Protein AF-0000000069708806 (afdb_homodimer)

Solvent-accessible surface area (backbone atoms only — not comparable to full-atom values): 32578 Å² total; per-residue (Å²): 131,82,62,48,42,69,49,57,72,24,36,26,35,43,35,32,20,28,33,49,58,45,61,49,51,49,45,42,42,64,71,57,27,36,33,60,44,38,33,32,63,45,70,81,85,80,55,52,28,52,34,38,32,27,13,16,58,77,60,44,84,20,20,32,42,33,38,31,34,27,43,87,79,68,39,68,39,46,75,39,23,20,28,63,48,28,48,26,25,22,19,36,50,88,22,51,68,56,48,53,51,53,36,49,76,70,71,37,69,60,68,46,84,42,72,60,89,87,36,46,30,34,43,36,47,54,96,44,55,40,38,31,30,45,29,42,35,77,87,60,82,55,53,22,19,66,49,97,86,32,46,54,77,50,19,41,30,23,33,19,32,40,29,30,26,16,50,55,58,67,61,34,49,45,44,42,38,71,65,44,57,28,41,76,75,49,70,54,88,56,31,36,37,30,18,42,84,90,37,53,71,21,10,32,42,32,40,36,61,38,68,83,51,58,71,28,52,73,37,57,10,21,26,28,49,52,36,44,24,29,21,29,60,42,69,70,50,52,54,48,33,41,54,55,49,30,71,50,38,42,72,34,41,22,54,84,38,83,67,86,36,29,40,30,33,26,33,73,41,80,38,51,38,34,38,31,44,28,28,61,73,62,36,79,49,74,86,33,58,79,92,49,40,40,56,51,81,48,65,63,77,90,46,55,90,45,40,69,74,49,54,64,73,40,78,82,65,83,72,62,73,88,50,72,116,131,82,63,47,42,70,49,57,72,24,37,24,35,42,35,32,20,27,33,48,58,45,60,49,52,47,43,44,43,66,71,58,25,35,33,59,46,37,34,33,63,46,72,81,85,78,55,53,28,51,34,40,32,28,14,14,56,79,60,43,85,20,21,32,42,34,39,32,34,26,42,88,79,69,38,68,39,47,76,39,23,21,27,62,49,28,48,26,24,22,19,35,51,86,24,51,68,57,50,51,52,53,36,50,74,70,70,36,68,61,68,45,86,42,73,60,89,87,37,45,30,33,44,34,46,54,97,45,55,39,38,31,29,44,30,42,36,76,87,59,82,54,51,22,19,65,49,99,87,32,46,56,74,48,19,41,30,22,33,19,33,40,29,31,26,15,49,54,58,68,61,34,48,45,44,42,36,70,66,43,58,29,42,77,76,50,71,56,87,56,31,35,36,30,18,41,83,91,38,53,67,20,11,31,41,31,38,35,61,38,66,84,51,57,71,27,51,72,38,58,12,20,26,27,50,54,37,43,25,27,21,31,61,41,69,70,49,51,54,47,32,41,55,56,48,31,70,50,39,44,73,32,41,23,54,85,38,82,67,86,37,31,40,29,33,26,34,75,44,81,37,51,38,32,38,30,43,28,27,62,72,63,37,78,49,75,88,32,57,78,92,49,41,40,56,51,81,47,64,63,78,89,44,54,90,43,39,68,74,48,54,64,72,38,80,83,67,82,73,61,72,88,52,71,115

InterPro domains:
  IPR004360 Glyoxalase/fosfomycin resistance/dioxygenase domain [PF00903] (10-130)
  IPR029068 Glyoxalase/Bleomycin resistance protein/Dihydroxybiphenyl dioxygenase [G3DSA:3.10.180.10] (11-310)
  IPR029068 Glyoxalase/Bleomycin resistance protein/Dihydroxybiphenyl dioxygenase [G3DSA:3.10.180.10] (72-221)
  IPR029068 Glyoxalase/Bleomycin resistance protein/Dihydroxybiphenyl dioxygenase [SSF54593] (7-303)
  IPR037523 Vicinal oxygen chelate (VOC), core domain [PS51819] (10-137)
  IPR037523 Vicinal oxygen chelate (VOC), core domain [PS51819] (158-280)
  IPR052537 Extradiol ring-cleavage dioxygenase [PTHR36110] (8-317)

pLDDT: mean 96.08, std 5.35, range [60.72, 98.94]

Structure (mmCIF, N/CA/C/O backbone):
data_AF-0000000069708806-model_v1
#
loop_
_entity.id
_entity.type
_entity.pdbx_description
1 polymer 'Glyoxalase family protein'
#
loop_
_atom_site.group_PDB
_atom_site.id
_atom_site.type_symbol
_atom_site.label_atom_id
_atom_site.label_alt_id
_atom_site.label_comp_id
_atom_site.label_asym_id
_atom_site.label_entity_id
_atom_site.label_seq_id
_atom_site.pdbx_PDB_ins_code
_atom_site.Cartn_x
_atom_site.Cartn_y
_atom_site.Cartn_z
_atom_site.occupancy
_atom_site.B_iso_or_equiv
_atom_site.auth_seq_id
_atom_site.auth_comp_id
_atom_site.auth_asym_id
_atom_site.auth_atom_id
_atom_site.pdbx_PDB_model_num
ATOM 1 N N . MET A 1 1 ? 28.719 -0.433 0.366 1 63.75 1 MET A N 1
ATOM 2 C CA . MET A 1 1 ? 27.672 -1.223 0.998 1 63.75 1 MET A CA 1
ATOM 3 C C . MET A 1 1 ? 26.719 -1.8 -0.048 1 63.75 1 MET A C 1
ATOM 5 O O . MET A 1 1 ? 26.5 -1.194 -1.099 1 63.75 1 MET A O 1
ATOM 9 N N . THR A 1 2 ? 26.391 -3.055 -0.028 1 81.94 2 THR A N 1
ATOM 10 C CA . THR A 1 2 ? 25.531 -3.742 -0.99 1 81.94 2 THR A CA 1
ATOM 11 C C . THR A 1 2 ? 24.141 -3.111 -1.027 1 81.94 2 THR A C 1
ATOM 13 O O . THR A 1 2 ? 23.562 -2.795 0.018 1 81.94 2 THR A O 1
ATOM 16 N N . ASN A 1 3 ? 23.75 -2.738 -2.232 1 92.75 3 ASN A N 1
ATOM 17 C CA . ASN A 1 3 ? 22.359 -2.307 -2.41 1 92.75 3 ASN A CA 1
ATOM 18 C C . ASN A 1 3 ? 21.375 -3.416 -2.049 1 92.75 3 ASN A C 1
ATOM 20 O O . ASN A 1 3 ? 21.375 -4.477 -2.676 1 92.75 3 ASN A O 1
ATOM 24 N N . PRO A 1 4 ? 20.656 -3.229 -1.022 1 95.19 4 PRO A N 1
ATOM 25 C CA . PRO A 1 4 ? 19.766 -4.293 -0.552 1 95.19 4 PRO A CA 1
ATOM 26 C C . PRO A 1 4 ? 18.812 -4.797 -1.643 1 95.19 4 PRO A C 1
ATOM 28 O O . PRO A 1 4 ? 18.328 -5.926 -1.564 1 95.19 4 PRO A O 1
ATOM 31 N N . ALA A 1 5 ? 18.562 -4.02 -2.666 1 94.94 5 ALA A N 1
ATOM 32 C CA . ALA A 1 5 ? 17.734 -4.473 -3.779 1 94.94 5 ALA A CA 1
ATOM 33 C C . ALA A 1 5 ? 18.344 -5.684 -4.469 1 94.94 5 ALA A C 1
ATOM 35 O O . ALA A 1 5 ? 17.641 -6.461 -5.117 1 94.94 5 ALA A O 1
ATOM 36 N N . GLU A 1 6 ? 19.594 -5.883 -4.336 1 96.75 6 GLU A N 1
ATOM 37 C CA . GLU A 1 6 ? 20.328 -6.98 -4.969 1 96.75 6 GLU A CA 1
ATOM 38 C C . GLU A 1 6 ? 20.016 -8.312 -4.285 1 96.75 6 GLU A C 1
ATOM 40 O O . GLU A 1 6 ? 20.344 -9.375 -4.816 1 96.75 6 GLU A O 1
ATOM 45 N N . TYR A 1 7 ? 19.359 -8.234 -3.123 1 98.19 7 TYR A N 1
ATOM 46 C CA . TYR A 1 7 ? 19.016 -9.461 -2.416 1 98.19 7 TYR A CA 1
ATOM 47 C C . TYR A 1 7 ? 17.875 -10.188 -3.119 1 98.19 7 TYR A C 1
ATOM 49 O O . TYR A 1 7 ? 17.594 -11.359 -2.828 1 98.19 7 TYR A O 1
ATOM 57 N N . ILE A 1 8 ? 17.125 -9.531 -4.031 1 98.69 8 ILE A N 1
ATOM 58 C CA . ILE A 1 8 ? 16.031 -10.133 -4.777 1 98.69 8 ILE A CA 1
ATOM 59 C C . ILE A 1 8 ? 16.578 -11.055 -5.863 1 98.69 8 ILE A C 1
ATOM 61 O O . ILE A 1 8 ? 17.375 -10.617 -6.703 1 98.69 8 ILE A O 1
ATOM 65 N N . LYS A 1 9 ? 16.125 -12.273 -5.91 1 98.31 9 LYS A N 1
ATOM 66 C CA . LYS A 1 9 ? 16.734 -13.266 -6.801 1 98.31 9 LYS A CA 1
ATOM 67 C C . LYS A 1 9 ? 15.812 -13.586 -7.973 1 98.31 9 LYS A C 1
ATOM 69 O O . LYS A 1 9 ? 16.25 -14.133 -8.984 1 98.31 9 LYS A O 1
ATOM 74 N N . GLY A 1 10 ? 14.609 -13.375 -7.867 1 98.75 10 GLY A N 1
ATOM 75 C CA . GLY A 1 10 ? 13.547 -13.695 -8.805 1 98.75 10 GLY A CA 1
ATOM 76 C C . GLY A 1 10 ? 12.195 -13.891 -8.133 1 98.75 10 GLY A C 1
ATOM 77 O O . GLY A 1 10 ? 12.039 -13.594 -6.945 1 98.75 10 GLY A O 1
ATOM 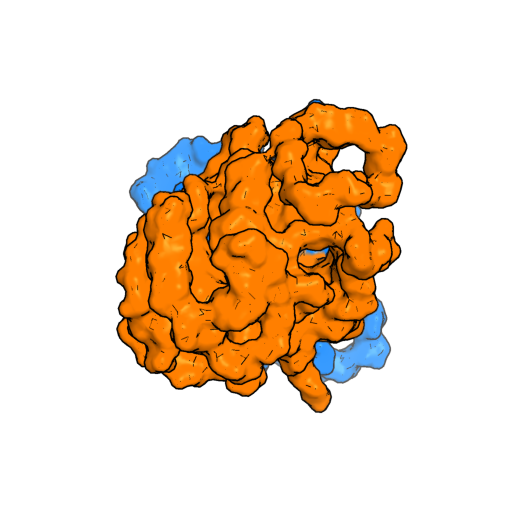78 N N . ILE A 1 11 ? 11.234 -14.328 -8.875 1 98.88 11 ILE A N 1
ATOM 79 C CA . ILE A 1 11 ? 9.906 -14.578 -8.328 1 98.88 11 ILE A CA 1
ATOM 80 C C . ILE A 1 11 ? 9.945 -15.812 -7.426 1 98.88 11 ILE A C 1
ATOM 82 O O . ILE A 1 11 ? 10.57 -16.812 -7.762 1 98.88 11 ILE A O 1
ATOM 86 N N . HIS A 1 12 ? 9.391 -15.703 -6.258 1 98.88 12 HIS A N 1
ATOM 87 C CA . HIS A 1 12 ? 9.203 -16.812 -5.328 1 98.88 12 HIS A CA 1
ATOM 88 C C . HIS A 1 12 ? 7.918 -17.578 -5.637 1 98.88 12 HIS A C 1
ATOM 90 O O . HIS A 1 12 ? 7.957 -18.797 -5.871 1 98.88 12 HIS A O 1
ATOM 96 N N . HIS A 1 13 ? 6.812 -16.922 -5.648 1 98.88 13 HIS A N 1
ATOM 97 C CA . HIS A 1 13 ? 5.516 -17.5 -5.965 1 98.88 13 HIS A CA 1
ATOM 98 C C . HIS A 1 13 ? 4.531 -16.438 -6.426 1 98.88 13 HIS A C 1
ATOM 100 O O . HIS A 1 13 ? 4.805 -15.234 -6.305 1 98.88 13 HIS A O 1
ATOM 106 N N . LEU A 1 14 ? 3.436 -16.828 -7.059 1 98.94 14 LEU A N 1
ATOM 107 C CA . LEU A 1 14 ? 2.271 -16.016 -7.387 1 98.94 14 LEU A CA 1
ATOM 108 C C . LEU A 1 14 ? 1.023 -16.547 -6.688 1 98.94 14 LEU A C 1
ATOM 110 O O . LEU A 1 14 ? 0.826 -17.75 -6.59 1 98.94 14 LEU A O 1
ATOM 114 N N . THR A 1 15 ? 0.2 -15.641 -6.148 1 98.81 15 THR A N 1
ATOM 115 C CA . THR A 1 15 ? -1.015 -16.031 -5.441 1 98.81 15 THR A CA 1
ATOM 116 C C . THR A 1 15 ? -2.242 -15.391 -6.082 1 98.81 15 THR A C 1
ATOM 118 O O . THR A 1 15 ? -2.24 -14.195 -6.383 1 98.81 15 THR A O 1
ATOM 121 N N . VAL A 1 16 ? -3.273 -16.156 -6.266 1 98.75 16 VAL A N 1
ATOM 122 C CA . VAL A 1 16 ? -4.5 -15.672 -6.891 1 98.75 16 VAL A CA 1
ATOM 123 C C . VAL A 1 16 ? -5.715 -16.188 -6.121 1 98.75 16 VAL A C 1
ATOM 125 O O . VAL A 1 16 ? -5.613 -17.156 -5.359 1 98.75 16 VAL A O 1
ATOM 128 N N . SER A 1 17 ? -6.812 -15.523 -6.258 1 98.5 17 SER A N 1
ATOM 129 C CA . SER A 1 17 ? -8.109 -15.961 -5.75 1 98.5 17 SER A CA 1
ATOM 130 C C . SER A 1 17 ? -8.961 -16.578 -6.855 1 98.5 17 SER A C 1
ATOM 132 O O . SER A 1 17 ? -9.219 -15.93 -7.875 1 98.5 17 SER A O 1
ATOM 134 N N . VAL A 1 18 ? -9.453 -17.75 -6.609 1 98.56 18 VAL A N 1
ATOM 135 C CA . VAL A 1 18 ? -10.133 -18.484 -7.668 1 98.56 18 VAL A CA 1
ATOM 136 C C . VAL A 1 18 ? -11.523 -18.891 -7.203 1 98.56 18 VAL A C 1
ATOM 138 O O . VAL A 1 18 ? -11.961 -18.5 -6.117 1 98.56 18 VAL A O 1
ATOM 141 N N . GLY A 1 19 ? -12.25 -19.516 -8.133 1 97.88 19 GLY A N 1
ATOM 142 C CA . GLY A 1 19 ? -13.602 -19.953 -7.816 1 97.88 19 GLY A CA 1
ATOM 143 C C . GLY A 1 19 ? -13.633 -21.109 -6.832 1 97.88 19 GLY A C 1
ATOM 144 O O . GLY A 1 19 ? -13.07 -21.016 -5.738 1 97.88 19 GLY A O 1
ATOM 145 N N . SER A 1 20 ? -14.18 -22.266 -7.188 1 97.06 20 SER A N 1
ATOM 146 C CA . SER A 1 20 ? -14.305 -23.375 -6.266 1 97.06 20 SER A CA 1
ATOM 147 C C . SER A 1 20 ? -12.992 -24.156 -6.145 1 97.06 20 SER A C 1
ATOM 149 O O . SER A 1 20 ? -12.195 -24.172 -7.082 1 97.06 20 SER A O 1
ATOM 151 N N . ALA A 1 21 ? -12.836 -24.781 -5.004 1 97.31 21 ALA A N 1
ATOM 152 C CA . ALA A 1 21 ? -11.609 -25.531 -4.73 1 97.31 21 ALA A CA 1
ATOM 153 C C . ALA A 1 21 ? -11.438 -26.688 -5.715 1 97.31 21 ALA A C 1
ATOM 155 O O . ALA A 1 21 ? -10.336 -26.906 -6.242 1 97.31 21 ALA A O 1
ATOM 156 N N . GLN A 1 22 ? -12.492 -27.422 -6 1 97.81 22 GLN A N 1
ATOM 157 C CA . GLN A 1 22 ? -12.383 -28.562 -6.898 1 97.81 22 GLN A CA 1
ATOM 158 C C . GLN A 1 22 ? -12 -28.109 -8.312 1 97.81 22 GLN A C 1
ATOM 160 O O . GLN A 1 22 ? -11.164 -28.75 -8.961 1 97.81 22 GLN A O 1
ATOM 165 N N . GLU A 1 23 ? -12.672 -27.078 -8.758 1 97.62 23 GLU A N 1
ATOM 166 C CA . GLU A 1 23 ? -12.344 -26.562 -10.086 1 97.62 23 GLU A CA 1
ATOM 167 C C . GLU A 1 23 ? -10.875 -26.156 -10.172 1 97.62 23 GLU A C 1
ATOM 169 O O . GLU A 1 23 ? -10.219 -26.375 -11.195 1 97.62 23 GLU A O 1
ATOM 174 N N . ASP A 1 24 ? -10.398 -25.531 -9.109 1 98.19 24 ASP A N 1
ATOM 175 C CA . ASP A 1 24 ? -9 -25.109 -9.047 1 98.19 24 ASP A CA 1
ATOM 176 C C . ASP A 1 24 ? -8.062 -26.312 -9.078 1 98.19 24 ASP A C 1
ATOM 178 O O . ASP A 1 24 ? -7.125 -26.359 -9.875 1 98.19 24 ASP A O 1
ATOM 182 N N . VAL A 1 25 ? -8.312 -27.297 -8.273 1 98.06 25 VAL A N 1
ATOM 183 C CA . VAL A 1 25 ? -7.496 -28.5 -8.211 1 98.06 25 VAL A CA 1
ATOM 184 C C . VAL A 1 25 ? -7.461 -29.172 -9.578 1 98.06 25 VAL A C 1
ATOM 186 O O . VAL A 1 25 ? -6.395 -29.547 -10.07 1 98.06 25 VAL A O 1
ATOM 189 N N . ASP A 1 26 ? -8.633 -29.312 -10.188 1 98 26 ASP A N 1
ATOM 190 C CA . ASP A 1 26 ? -8.719 -29.969 -11.492 1 98 26 ASP A CA 1
ATOM 191 C C . ASP A 1 26 ? -7.93 -29.188 -12.547 1 98 26 ASP A C 1
ATOM 193 O O . ASP A 1 26 ? -7.156 -29.781 -13.305 1 98 26 ASP A O 1
ATOM 197 N N . PHE A 1 27 ? -8.133 -27.922 -12.617 1 98.69 27 PHE A N 1
ATOM 198 C CA . PHE A 1 27 ? -7.48 -27.109 -13.641 1 98.69 27 PHE A CA 1
ATOM 199 C C . PHE A 1 27 ? -5.965 -27.156 -13.469 1 98.69 27 PHE A C 1
ATOM 201 O O . PHE A 1 27 ? -5.23 -27.359 -14.445 1 98.69 27 PHE A O 1
ATOM 208 N N . VAL A 1 28 ? -5.449 -26.969 -12.273 1 98.75 28 VAL A N 1
ATOM 209 C CA . VAL A 1 28 ? -4.02 -26.797 -12.047 1 98.75 28 VAL A CA 1
ATOM 210 C C . VAL A 1 28 ? -3.318 -28.156 -12.172 1 98.75 28 VAL A C 1
ATOM 212 O O . VAL A 1 28 ? -2.229 -28.25 -12.742 1 98.75 28 VAL A O 1
ATOM 215 N N . THR A 1 29 ? -3.943 -29.25 -11.758 1 98.19 29 THR A N 1
ATOM 216 C CA . THR A 1 29 ? -3.256 -30.547 -11.742 1 98.19 29 THR A CA 1
ATOM 217 C C . THR A 1 29 ? -3.471 -31.281 -13.055 1 98.19 29 THR A C 1
ATOM 219 O O . THR A 1 29 ? -2.619 -32.062 -13.469 1 98.19 29 THR A O 1
ATOM 222 N N . GLN A 1 30 ? -4.59 -31.062 -13.711 1 97.38 30 GLN A N 1
ATOM 223 C CA . GLN A 1 30 ? -4.871 -31.812 -14.93 1 97.38 30 GLN A CA 1
ATOM 224 C C . GLN A 1 30 ? -4.555 -31 -16.172 1 97.38 30 GLN A C 1
ATOM 226 O O . GLN A 1 30 ? -3.926 -31.484 -17.109 1 97.38 30 GLN A O 1
ATOM 231 N N . VAL A 1 31 ? -4.992 -29.75 -16.156 1 98.44 31 VAL A N 1
ATOM 232 C CA . VAL A 1 31 ? -4.805 -28.922 -17.344 1 98.44 31 VAL A CA 1
ATOM 233 C C . VAL A 1 31 ? -3.391 -28.359 -17.359 1 98.44 31 VAL A C 1
ATOM 235 O O . VAL A 1 31 ? -2.672 -28.484 -18.359 1 98.44 31 VAL A O 1
ATOM 238 N N . LEU A 1 32 ? -2.943 -27.75 -16.25 1 98.81 32 LEU A N 1
ATOM 239 C CA . LEU A 1 32 ? -1.592 -27.203 -16.203 1 98.81 32 LEU A CA 1
ATOM 240 C C . LEU A 1 32 ? -0.572 -28.297 -15.898 1 98.81 32 LEU A C 1
ATOM 242 O O . LEU A 1 32 ? 0.621 -28.125 -16.172 1 98.81 32 LEU A O 1
ATOM 246 N N . GLY A 1 33 ? -1.041 -29.391 -15.266 1 98.56 33 GLY A N 1
ATOM 247 C CA . GLY A 1 33 ? -0.182 -30.516 -14.969 1 98.56 33 GLY A CA 1
ATOM 248 C C . GLY A 1 33 ? 0.815 -30.25 -13.859 1 98.56 33 GLY A C 1
ATOM 249 O O . GLY A 1 33 ? 1.919 -30.797 -13.859 1 98.56 33 GLY A O 1
ATOM 250 N N . MET A 1 34 ? 0.532 -29.344 -12.945 1 98.56 34 MET A N 1
ATOM 251 C CA . MET A 1 34 ? 1.435 -29.031 -11.844 1 98.56 34 MET A CA 1
ATOM 252 C C . MET A 1 34 ? 1.192 -29.969 -10.664 1 98.56 34 MET A C 1
ATOM 254 O O . MET A 1 34 ? 0.12 -30.562 -10.547 1 98.56 34 MET A O 1
ATOM 258 N N . ARG A 1 35 ? 2.178 -30.047 -9.82 1 98 35 ARG A N 1
ATOM 259 C CA . ARG A 1 35 ? 2.131 -30.875 -8.625 1 98 35 ARG A CA 1
ATOM 260 C C . ARG A 1 35 ? 1.517 -30.125 -7.453 1 98 35 ARG A C 1
ATOM 262 O O . ARG A 1 35 ? 1.93 -29 -7.148 1 98 35 ARG A O 1
ATOM 269 N N . MET A 1 36 ? 0.453 -30.688 -6.82 1 98.06 36 MET A N 1
ATOM 270 C CA . MET A 1 36 ? -0.011 -30.109 -5.566 1 98.06 36 MET A CA 1
ATOM 271 C C . MET A 1 36 ? 0.968 -30.391 -4.434 1 98.06 36 MET A C 1
ATOM 273 O O . MET A 1 36 ? 1.261 -31.547 -4.145 1 98.06 36 MET A O 1
ATOM 277 N N . ILE A 1 37 ? 1.439 -29.344 -3.762 1 97.56 37 ILE A N 1
ATOM 278 C CA . ILE A 1 37 ? 2.531 -29.578 -2.824 1 97.56 37 ILE A CA 1
ATOM 279 C C . ILE A 1 37 ? 2.084 -29.219 -1.41 1 97.56 37 ILE A C 1
ATOM 281 O O . ILE A 1 37 ? 2.74 -29.578 -0.432 1 97.56 37 ILE A O 1
ATOM 285 N N . LYS A 1 38 ? 1.022 -28.438 -1.249 1 96.62 38 LYS A N 1
ATOM 286 C CA . LYS A 1 38 ? 0.512 -28.125 0.083 1 96.62 38 LYS A CA 1
ATOM 287 C C . LYS A 1 38 ? -0.998 -27.906 0.054 1 96.62 38 LYS A C 1
ATOM 289 O O . LYS A 1 38 ? -1.528 -27.328 -0.896 1 96.62 38 LYS A O 1
ATOM 294 N N . GLN A 1 39 ? -1.695 -28.359 1.064 1 95.81 39 GLN A N 1
ATOM 295 C CA . GLN A 1 39 ? -3.057 -27.984 1.439 1 95.81 39 GLN A CA 1
ATOM 296 C C . GLN A 1 39 ? -3.092 -27.328 2.816 1 95.81 39 GLN A C 1
ATOM 298 O O . GLN A 1 39 ? -2.648 -27.922 3.803 1 95.81 39 GLN A O 1
ATOM 303 N N . THR A 1 40 ? -3.543 -26.141 2.848 1 94.81 40 THR A N 1
ATOM 304 C CA . THR A 1 40 ? -3.73 -25.438 4.117 1 94.81 40 THR A CA 1
ATOM 305 C C . THR A 1 40 ? -4.953 -24.531 4.062 1 94.81 40 THR A C 1
ATOM 307 O O . THR A 1 40 ? -5.836 -24.719 3.223 1 94.81 40 THR A O 1
ATOM 310 N N . VAL A 1 41 ? -5.082 -23.672 5.105 1 92.19 41 VAL A N 1
ATOM 311 C CA . VAL A 1 41 ? -6.281 -22.844 5.156 1 92.19 41 VAL A CA 1
ATOM 312 C C . VAL A 1 41 ? -5.891 -21.391 5.457 1 92.19 41 VAL A C 1
ATOM 314 O O . VAL A 1 41 ? -4.844 -21.141 6.055 1 92.19 41 VAL A O 1
ATOM 317 N N . LEU A 1 42 ? -6.609 -20.516 4.914 1 85.56 42 LEU A N 1
ATOM 318 C CA . LEU A 1 42 ? -6.719 -19.141 5.379 1 85.56 42 LEU A CA 1
ATOM 319 C C . LEU A 1 42 ? -7.871 -18.984 6.367 1 85.56 42 LEU A C 1
ATOM 321 O O . LEU A 1 42 ? -9.031 -19.234 6.016 1 85.56 42 LEU A O 1
ATOM 325 N N . PHE A 1 43 ? -7.488 -18.719 7.609 1 76.44 43 PHE A N 1
ATOM 326 C CA . PHE A 1 43 ? -8.516 -18.641 8.641 1 76.44 43 PHE A CA 1
ATOM 327 C C . PHE A 1 43 ? -8.43 -17.312 9.391 1 76.44 43 PHE A C 1
ATOM 329 O O . PHE A 1 43 ? -7.391 -16.984 9.969 1 76.44 43 PHE A O 1
ATOM 336 N N . ASP A 1 44 ? -9.492 -16.516 9.305 1 68 44 ASP A N 1
ATOM 337 C CA . ASP A 1 44 ? -9.516 -15.211 9.977 1 68 44 ASP A CA 1
ATOM 338 C C . ASP A 1 44 ? -10.383 -15.258 11.227 1 68 44 ASP A C 1
ATOM 340 O O . ASP A 1 44 ? -10.719 -14.219 11.797 1 68 44 ASP A O 1
ATOM 344 N N . GLY A 1 45 ? -10.742 -16.391 11.648 1 65.44 45 GLY A N 1
ATOM 345 C CA . GLY A 1 45 ? -11.578 -16.531 12.828 1 65.44 45 GLY A CA 1
ATOM 346 C C . GLY A 1 45 ? -13.031 -16.844 12.508 1 65.44 45 GLY A C 1
ATOM 347 O O . GLY A 1 45 ? -13.781 -17.297 13.367 1 65.44 45 GLY A O 1
ATOM 348 N N . ALA A 1 46 ? -13.422 -16.531 11.344 1 68.31 46 ALA A N 1
ATOM 349 C CA . ALA A 1 46 ? -14.82 -16.75 11.008 1 68.31 46 ALA A CA 1
ATOM 350 C C . ALA A 1 46 ? -14.969 -17.703 9.828 1 68.31 46 ALA A C 1
ATOM 352 O O . ALA A 1 46 ? -15.695 -18.703 9.914 1 68.31 46 ALA A O 1
ATOM 353 N N . ALA A 1 47 ? -14.32 -17.438 8.805 1 78.19 47 ALA A N 1
ATOM 354 C CA . ALA A 1 47 ? -14.438 -18.25 7.598 1 78.19 47 ALA A CA 1
ATOM 355 C C . ALA A 1 47 ? 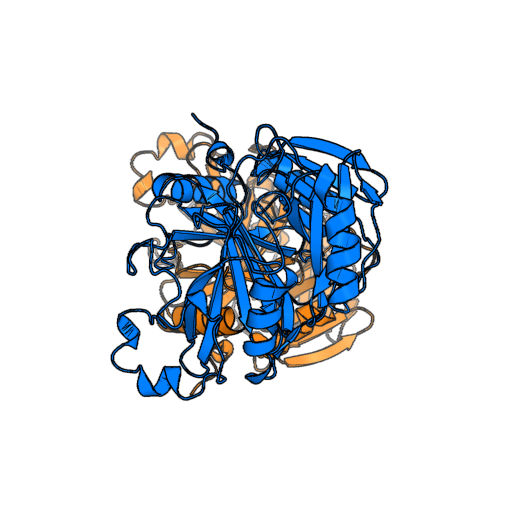-13.133 -19 7.32 1 78.19 47 ALA A C 1
ATOM 357 O O . ALA A 1 47 ? -12.047 -18.484 7.574 1 78.19 47 ALA A O 1
ATOM 358 N N . SER A 1 48 ? -13.383 -20.203 6.855 1 89.06 48 SER A N 1
ATOM 359 C CA . SER A 1 48 ? -12.25 -21.031 6.441 1 89.06 48 SER A CA 1
ATOM 360 C C . SER A 1 48 ? -12.18 -21.156 4.926 1 89.06 48 SER A C 1
ATOM 362 O O . SER A 1 48 ? -13.141 -21.609 4.289 1 89.06 48 SER A O 1
ATOM 364 N N . ILE A 1 49 ? -11.078 -20.734 4.387 1 93.5 49 ILE A N 1
ATOM 365 C CA . ILE A 1 49 ? -10.82 -20.812 2.953 1 93.5 49 ILE A CA 1
ATOM 366 C C . ILE A 1 49 ? -9.57 -21.641 2.693 1 93.5 49 ILE A C 1
ATOM 368 O O . ILE A 1 49 ? -8.555 -21.484 3.371 1 93.5 49 ILE A O 1
ATOM 372 N N . TYR A 1 50 ? -9.664 -22.562 1.759 1 95.81 50 TYR A N 1
ATOM 373 C CA . TYR A 1 50 ? -8.461 -23.297 1.398 1 95.81 50 TYR A CA 1
ATOM 374 C C . TYR A 1 50 ? -7.344 -22.344 0.97 1 95.81 50 TYR A C 1
ATOM 376 O O . TYR A 1 50 ? -7.609 -21.297 0.383 1 95.81 50 TYR A O 1
ATOM 384 N N . HIS A 1 51 ? -6.191 -22.641 1.321 1 96.62 51 HIS A N 1
ATOM 385 C CA . HIS A 1 51 ? -4.965 -22.156 0.705 1 96.62 51 HIS A CA 1
ATOM 386 C C . HIS A 1 51 ? -4.168 -23.297 0.078 1 96.62 51 HIS A C 1
ATOM 388 O O . HIS A 1 51 ? -3.555 -24.094 0.789 1 96.62 51 HIS A O 1
ATOM 394 N N . LEU A 1 52 ? -4.184 -23.359 -1.221 1 97.94 52 LEU A N 1
ATOM 395 C CA . LEU A 1 52 ? -3.598 -24.484 -1.945 1 97.94 52 LEU A CA 1
ATOM 396 C C . LEU A 1 52 ? -2.32 -24.062 -2.664 1 97.94 52 LEU A C 1
ATOM 398 O O . LEU A 1 52 ? -2.242 -22.953 -3.201 1 97.94 52 LEU A O 1
ATOM 402 N N . TYR A 1 53 ? -1.312 -24.984 -2.631 1 98.31 53 TYR A N 1
ATOM 403 C CA . TYR A 1 53 ? -0.016 -24.734 -3.25 1 98.31 53 TYR A CA 1
ATOM 404 C C . TYR A 1 53 ? 0.29 -25.766 -4.32 1 98.31 53 TYR A C 1
ATOM 406 O O . TYR A 1 53 ? 0.125 -26.969 -4.09 1 98.31 53 TYR A O 1
ATOM 414 N N . TYR A 1 54 ? 0.75 -25.312 -5.43 1 98.62 54 TYR A N 1
ATOM 415 C CA . TYR A 1 54 ? 1.194 -26.141 -6.547 1 98.62 54 TYR A CA 1
ATOM 416 C C . TYR A 1 54 ? 2.594 -25.75 -6.996 1 98.62 54 TYR A C 1
ATOM 418 O O . TYR A 1 54 ? 3.023 -24.609 -6.781 1 98.62 54 TYR A O 1
ATOM 426 N N . ALA A 1 55 ? 3.297 -26.688 -7.613 1 98.56 55 ALA A N 1
ATOM 427 C CA . ALA A 1 55 ? 4.652 -26.406 -8.07 1 98.56 55 ALA A CA 1
ATOM 428 C C . ALA A 1 55 ? 5.109 -27.406 -9.117 1 98.56 55 ALA A C 1
ATOM 430 O O . ALA A 1 55 ? 4.305 -28.188 -9.633 1 98.56 55 ALA A O 1
ATOM 431 N N . ASN A 1 56 ? 6.332 -27.219 -9.578 1 98.19 56 ASN A N 1
ATOM 432 C CA . ASN A 1 56 ? 6.965 -28.234 -10.422 1 98.19 56 ASN A CA 1
ATOM 433 C C . ASN A 1 56 ? 7.32 -29.484 -9.633 1 98.19 56 ASN A C 1
ATOM 435 O O . ASN A 1 56 ? 6.902 -29.641 -8.484 1 98.19 56 ASN A O 1
ATOM 439 N N . ALA A 1 57 ? 7.996 -30.406 -10.266 1 97.12 57 ALA A N 1
ATOM 440 C CA . ALA A 1 57 ? 8.242 -31.734 -9.695 1 97.12 57 ALA A CA 1
ATOM 441 C C . ALA A 1 57 ? 8.992 -31.625 -8.367 1 97.12 57 ALA A C 1
ATOM 443 O O . ALA A 1 57 ? 8.727 -32.375 -7.434 1 97.12 57 ALA A O 1
ATOM 444 N N . ASP A 1 58 ? 9.883 -30.672 -8.195 1 96.25 58 ASP A N 1
ATOM 445 C CA . ASP A 1 58 ? 10.789 -30.594 -7.051 1 96.25 58 ASP A CA 1
ATOM 446 C C . ASP A 1 58 ? 10.312 -29.562 -6.039 1 96.25 58 ASP A C 1
ATOM 448 O O . ASP A 1 58 ? 11 -29.281 -5.059 1 96.25 58 ASP A O 1
ATOM 452 N N . ALA A 1 59 ? 9.172 -28.906 -6.312 1 96.62 59 ALA A N 1
ATOM 453 C CA . ALA A 1 59 ? 8.609 -27.891 -5.418 1 96.62 59 ALA A CA 1
ATOM 454 C C . ALA A 1 59 ? 9.617 -26.781 -5.145 1 96.62 59 ALA A C 1
ATOM 456 O O . ALA A 1 59 ? 9.805 -26.375 -3.996 1 96.62 59 ALA A O 1
ATOM 457 N N . GLU A 1 60 ? 10.25 -26.297 -6.148 1 95.31 60 GLU A N 1
ATOM 458 C CA . GLU A 1 60 ? 11.297 -25.297 -6.027 1 95.31 60 GLU A CA 1
ATOM 459 C C . GLU A 1 60 ? 10.703 -23.891 -5.906 1 95.31 60 GLU A C 1
ATOM 461 O O . GLU A 1 60 ? 9.695 -23.578 -6.543 1 95.31 60 GLU A O 1
ATOM 466 N N . VAL A 1 61 ? 11.445 -23.047 -5.109 1 96.31 61 VAL A N 1
ATOM 467 C CA . VAL A 1 61 ? 11.148 -21.625 -5.141 1 96.31 61 VAL A CA 1
ATOM 468 C C . VAL A 1 61 ? 11.203 -21.109 -6.578 1 96.31 61 VAL A C 1
ATOM 470 O O . VAL A 1 61 ? 12.094 -21.469 -7.344 1 96.31 61 VAL A O 1
ATOM 473 N N . GLY A 1 62 ? 10.227 -20.312 -6.965 1 98.25 62 GLY A N 1
ATOM 474 C CA . GLY A 1 62 ? 10.148 -19.812 -8.328 1 98.25 62 GLY A CA 1
ATOM 475 C C . GLY A 1 62 ? 9.242 -20.641 -9.219 1 98.25 62 GLY A C 1
ATOM 476 O O . GLY A 1 62 ? 9 -20.297 -10.375 1 98.25 62 GLY A O 1
ATOM 477 N N . SER A 1 63 ? 8.719 -21.719 -8.703 1 98.62 63 SER A N 1
ATOM 478 C CA . SER A 1 63 ? 7.77 -22.547 -9.445 1 98.62 63 SER A CA 1
ATOM 479 C C . SER A 1 63 ? 6.418 -22.609 -8.742 1 98.62 63 SER A C 1
ATOM 481 O O . SER A 1 63 ? 5.488 -23.25 -9.227 1 98.62 63 SER A O 1
ATOM 483 N N . VAL A 1 64 ? 6.262 -21.891 -7.633 1 98.75 64 VAL A N 1
ATOM 484 C CA . VAL A 1 64 ? 5.133 -22.094 -6.73 1 98.75 64 VAL A CA 1
ATOM 485 C C . VAL A 1 64 ? 3.967 -21.203 -7.152 1 98.75 64 VAL A C 1
ATOM 487 O O . VAL A 1 64 ? 4.141 -20 -7.367 1 98.75 64 VAL A O 1
ATOM 490 N N . TRP A 1 65 ? 2.844 -21.781 -7.344 1 98.81 65 TRP A N 1
ATOM 491 C CA . TRP A 1 65 ? 1.541 -21.188 -7.629 1 98.81 65 TRP A CA 1
ATOM 492 C C . TRP A 1 65 ? 0.558 -21.469 -6.496 1 98.81 65 TRP A C 1
ATOM 494 O O . TRP A 1 65 ? 0.313 -22.625 -6.145 1 98.81 65 TRP A O 1
ATOM 504 N N . THR A 1 66 ? 0.028 -20.422 -5.867 1 98.62 66 THR A N 1
ATOM 505 C CA . THR A 1 66 ? -0.868 -20.656 -4.742 1 98.62 66 THR A CA 1
ATOM 506 C C . THR A 1 66 ? -2.227 -20 -4.984 1 98.62 66 THR A C 1
ATOM 508 O O . THR A 1 66 ? -2.32 -19 -5.688 1 98.62 66 THR A O 1
ATOM 511 N N . THR A 1 67 ? -3.268 -20.578 -4.379 1 98.5 67 THR A N 1
ATOM 512 C CA . THR A 1 67 ? -4.617 -20.141 -4.711 1 98.5 67 THR A CA 1
ATOM 513 C C . THR A 1 67 ? -5.5 -20.125 -3.467 1 98.5 67 THR A C 1
ATOM 515 O O . THR A 1 67 ? -5.312 -20.922 -2.553 1 98.5 67 THR A O 1
ATOM 518 N N . PHE A 1 68 ? -6.418 -19.219 -3.428 1 97.56 68 PHE A N 1
ATOM 519 C CA . PHE A 1 68 ? -7.496 -19.109 -2.451 1 97.56 68 PHE A CA 1
ATOM 520 C C . PHE A 1 68 ? -8.852 -19.297 -3.121 1 97.56 68 PHE A C 1
ATOM 522 O O . PHE A 1 68 ? -9.344 -18.391 -3.799 1 97.56 68 PHE A O 1
ATOM 529 N N . PRO A 1 69 ? -9.547 -20.406 -2.969 1 97.62 69 PRO A N 1
ATOM 530 C CA . PRO A 1 69 ? -10.898 -20.562 -3.51 1 97.62 69 PRO A CA 1
ATOM 531 C C . PRO A 1 69 ? -11.945 -19.812 -2.695 1 97.62 69 PRO A C 1
ATOM 533 O O . PRO A 1 69 ? -12.406 -20.312 -1.665 1 97.62 69 PRO A O 1
ATOM 536 N N . PHE A 1 70 ? -12.469 -18.719 -3.207 1 95.94 70 PHE A N 1
ATOM 537 C CA . PHE A 1 70 ? -13.297 -17.797 -2.426 1 95.94 70 PHE A CA 1
ATOM 538 C C . PHE A 1 70 ? -14.766 -17.938 -2.811 1 95.94 70 PHE A C 1
ATOM 540 O O . PHE A 1 70 ? -15.625 -17.234 -2.27 1 95.94 70 PHE A O 1
ATOM 547 N N . LYS A 1 71 ? -15.148 -18.812 -3.736 1 95.88 71 LYS A N 1
ATOM 548 C CA . LYS A 1 71 ? -16.516 -18.891 -4.242 1 95.88 71 LYS A CA 1
ATOM 549 C C . LYS A 1 71 ? -17.5 -19.172 -3.115 1 95.88 71 LYS A C 1
ATOM 551 O O . LYS A 1 71 ? -18.547 -18.547 -3.031 1 95.88 71 LYS A O 1
ATOM 556 N N . LYS A 1 72 ? -17.188 -20.109 -2.287 1 93.5 72 LYS A N 1
ATOM 557 C CA . LYS A 1 72 ? -18.094 -20.469 -1.2 1 93.5 72 LYS A CA 1
ATOM 558 C C . LYS A 1 72 ? -18.328 -19.281 -0.273 1 93.5 72 LYS A C 1
ATOM 560 O O . LYS A 1 72 ? -19.438 -19.109 0.248 1 93.5 72 LYS A O 1
ATOM 565 N N . ALA A 1 73 ? -17.297 -18.531 -0.02 1 92.19 73 ALA A N 1
ATOM 566 C CA . ALA A 1 73 ? -17.406 -17.359 0.842 1 92.19 73 ALA A CA 1
ATOM 567 C C . ALA A 1 73 ? -18.203 -16.25 0.159 1 92.19 73 ALA A C 1
ATOM 569 O O . ALA A 1 73 ? -18.609 -15.273 0.802 1 92.19 73 ALA A O 1
ATOM 570 N N . GLY A 1 74 ? -18.438 -16.359 -1.172 1 93.88 74 GLY A N 1
ATOM 571 C CA . GLY A 1 74 ? -19.25 -15.398 -1.906 1 93.88 74 GLY A CA 1
ATOM 572 C C . GLY A 1 74 ? -18.547 -14.086 -2.156 1 93.88 74 GLY A C 1
ATOM 573 O O . GLY A 1 74 ? -19.188 -13.039 -2.26 1 93.88 74 GLY A O 1
ATOM 574 N N . VAL A 1 75 ? -17.266 -14.039 -2.176 1 94 75 VAL A N 1
ATOM 575 C CA . VAL A 1 75 ? -16.469 -12.836 -2.393 1 94 75 VAL A CA 1
ATOM 576 C C . VAL A 1 75 ? -15.938 -12.82 -3.824 1 94 75 VAL A C 1
ATOM 578 O O . VAL A 1 75 ? -15.234 -13.742 -4.242 1 94 75 VAL A O 1
ATOM 581 N N . TYR A 1 76 ? -16.234 -11.82 -4.562 1 97.06 76 TYR A N 1
ATOM 582 C CA . TYR A 1 76 ? -15.82 -11.703 -5.957 1 97.06 76 TYR A CA 1
ATOM 583 C C . TYR A 1 76 ? -15.031 -10.414 -6.18 1 97.06 76 TYR A C 1
ATOM 585 O O . TYR A 1 76 ? -15.297 -9.398 -5.543 1 97.06 76 TYR A O 1
ATOM 593 N N . GLY A 1 77 ? -14.055 -10.523 -7.016 1 97.38 77 GLY A N 1
ATOM 594 C CA . GLY A 1 77 ? -13.258 -9.359 -7.379 1 97.38 77 GLY A CA 1
ATOM 595 C C . GLY A 1 77 ? -13.586 -8.82 -8.758 1 97.38 77 GLY A C 1
ATOM 596 O O . GLY A 1 77 ? -14.242 -9.492 -9.555 1 97.38 77 GLY A O 1
ATOM 597 N N . ARG A 1 78 ? -13.203 -7.637 -9.016 1 97.81 78 ARG A N 1
ATOM 598 C CA . ARG A 1 78 ? -13.305 -7.016 -10.336 1 97.81 78 ARG A CA 1
ATOM 599 C C . ARG A 1 78 ? -11.945 -6.949 -11.016 1 97.81 78 ARG A C 1
ATOM 601 O O . ARG A 1 78 ? -10.984 -6.41 -10.453 1 97.81 78 ARG A O 1
ATOM 608 N N . LYS A 1 79 ? -11.891 -7.484 -12.188 1 98.06 79 LYS A N 1
ATOM 609 C CA . LYS A 1 79 ? -10.672 -7.398 -12.984 1 98.06 79 LYS A CA 1
ATOM 610 C C . LYS A 1 79 ? -10.422 -5.969 -13.461 1 98.06 79 LYS A C 1
ATOM 612 O O . LYS A 1 79 ? -11.359 -5.258 -13.82 1 98.06 79 LYS A O 1
ATOM 617 N N . GLY A 1 80 ? -9.141 -5.574 -13.469 1 98.25 80 GLY A N 1
ATOM 618 C CA . GLY A 1 80 ? -8.82 -4.242 -13.953 1 98.25 80 GLY A CA 1
ATOM 619 C C . GLY A 1 80 ? -7.348 -3.898 -13.828 1 98.25 80 GLY A C 1
ATOM 620 O O . GLY A 1 80 ? -6.512 -4.785 -13.656 1 98.25 80 GLY A O 1
ATOM 621 N N . SER A 1 81 ? -7.02 -2.625 -14.016 1 98.06 81 SER A N 1
ATOM 622 C CA . SER A 1 81 ? -5.645 -2.158 -13.859 1 98.06 81 SER A CA 1
ATOM 623 C C . SER A 1 81 ? -5.176 -2.297 -12.414 1 98.06 81 SER A C 1
ATOM 625 O O . SER A 1 81 ? -5.992 -2.447 -11.5 1 98.06 81 SER A O 1
ATOM 627 N N . GLY A 1 82 ? -3.883 -2.336 -12.266 1 98.06 82 GLY A N 1
ATOM 628 C CA . GLY A 1 82 ? -3.297 -2.439 -10.938 1 98.06 82 GLY A CA 1
ATOM 629 C C . GLY A 1 82 ? -3.184 -3.869 -10.445 1 98.06 82 GLY A C 1
ATOM 630 O O . GLY A 1 82 ? -2.941 -4.105 -9.258 1 98.06 82 GLY A O 1
ATOM 631 N N . GLN A 1 83 ? -3.445 -4.797 -11.367 1 98.81 83 GLN A N 1
ATOM 632 C CA . GLN A 1 83 ? -3.416 -6.219 -11.047 1 98.81 83 GLN A CA 1
ATOM 633 C C . GLN A 1 83 ? -2.451 -6.973 -11.953 1 98.81 83 GLN A C 1
ATOM 635 O O . GLN A 1 83 ? -2.008 -6.438 -12.977 1 98.81 83 GLN A O 1
ATOM 640 N N . ILE A 1 84 ? -2.078 -8.164 -11.531 1 98.88 84 ILE A N 1
ATOM 641 C CA . ILE A 1 84 ? -1.411 -9.094 -12.445 1 98.88 84 ILE A CA 1
ATOM 642 C C . ILE A 1 84 ? -2.348 -9.445 -13.594 1 98.88 84 ILE A C 1
ATOM 644 O O . ILE A 1 84 ? -3.475 -9.898 -13.367 1 98.88 84 ILE A O 1
ATOM 648 N N . GLU A 1 85 ? -1.899 -9.133 -14.734 1 98.81 85 GLU A N 1
ATOM 649 C CA . GLU A 1 85 ? -2.668 -9.484 -15.922 1 98.81 85 GLU A CA 1
ATOM 650 C C . GLU A 1 85 ? -2.479 -10.953 -16.297 1 98.81 85 GLU A C 1
ATOM 652 O O . GLU A 1 85 ? -3.447 -11.648 -16.594 1 98.81 85 GLU A O 1
ATOM 657 N N . THR A 1 86 ? -1.215 -11.328 -16.297 1 98.88 86 THR A N 1
ATOM 658 C CA . THR A 1 86 ? -0.854 -12.664 -16.766 1 98.88 86 THR A CA 1
ATOM 659 C C . THR A 1 86 ? 0.236 -13.273 -15.891 1 98.88 86 THR A C 1
ATOM 661 O O . THR A 1 86 ? 1.296 -12.672 -15.703 1 98.88 86 THR A O 1
ATOM 664 N N . ALA A 1 87 ? -0.056 -14.391 -15.32 1 98.88 87 ALA A N 1
ATOM 665 C CA . ALA A 1 87 ? 0.974 -15.25 -14.734 1 98.88 87 ALA A CA 1
ATOM 666 C C . ALA A 1 87 ? 1.583 -16.172 -15.789 1 98.88 87 ALA A C 1
ATOM 668 O O . ALA A 1 87 ? 0.871 -16.953 -16.438 1 98.88 87 ALA A O 1
ATOM 669 N N . SER A 1 88 ? 2.865 -16.094 -15.945 1 98.94 88 SER A N 1
ATOM 670 C CA . SER A 1 88 ? 3.496 -16.812 -17.047 1 98.94 88 SER A CA 1
ATOM 671 C C . SER A 1 88 ? 4.344 -17.969 -16.531 1 98.94 88 SER A C 1
ATOM 673 O O . SER A 1 88 ? 5.133 -17.797 -15.602 1 98.94 88 SER A O 1
ATOM 675 N N . PHE A 1 89 ? 4.207 -19.094 -17.203 1 98.94 89 PHE A N 1
ATOM 676 C CA . PHE A 1 89 ? 4.945 -20.297 -16.844 1 98.94 89 PHE A CA 1
ATOM 677 C C . PHE A 1 89 ? 5.879 -20.719 -17.969 1 98.94 89 PHE A C 1
ATOM 679 O O . PHE A 1 89 ? 5.531 -20.594 -19.141 1 98.94 89 PHE A O 1
ATOM 686 N N . SER A 1 90 ? 7.016 -21.219 -17.594 1 98.81 90 SER A N 1
ATOM 687 C CA . SER A 1 90 ? 8.016 -21.641 -18.562 1 98.81 90 SER A CA 1
ATOM 688 C C . SER A 1 90 ? 7.762 -23.062 -19.031 1 98.81 90 SER A C 1
ATOM 690 O O . SER A 1 90 ? 7.508 -23.953 -18.219 1 98.81 90 SER A O 1
ATOM 692 N N . VAL A 1 91 ? 7.816 -23.281 -20.375 1 98.88 91 VAL A N 1
ATOM 693 C CA . VAL A 1 91 ? 7.809 -24.594 -21.016 1 98.88 91 VAL A CA 1
ATOM 694 C C . VAL A 1 91 ? 8.875 -24.641 -22.109 1 98.88 91 VAL A C 1
ATOM 696 O O . VAL A 1 91 ? 9.367 -23.609 -22.547 1 98.88 91 VAL A O 1
ATOM 699 N N . PRO A 1 92 ? 9.273 -25.859 -22.516 1 98.56 92 PRO A N 1
ATOM 700 C CA . PRO A 1 92 ? 10.156 -25.906 -23.688 1 98.56 92 PRO A CA 1
ATOM 701 C C . PRO A 1 92 ? 9.508 -25.297 -24.922 1 98.56 92 PRO A C 1
ATOM 703 O O . PRO A 1 92 ? 8.312 -25.484 -25.156 1 98.56 92 PRO A O 1
ATOM 706 N N . THR A 1 93 ? 10.312 -24.547 -25.688 1 98.5 93 THR A N 1
ATOM 707 C CA . THR A 1 93 ? 9.797 -23.859 -26.859 1 98.5 93 THR A CA 1
ATOM 708 C C . THR A 1 93 ? 9.141 -24.844 -27.812 1 98.5 93 THR A C 1
ATOM 710 O O . THR A 1 93 ? 8.086 -24.562 -28.391 1 98.5 93 THR A O 1
ATOM 713 N N . ASP A 1 94 ? 9.695 -25.984 -27.953 1 98.12 94 ASP A N 1
ATOM 714 C CA . ASP A 1 94 ? 9.211 -26.984 -28.891 1 98.12 94 ASP A CA 1
ATOM 715 C C . ASP A 1 94 ? 7.906 -27.609 -28.406 1 98.12 94 ASP A C 1
ATOM 717 O O . ASP A 1 94 ? 7.242 -28.344 -29.156 1 98.12 94 ASP A O 1
ATOM 721 N N . SER A 1 95 ? 7.473 -27.281 -27.203 1 98.69 95 SER A N 1
ATOM 722 C CA . SER A 1 95 ? 6.258 -27.875 -26.656 1 98.69 95 SER A CA 1
ATOM 723 C C . SER A 1 95 ? 5.043 -26.984 -26.922 1 98.69 95 SER A C 1
ATOM 725 O O . SER A 1 95 ? 3.914 -27.359 -26.594 1 98.69 95 SER A O 1
ATOM 727 N N . LEU A 1 96 ? 5.195 -25.844 -27.5 1 98.88 96 LEU A N 1
ATOM 728 C CA . LEU A 1 96 ? 4.109 -24.875 -27.625 1 98.88 96 LEU A CA 1
ATOM 729 C C . LEU A 1 96 ? 2.992 -25.438 -28.5 1 98.88 96 LEU A C 1
ATOM 731 O O . LEU A 1 96 ? 1.812 -25.188 -28.25 1 98.88 96 LEU A O 1
ATOM 735 N N . ASP A 1 97 ? 3.326 -26.203 -29.531 1 98.62 97 ASP A N 1
ATOM 736 C CA . ASP A 1 97 ? 2.291 -26.828 -30.359 1 98.62 97 ASP A CA 1
ATOM 737 C C . ASP A 1 97 ? 1.467 -27.812 -29.531 1 98.62 97 ASP A C 1
ATOM 739 O O . ASP A 1 97 ? 0.247 -27.891 -29.688 1 98.62 97 ASP A O 1
ATOM 743 N N . PHE A 1 98 ? 2.178 -28.562 -28.75 1 98.75 98 PHE A N 1
ATOM 744 C CA . PHE A 1 98 ? 1.497 -29.469 -27.828 1 98.75 98 PHE A CA 1
ATOM 745 C C . PHE A 1 98 ? 0.506 -28.703 -26.969 1 98.75 98 PHE A C 1
ATOM 747 O O . PHE A 1 98 ? -0.632 -29.141 -26.781 1 98.75 98 PHE A O 1
ATOM 754 N N . TRP A 1 99 ? 0.861 -27.547 -26.375 1 98.94 99 TRP A N 1
ATOM 755 C CA . TRP A 1 99 ? 0.049 -26.781 -25.438 1 98.94 99 TRP A CA 1
ATOM 756 C C . TRP A 1 99 ? -1.187 -26.219 -26.125 1 98.94 99 TRP A C 1
ATOM 758 O O . TRP A 1 99 ? -2.266 -26.156 -25.531 1 98.94 99 TRP A O 1
ATOM 768 N N . VAL A 1 100 ? -1.065 -25.734 -27.391 1 98.88 100 VAL A N 1
ATOM 769 C CA . VAL A 1 100 ? -2.234 -25.266 -28.125 1 98.88 100 VAL A CA 1
ATOM 770 C C . VAL A 1 100 ? -3.293 -26.375 -28.172 1 98.88 100 VAL A C 1
ATOM 772 O O . VAL A 1 100 ? -4.461 -26.141 -27.859 1 98.88 100 VAL A O 1
ATOM 775 N N . LYS A 1 101 ? -2.859 -27.578 -28.531 1 98.75 101 LYS A N 1
ATOM 776 C CA . LYS A 1 101 ? -3.768 -28.703 -28.672 1 98.75 101 LYS A CA 1
ATOM 777 C C . LYS A 1 101 ? -4.301 -29.156 -27.312 1 98.75 101 LYS A C 1
ATOM 779 O O . LYS A 1 101 ? -5.496 -29.422 -27.172 1 98.75 101 LYS A O 1
ATOM 784 N N . HIS A 1 102 ? -3.393 -29.25 -26.359 1 98.81 102 HIS A N 1
ATOM 785 C CA . HIS A 1 102 ? -3.746 -29.703 -25.016 1 98.81 102 HIS A CA 1
ATOM 786 C C . HIS A 1 102 ? -4.816 -28.797 -24.391 1 98.81 102 HIS A C 1
ATOM 788 O O . HIS A 1 102 ? -5.809 -29.297 -23.859 1 98.81 102 HIS A O 1
ATOM 794 N N . LEU A 1 103 ? -4.625 -27.453 -24.438 1 98.88 103 LEU A N 1
ATOM 795 C CA . LEU A 1 103 ? -5.594 -26.5 -23.906 1 98.88 103 LEU A CA 1
ATOM 796 C C . LEU A 1 103 ? -6.93 -26.625 -24.641 1 98.88 103 LEU A C 1
ATOM 798 O O . LEU A 1 103 ? -7.988 -26.625 -24 1 98.88 103 LEU A O 1
ATOM 802 N N . LYS A 1 104 ? -6.883 -26.75 -25.969 1 98.56 104 LYS A N 1
ATOM 803 C CA . LYS A 1 104 ? -8.102 -26.922 -26.75 1 98.56 104 LYS A CA 1
ATOM 804 C C . LYS A 1 104 ? -8.852 -28.188 -26.344 1 98.56 104 LYS A C 1
ATOM 806 O O . LYS A 1 104 ? -10.07 -28.172 -26.188 1 98.56 104 LYS A O 1
ATOM 811 N N . ASN A 1 105 ? -8.125 -29.266 -26.172 1 98.44 105 ASN A N 1
ATOM 812 C CA . ASN A 1 105 ? -8.719 -30.547 -25.781 1 98.44 105 ASN A CA 1
ATOM 813 C C . ASN A 1 105 ? -9.414 -30.469 -24.422 1 98.44 105 ASN A C 1
ATOM 815 O O . ASN A 1 105 ? -10.344 -31.219 -24.156 1 98.44 105 ASN A O 1
ATOM 819 N N . HIS A 1 106 ? -8.961 -29.578 -23.609 1 98.38 106 HIS A N 1
ATOM 820 C CA . HIS A 1 106 ? -9.562 -29.391 -22.281 1 98.38 106 HIS A CA 1
ATOM 821 C C . HIS A 1 106 ? -10.57 -28.25 -22.281 1 98.38 106 HIS A C 1
ATOM 823 O O . HIS A 1 106 ? -11 -27.797 -21.219 1 98.38 106 HIS A O 1
ATOM 829 N N . GLY A 1 107 ? -10.859 -27.656 -23.438 1 98.25 107 GLY A N 1
ATOM 830 C CA . GLY A 1 107 ? -11.875 -26.625 -23.578 1 98.25 107 GLY A CA 1
ATOM 831 C C . GLY A 1 107 ? -11.406 -25.25 -23.109 1 98.25 107 GLY A C 1
ATOM 832 O O . GLY A 1 107 ? -12.219 -24.422 -22.703 1 98.25 107 GLY A O 1
ATOM 833 N N . VAL A 1 108 ? -10.172 -25 -23.078 1 98.62 108 VAL A N 1
ATOM 834 C CA . VAL A 1 108 ? -9.625 -23.719 -22.672 1 98.62 108 VAL A CA 1
ATOM 835 C C . VAL A 1 108 ? -9.312 -22.875 -23.906 1 98.62 108 VAL A C 1
ATOM 837 O O . VAL A 1 108 ? -8.398 -23.188 -24.672 1 98.62 108 VAL A O 1
ATOM 840 N N . GLU A 1 109 ? -10.102 -21.812 -24.047 1 98.44 109 GLU A N 1
ATOM 841 C CA . GLU A 1 109 ? -9.789 -20.875 -25.125 1 98.44 109 GLU A CA 1
ATOM 842 C C . GLU A 1 109 ? -8.391 -20.281 -24.953 1 98.44 109 GLU A C 1
ATOM 844 O O . GLU A 1 109 ? -7.977 -19.984 -23.828 1 98.44 109 GLU A O 1
ATOM 849 N N . ASN A 1 110 ? -7.645 -20.141 -26.031 1 98.69 110 ASN A N 1
ATOM 850 C CA . ASN A 1 110 ? -6.277 -19.641 -25.938 1 98.69 110 ASN A CA 1
ATOM 851 C C . ASN A 1 110 ? -5.906 -18.828 -27.172 1 98.69 110 ASN A C 1
ATOM 853 O O . ASN A 1 110 ? -6.609 -18.859 -28.188 1 98.69 110 ASN A O 1
ATOM 857 N N . SER A 1 111 ? -4.832 -18.172 -27.188 1 98.75 111 SER A N 1
ATOM 858 C CA . SER A 1 111 ? -4.441 -17.219 -28.219 1 98.75 111 SER A CA 1
ATOM 859 C C . SER A 1 111 ? -3.793 -17.906 -29.406 1 98.75 111 SER A C 1
ATOM 861 O O . SER A 1 111 ? -3.586 -17.281 -30.453 1 98.75 111 SER A O 1
ATOM 863 N N . GLY A 1 112 ? -3.49 -19.156 -29.375 1 98.75 112 GLY A N 1
ATOM 864 C CA . GLY A 1 112 ? -2.453 -19.688 -30.25 1 98.75 112 GLY A CA 1
ATOM 865 C C . GLY A 1 112 ? -1.071 -19.156 -29.922 1 98.75 112 GLY A C 1
ATOM 866 O O . GLY A 1 112 ? -0.886 -18.469 -28.922 1 98.75 112 GLY A O 1
ATOM 867 N N . ILE A 1 113 ? -0.104 -19.594 -30.734 1 98.81 113 ILE A N 1
ATOM 868 C CA . ILE A 1 113 ? 1.262 -19.156 -30.484 1 98.81 113 ILE A CA 1
ATOM 869 C C . ILE A 1 113 ? 1.427 -17.703 -30.938 1 98.81 113 ILE A C 1
ATOM 871 O O . ILE A 1 113 ? 1.229 -17.406 -32.125 1 98.81 113 ILE A O 1
ATOM 875 N N . ILE A 1 114 ? 1.703 -16.828 -30.031 1 98.62 114 ILE A N 1
ATOM 876 C CA . ILE A 1 114 ? 1.988 -15.438 -30.344 1 98.62 114 ILE A CA 1
ATOM 877 C C . ILE A 1 114 ? 3.406 -15.086 -29.891 1 98.62 114 ILE A C 1
ATOM 879 O O . ILE A 1 114 ? 4.078 -15.898 -29.25 1 98.62 114 ILE A O 1
ATOM 883 N N . GLU A 1 115 ? 3.82 -13.883 -30.297 1 98.25 115 GLU A N 1
ATOM 884 C CA . GLU A 1 115 ? 5.184 -13.469 -29.969 1 98.25 115 GLU A CA 1
ATOM 885 C C . GLU A 1 115 ? 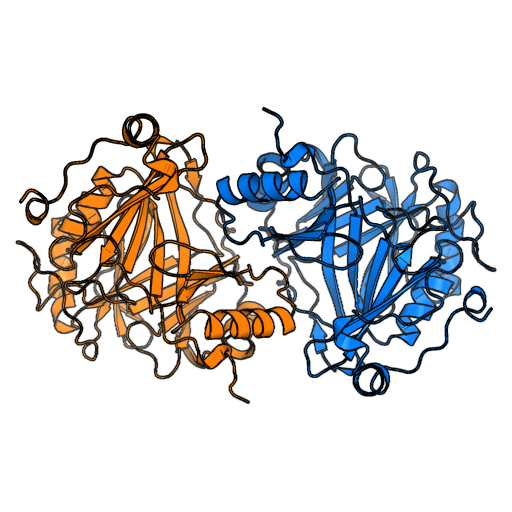5.203 -12.086 -29.328 1 98.25 115 GLU A C 1
ATOM 887 O O . GLU A 1 115 ? 4.48 -11.188 -29.75 1 98.25 115 GLU A O 1
ATOM 892 N N . ARG A 1 116 ? 5.91 -11.914 -28.25 1 97.56 116 ARG A N 1
ATOM 893 C CA . ARG A 1 116 ? 6.184 -10.664 -27.547 1 97.56 116 ARG A CA 1
ATOM 894 C C . ARG A 1 116 ? 7.637 -10.594 -27.094 1 97.56 116 ARG A C 1
ATOM 896 O O . ARG A 1 116 ? 8.133 -11.523 -26.453 1 97.56 116 ARG A O 1
ATOM 903 N N . PHE A 1 117 ? 8.383 -9.562 -27.438 1 97.69 117 PHE A N 1
ATOM 904 C CA . PHE A 1 117 ? 9.805 -9.406 -27.156 1 97.69 117 PHE A CA 1
ATOM 905 C C . PHE A 1 117 ? 10.602 -10.555 -27.766 1 97.69 117 PHE A C 1
ATOM 907 O O . PHE A 1 117 ? 11.578 -11.023 -27.172 1 97.69 117 PHE A O 1
ATOM 914 N N . GLY A 1 118 ? 10.117 -11.102 -28.859 1 96.69 118 GLY A N 1
ATOM 915 C CA . GLY A 1 118 ? 10.789 -12.188 -29.547 1 96.69 118 GLY A CA 1
ATOM 916 C C . GLY A 1 118 ? 10.586 -13.531 -28.875 1 96.69 118 GLY A C 1
ATOM 917 O O . GLY A 1 118 ? 11.141 -14.547 -29.312 1 96.69 118 GLY A O 1
ATOM 918 N N . GLN A 1 119 ? 9.812 -13.57 -27.859 1 97.38 119 GLN A N 1
ATOM 919 C CA . GLN A 1 119 ? 9.523 -14.789 -27.125 1 97.38 119 GLN A CA 1
ATOM 920 C C . GLN A 1 119 ? 8.148 -15.344 -27.484 1 97.38 119 GLN A C 1
ATOM 922 O O . GLN A 1 119 ? 7.16 -14.602 -27.484 1 97.38 119 GLN A O 1
ATOM 927 N N . LYS A 1 120 ? 8.109 -16.609 -27.844 1 98.75 120 LYS A N 1
ATOM 928 C CA . LYS A 1 120 ? 6.844 -17.25 -28.172 1 98.75 120 LYS A CA 1
ATOM 929 C C . LYS A 1 120 ? 6.09 -17.672 -26.922 1 98.75 120 LYS A C 1
ATOM 931 O O . LYS A 1 120 ? 6.695 -18.125 -25.953 1 98.75 120 LYS A O 1
ATOM 936 N N . MET A 1 121 ? 4.762 -17.438 -26.969 1 98.88 121 MET A N 1
ATOM 937 C CA . MET A 1 121 ? 3.947 -17.797 -25.797 1 98.88 121 MET A CA 1
ATOM 938 C C . MET A 1 121 ? 2.506 -18.062 -26.219 1 98.88 121 MET A C 1
ATOM 940 O O . MET A 1 121 ? 2.123 -17.812 -27.359 1 98.88 121 MET A O 1
ATOM 944 N N . ILE A 1 122 ? 1.738 -18.656 -25.391 1 98.94 122 ILE A N 1
ATOM 945 C CA . ILE A 1 122 ? 0.3 -18.859 -25.5 1 98.94 122 ILE A CA 1
ATOM 946 C C . ILE A 1 122 ? -0.412 -18.281 -24.281 1 98.94 122 ILE A C 1
ATOM 948 O O . ILE A 1 122 ? -0.088 -18.625 -23.141 1 98.94 122 ILE A O 1
ATOM 952 N N . THR A 1 123 ? -1.311 -17.344 -24.484 1 98.94 123 THR A N 1
ATOM 953 C CA . THR A 1 123 ? -2.078 -16.797 -23.359 1 98.94 123 THR A CA 1
ATOM 954 C C . THR A 1 123 ? -3.445 -17.469 -23.266 1 98.94 123 THR A C 1
ATOM 956 O O . THR A 1 123 ? -4.023 -17.859 -24.281 1 98.94 123 THR A O 1
ATOM 959 N N . PHE A 1 124 ? -3.957 -17.609 -22.109 1 98.88 124 PHE A N 1
ATOM 960 C CA . PHE A 1 124 ? -5.262 -18.188 -21.812 1 98.88 124 PHE A CA 1
ATOM 961 C C . PHE A 1 124 ? -5.73 -17.797 -20.422 1 98.88 124 PHE A C 1
ATOM 963 O O . PHE A 1 124 ? -5.062 -17.016 -19.734 1 98.88 124 PHE A O 1
ATOM 970 N N . GLU A 1 125 ? -6.926 -18.203 -20 1 98.75 125 GLU A N 1
ATOM 971 C CA . GLU A 1 125 ? -7.473 -17.969 -18.672 1 98.75 125 GLU A CA 1
ATOM 972 C C . GLU A 1 125 ? -7.945 -19.266 -18.031 1 98.75 125 GLU A C 1
ATOM 974 O O . GLU A 1 125 ? -8.312 -20.203 -18.734 1 98.75 125 GLU A O 1
ATOM 979 N N . ASP A 1 126 ? -7.805 -19.312 -16.766 1 97.81 126 ASP A N 1
ATOM 980 C CA . ASP A 1 126 ? -8.445 -20.438 -16.094 1 97.81 126 ASP A CA 1
ATOM 981 C C . ASP A 1 126 ? -9.961 -20.234 -16.016 1 97.81 126 ASP A C 1
ATOM 983 O O . ASP A 1 126 ? -10.5 -19.328 -16.641 1 97.81 126 ASP A O 1
ATOM 987 N N . ARG A 1 127 ? -10.648 -21.094 -15.289 1 95.56 127 ARG A N 1
ATOM 988 C CA . ARG A 1 127 ? -12.102 -21.094 -15.266 1 95.56 127 ARG A CA 1
ATOM 989 C C . ARG A 1 127 ? -12.641 -19.906 -14.492 1 95.56 127 ARG A C 1
ATOM 991 O O . ARG A 1 127 ? -13.797 -19.516 -14.664 1 95.56 127 ARG A O 1
ATOM 998 N N . SER A 1 128 ? -11.812 -19.328 -13.648 1 97.06 128 SER A N 1
ATOM 999 C CA . SER A 1 128 ? -12.219 -18.203 -12.828 1 97.06 128 SER A CA 1
ATOM 1000 C C . SER A 1 128 ? -11.867 -16.875 -13.508 1 97.06 128 SER A C 1
ATOM 1002 O O . SER A 1 128 ? -12.195 -15.805 -12.992 1 97.06 128 SER A O 1
ATOM 1004 N N . GLY A 1 129 ? -11.172 -16.922 -14.609 1 97.69 129 GLY A N 1
ATOM 1005 C CA . GLY A 1 129 ? -10.82 -15.711 -15.328 1 97.69 129 GLY A CA 1
ATOM 1006 C C . GLY A 1 129 ? -9.414 -15.227 -15.023 1 97.69 129 GLY A C 1
ATOM 1007 O O . GLY A 1 129 ? -9.023 -14.133 -15.438 1 97.69 129 GLY A O 1
ATOM 1008 N N . ILE A 1 130 ? -8.641 -15.977 -14.359 1 98.75 130 ILE A N 1
ATOM 1009 C CA . ILE A 1 130 ? -7.262 -15.617 -14.07 1 98.75 130 ILE A CA 1
ATOM 1010 C C . ILE A 1 130 ? -6.422 -15.711 -15.344 1 98.75 130 ILE A C 1
ATOM 1012 O O . ILE A 1 130 ? -6.406 -16.75 -16.016 1 98.75 130 ILE A O 1
ATOM 1016 N N . GLY A 1 131 ? -5.715 -14.641 -15.719 1 98.88 131 GLY A N 1
ATOM 1017 C CA . GLY A 1 131 ? -4.859 -14.625 -16.891 1 98.88 131 GLY A CA 1
ATOM 1018 C C . GLY A 1 131 ? -3.57 -15.398 -16.703 1 98.88 131 GLY A C 1
ATOM 1019 O O . GLY A 1 131 ? -2.865 -15.211 -15.719 1 98.88 131 GLY A O 1
ATOM 1020 N N . MET A 1 132 ? -3.246 -16.281 -17.672 1 98.88 132 MET A N 1
ATOM 1021 C CA . MET A 1 132 ? -2.057 -17.125 -17.625 1 98.88 132 MET A CA 1
ATOM 1022 C C . MET A 1 132 ? -1.394 -17.203 -19 1 98.88 132 MET A C 1
ATOM 1024 O O . MET A 1 132 ? -1.981 -16.797 -20 1 98.88 132 MET A O 1
ATOM 1028 N N . ALA A 1 133 ? -0.186 -17.672 -18.984 1 98.94 133 ALA A N 1
ATOM 1029 C CA . ALA A 1 133 ? 0.524 -17.953 -20.219 1 98.94 133 ALA A CA 1
ATOM 1030 C C . ALA A 1 133 ? 1.56 -19.062 -20.031 1 98.94 133 ALA A C 1
ATOM 1032 O O . ALA A 1 133 ? 2.092 -19.234 -18.922 1 98.94 133 ALA A O 1
ATOM 1033 N N . VAL A 1 134 ? 1.747 -19.828 -21.062 1 98.94 134 VAL A N 1
ATOM 1034 C CA . VAL A 1 134 ? 2.967 -20.625 -21.156 1 98.94 134 VAL A CA 1
ATOM 1035 C C . VAL A 1 134 ? 3.932 -19.969 -22.141 1 98.94 134 VAL A C 1
ATOM 1037 O O . VAL A 1 134 ? 3.521 -19.516 -23.219 1 98.94 134 VAL A O 1
ATOM 1040 N N . VAL A 1 135 ? 5.16 -19.875 -21.719 1 98.94 135 VAL A N 1
ATOM 1041 C CA . VAL A 1 135 ? 6.203 -19.188 -22.484 1 98.94 135 VAL A CA 1
ATOM 1042 C C . VAL A 1 135 ? 7.309 -20.188 -22.844 1 98.94 135 VAL A C 1
ATOM 1044 O O . VAL A 1 135 ? 7.816 -20.891 -21.984 1 98.94 135 VAL A O 1
ATOM 1047 N N . GLY A 1 136 ? 7.656 -20.203 -24.156 1 98.88 136 GLY A N 1
ATOM 1048 C CA . GLY A 1 136 ? 8.797 -21 -24.562 1 98.88 136 GLY A CA 1
ATOM 1049 C C . GLY A 1 136 ? 10.117 -20.484 -24.016 1 98.88 136 GLY A C 1
ATOM 1050 O O . GLY A 1 136 ? 10.516 -19.359 -24.297 1 98.88 136 GLY A O 1
ATOM 1051 N N . GLU A 1 137 ? 10.797 -21.281 -23.188 1 98.56 137 GLU A N 1
ATOM 1052 C CA . GLU A 1 137 ? 12.078 -20.922 -22.578 1 98.56 137 GLU A CA 1
ATOM 1053 C C . GLU A 1 137 ? 13 -22.125 -22.484 1 98.56 137 GLU A C 1
ATOM 1055 O O . GLU A 1 137 ? 12.891 -22.938 -21.562 1 98.56 137 GLU A O 1
ATOM 1060 N N . ASP A 1 138 ? 14 -22.156 -23.297 1 98 138 ASP A N 1
ATOM 1061 C CA . ASP A 1 138 ? 14.82 -23.344 -23.422 1 98 138 ASP A CA 1
ATOM 1062 C C . ASP A 1 138 ? 15.961 -23.344 -22.406 1 98 138 ASP A C 1
ATOM 1064 O O . ASP A 1 138 ? 16.578 -24.391 -22.156 1 98 138 ASP A O 1
ATOM 1068 N N . ASN A 1 139 ? 16.25 -22.219 -21.781 1 97.75 139 ASN A N 1
ATOM 1069 C CA . ASN A 1 139 ? 17.328 -22.156 -20.812 1 97.75 139 ASN A CA 1
ATOM 1070 C C . ASN A 1 139 ? 16.844 -22.484 -19.406 1 97.75 139 ASN A C 1
ATOM 1072 O O . ASN A 1 139 ? 17.625 -22.438 -18.453 1 97.75 139 ASN A O 1
ATOM 1076 N N . ASP A 1 140 ? 15.578 -22.781 -19.266 1 98.12 140 ASP A N 1
ATOM 1077 C CA . ASP A 1 140 ? 15.047 -23.266 -18 1 98.12 140 ASP A CA 1
ATOM 1078 C C . ASP A 1 140 ? 15.125 -24.797 -17.922 1 98.12 140 ASP A C 1
ATOM 1080 O O . ASP A 1 140 ? 14.461 -25.484 -18.688 1 98.12 140 ASP A O 1
ATOM 1084 N N . HIS A 1 141 ? 15.906 -25.25 -16.922 1 97.06 141 HIS A N 1
ATOM 1085 C CA . HIS A 1 141 ? 16.156 -26.688 -16.859 1 97.06 141 HIS A CA 1
ATOM 1086 C C . HIS A 1 141 ? 15.492 -27.312 -15.633 1 97.06 141 HIS A C 1
ATOM 1088 O O . HIS A 1 141 ? 15.789 -28.453 -15.281 1 97.06 141 HIS A O 1
ATOM 1094 N N . ARG A 1 142 ? 14.641 -26.672 -15.062 1 98 142 ARG A N 1
ATOM 1095 C CA . ARG A 1 142 ? 13.891 -27.203 -13.93 1 98 142 ARG A CA 1
ATOM 1096 C C . ARG A 1 142 ? 12.984 -28.359 -14.367 1 98 142 ARG A C 1
ATOM 1098 O O . ARG A 1 142 ? 12.602 -28.438 -15.531 1 98 142 ARG A O 1
ATOM 1105 N N . ASN A 1 143 ? 12.617 -29.094 -13.359 1 98.19 143 ASN A N 1
ATOM 1106 C CA . ASN A 1 143 ? 11.93 -30.344 -13.656 1 98.19 143 ASN A CA 1
ATOM 1107 C C . ASN A 1 143 ? 10.414 -30.188 -13.594 1 98.19 143 ASN A C 1
ATOM 1109 O O . ASN A 1 143 ? 9.867 -29.781 -12.57 1 98.19 143 ASN A O 1
ATOM 1113 N N . ALA A 1 144 ? 9.758 -30.516 -14.711 1 98.38 144 ALA A N 1
ATOM 1114 C CA . ALA A 1 144 ? 8.297 -30.484 -14.758 1 98.38 144 ALA A CA 1
ATOM 1115 C C . ALA A 1 144 ? 7.691 -31.734 -14.109 1 98.38 144 ALA A C 1
ATOM 1117 O O . ALA A 1 144 ? 8.32 -32.781 -14.094 1 98.38 144 ALA A O 1
ATOM 1118 N N . TRP A 1 145 ? 6.559 -31.594 -13.539 1 97.56 145 TRP A N 1
ATOM 1119 C CA . TRP A 1 145 ? 5.793 -32.719 -13.047 1 97.56 145 TRP A CA 1
ATOM 1120 C C . TRP A 1 145 ? 5.148 -33.5 -14.195 1 97.56 145 TRP A C 1
ATOM 1122 O O . TRP A 1 145 ? 4.613 -32.906 -15.125 1 97.56 145 TRP A O 1
ATOM 1132 N N . GLN A 1 146 ? 5.281 -34.75 -14.172 1 96.81 146 GLN A N 1
ATOM 1133 C CA . GLN A 1 146 ? 4.703 -35.562 -15.219 1 96.81 146 GLN A CA 1
ATOM 1134 C C . GLN A 1 146 ? 3.316 -36.062 -14.828 1 96.81 146 GLN A C 1
ATOM 1136 O O . GLN A 1 146 ? 3.105 -36.5 -13.688 1 96.81 146 GLN A O 1
ATOM 1141 N N . THR A 1 147 ? 2.387 -35.969 -15.758 1 96.62 147 THR A N 1
ATOM 1142 C CA . THR A 1 147 ? 1.054 -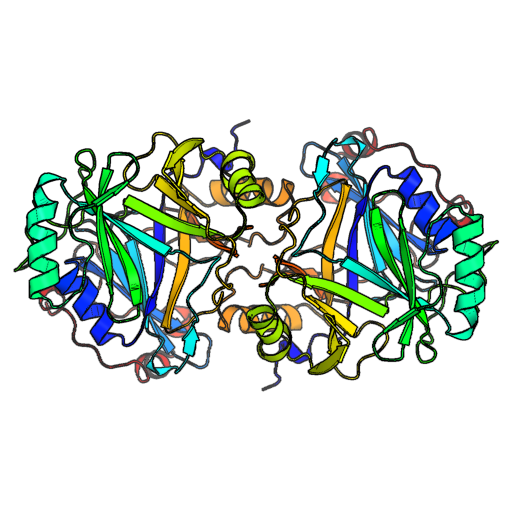36.531 -15.602 1 96.62 147 THR A CA 1
ATOM 1143 C C . THR A 1 147 ? 0.756 -37.5 -16.734 1 96.62 147 THR A C 1
ATOM 1145 O O . THR A 1 147 ? 1.631 -37.812 -17.547 1 96.62 147 THR A O 1
ATOM 1148 N N . ASP A 1 148 ? -0.466 -38.062 -16.688 1 95.31 148 ASP A N 1
ATOM 1149 C CA . ASP A 1 148 ? -0.86 -38.969 -17.75 1 95.31 148 ASP A CA 1
ATOM 1150 C C . ASP A 1 148 ? -0.909 -38.281 -19.109 1 95.31 148 ASP A C 1
ATOM 1152 O O . ASP A 1 148 ? -0.637 -38.875 -20.141 1 95.31 148 ASP A O 1
ATOM 1156 N N . GLU A 1 149 ? -1.125 -36.969 -19.078 1 97.12 149 GLU A N 1
ATOM 1157 C CA . GLU A 1 149 ? -1.354 -36.25 -20.328 1 97.12 149 GLU A CA 1
ATOM 1158 C C . GLU A 1 149 ? -0.184 -35.344 -20.656 1 97.12 149 GLU A C 1
ATOM 1160 O O . GLU A 1 149 ? -0.055 -34.875 -21.797 1 97.12 149 GLU A O 1
ATOM 1165 N N . ILE A 1 150 ? 0.622 -35.031 -19.719 1 98.38 150 ILE A N 1
ATOM 1166 C CA . ILE A 1 150 ? 1.709 -34.094 -19.922 1 98.38 150 ILE A CA 1
ATOM 1167 C C . ILE A 1 150 ? 3.037 -34.719 -19.531 1 98.38 150 ILE A C 1
ATOM 1169 O O . ILE A 1 150 ? 3.26 -35.031 -18.359 1 98.38 150 ILE A O 1
ATOM 1173 N N . SER A 1 151 ? 3.912 -34.844 -20.453 1 97.81 151 SER A N 1
ATOM 1174 C CA . SER A 1 151 ? 5.234 -35.438 -20.203 1 97.81 151 SER A CA 1
ATOM 1175 C C . SER A 1 151 ? 6.191 -34.375 -19.641 1 97.81 151 SER A C 1
ATOM 1177 O O . SER A 1 151 ? 5.891 -33.188 -19.672 1 97.81 151 SER A O 1
ATOM 1179 N N . LYS A 1 152 ? 7.305 -34.812 -19.188 1 95.88 152 LYS A N 1
ATOM 1180 C CA . LYS A 1 152 ? 8.336 -33.906 -18.672 1 95.88 152 LYS A CA 1
ATOM 1181 C C . LYS A 1 152 ? 8.867 -33 -19.781 1 95.88 152 LYS A C 1
ATOM 1183 O O . LYS A 1 152 ? 9.281 -31.859 -19.516 1 95.88 152 LYS A O 1
ATOM 1188 N N . GLU A 1 153 ? 8.836 -33.5 -21 1 96.19 153 GLU A N 1
ATOM 1189 C CA . GLU A 1 153 ? 9.383 -32.75 -22.141 1 96.19 153 GLU A CA 1
ATOM 1190 C C . GLU A 1 153 ? 8.453 -31.625 -22.562 1 96.19 153 GLU A C 1
ATOM 1192 O O . GLU A 1 153 ? 8.875 -30.703 -23.266 1 96.19 153 GLU A O 1
ATOM 1197 N N . ASN A 1 154 ? 7.25 -31.688 -22.125 1 98 154 ASN A N 1
ATOM 1198 C CA . ASN A 1 154 ? 6.273 -30.688 -22.5 1 98 154 ASN A CA 1
ATOM 1199 C C . ASN A 1 154 ? 5.82 -29.859 -21.312 1 98 154 ASN A C 1
ATOM 1201 O O . ASN A 1 154 ? 5.234 -28.781 -21.469 1 98 154 ASN A O 1
ATOM 1205 N N . GLY A 1 155 ? 6.086 -30.344 -20.109 1 98.62 155 GLY A N 1
ATOM 1206 C CA . GLY A 1 155 ? 5.418 -29.844 -18.922 1 98.62 155 GLY A CA 1
ATOM 1207 C C . GLY A 1 155 ? 5.945 -28.484 -18.484 1 98.62 155 GLY A C 1
ATOM 1208 O O . GLY A 1 155 ? 6.988 -28.031 -18.953 1 98.62 155 GLY A O 1
ATOM 1209 N N . ILE A 1 156 ? 5.238 -27.812 -17.562 1 98.88 156 ILE A N 1
ATOM 1210 C CA . ILE A 1 156 ? 5.598 -26.547 -16.953 1 98.88 156 ILE A CA 1
ATOM 1211 C C . ILE A 1 156 ? 6.789 -26.734 -16.016 1 98.88 156 ILE A C 1
ATOM 1213 O O . ILE A 1 156 ? 6.719 -27.531 -15.078 1 98.88 156 ILE A O 1
ATOM 1217 N N . ARG A 1 157 ? 7.805 -26 -16.266 1 98.88 157 ARG A N 1
ATOM 1218 C CA . ARG A 1 157 ? 9.031 -26.109 -15.484 1 98.88 157 ARG A CA 1
ATOM 1219 C C . ARG A 1 157 ? 8.992 -25.203 -14.258 1 98.88 157 ARG A C 1
ATOM 1221 O O . ARG A 1 157 ? 9.633 -25.5 -13.242 1 98.88 157 ARG A O 1
ATOM 1228 N N . GLY A 1 158 ? 8.289 -24.156 -14.258 1 98.81 158 GLY A N 1
ATOM 1229 C CA . GLY A 1 158 ? 8.133 -23.172 -13.203 1 98.81 158 GLY A CA 1
ATOM 1230 C C . GLY A 1 158 ? 7.586 -21.844 -13.695 1 98.81 158 GLY A C 1
ATOM 1231 O O . GLY A 1 158 ? 7.062 -21.766 -14.812 1 98.81 158 GLY A O 1
ATOM 1232 N N . ILE A 1 159 ? 7.672 -20.844 -12.867 1 98.94 159 ILE A N 1
ATOM 1233 C CA . ILE A 1 159 ? 7.23 -19.5 -13.227 1 98.94 159 ILE A CA 1
ATOM 1234 C C . ILE A 1 159 ? 8.258 -18.859 -14.156 1 98.94 159 ILE A C 1
ATOM 1236 O O . ILE A 1 159 ? 9.469 -18.969 -13.93 1 98.94 159 ILE A O 1
ATOM 1240 N N . PHE A 1 160 ? 7.781 -18.344 -15.219 1 98.88 160 PHE A N 1
ATOM 1241 C CA . PHE A 1 160 ? 8.641 -17.531 -16.078 1 98.88 160 PHE A CA 1
ATOM 1242 C C . PHE A 1 160 ? 8.656 -16.078 -15.625 1 98.88 160 PHE A C 1
ATOM 1244 O O . PHE A 1 160 ? 9.727 -15.492 -15.461 1 98.88 160 PHE A O 1
ATOM 1251 N N . GLY A 1 161 ? 7.508 -15.531 -15.445 1 98.88 161 GLY A N 1
ATOM 1252 C CA . GLY A 1 161 ? 7.352 -14.133 -15.07 1 98.88 161 GLY A CA 1
ATOM 1253 C C . GLY A 1 161 ? 5.902 -13.734 -14.859 1 98.88 161 GLY A C 1
ATOM 1254 O O . GLY A 1 161 ? 5.039 -14.594 -14.664 1 98.88 161 GLY A O 1
ATOM 1255 N N . ALA A 1 162 ? 5.656 -12.445 -14.82 1 98.94 162 ALA A N 1
ATOM 1256 C CA . ALA A 1 162 ? 4.309 -11.891 -14.672 1 98.94 162 ALA A CA 1
ATOM 1257 C C . ALA A 1 162 ? 4.18 -10.562 -15.414 1 98.94 162 ALA A C 1
ATOM 1259 O O . ALA A 1 162 ? 5.156 -9.828 -15.555 1 98.94 162 ALA A O 1
ATOM 1260 N N . THR A 1 163 ? 3.016 -10.328 -15.922 1 98.94 163 THR A N 1
ATOM 1261 C CA . THR A 1 163 ? 2.65 -9.047 -16.531 1 98.94 163 THR A CA 1
ATOM 1262 C C . THR A 1 163 ? 1.67 -8.289 -15.633 1 98.94 163 THR A C 1
ATOM 1264 O O . THR A 1 163 ? 0.653 -8.844 -15.211 1 98.94 163 THR A O 1
ATOM 1267 N N . ILE A 1 164 ? 1.993 -7.051 -15.422 1 98.94 164 ILE A N 1
ATOM 1268 C CA . ILE A 1 164 ? 1.178 -6.188 -14.57 1 98.94 164 ILE A CA 1
ATOM 1269 C C . ILE A 1 164 ? 0.475 -5.137 -15.422 1 98.94 164 ILE A C 1
ATOM 1271 O O . ILE A 1 164 ? 1.112 -4.453 -16.234 1 98.94 164 ILE A O 1
ATOM 1275 N N . ARG A 1 165 ? -0.864 -5.039 -15.258 1 98.75 165 ARG A N 1
ATOM 1276 C CA . ARG A 1 165 ? -1.583 -3.932 -15.875 1 98.75 165 ARG A CA 1
ATOM 1277 C C . ARG A 1 165 ? -1.358 -2.633 -15.109 1 98.75 165 ARG A C 1
ATOM 1279 O O . ARG A 1 165 ? -1.567 -2.576 -13.898 1 98.75 165 ARG A O 1
ATOM 1286 N N . SER A 1 166 ? -0.962 -1.664 -15.805 1 98.12 166 SER A N 1
ATOM 1287 C CA . SER A 1 166 ? -0.726 -0.382 -15.156 1 98.12 166 SER A CA 1
ATOM 1288 C C . SER A 1 166 ? -1.342 0.766 -15.945 1 98.12 166 SER A C 1
ATOM 1290 O O . SER A 1 166 ? -1.161 0.853 -17.156 1 98.12 166 SER A O 1
ATOM 1292 N N . ARG A 1 167 ? -2.043 1.623 -15.328 1 96.44 167 ARG A N 1
ATOM 1293 C CA . ARG A 1 167 ? -2.594 2.803 -15.984 1 96.44 167 ARG A CA 1
ATOM 1294 C C . ARG A 1 167 ? -1.507 3.842 -16.25 1 96.44 167 ARG A C 1
ATOM 1296 O O . ARG A 1 167 ? -1.566 4.574 -17.234 1 96.44 167 ARG A O 1
ATOM 1303 N N . ASP A 1 168 ? -0.591 3.943 -15.281 1 95.31 168 ASP A N 1
ATOM 1304 C CA . ASP A 1 168 ? 0.556 4.84 -15.391 1 95.31 168 ASP A CA 1
ATOM 1305 C C . ASP A 1 168 ? 1.868 4.062 -15.305 1 95.31 168 ASP A C 1
ATOM 1307 O O . ASP A 1 168 ? 1.992 3.127 -14.516 1 95.31 168 ASP A O 1
ATOM 1311 N N . ILE A 1 169 ? 2.812 4.516 -16.078 1 97.31 169 ILE A N 1
ATOM 1312 C CA . ILE A 1 169 ? 4.047 3.738 -16.156 1 97.31 169 ILE A CA 1
ATOM 1313 C C . ILE A 1 169 ? 5.156 4.449 -15.383 1 97.31 169 ILE A C 1
ATOM 1315 O O . ILE A 1 169 ? 6.055 3.801 -14.844 1 97.31 169 ILE A O 1
ATOM 1319 N N . ILE A 1 170 ? 5.09 5.77 -15.258 1 97.75 170 ILE A N 1
ATOM 1320 C CA . ILE A 1 170 ? 6.215 6.57 -14.789 1 97.75 170 ILE A CA 1
ATOM 1321 C C . ILE A 1 170 ? 6.598 6.145 -13.375 1 97.75 170 ILE A C 1
ATOM 1323 O O . ILE A 1 170 ? 7.742 5.77 -13.117 1 97.75 170 ILE A O 1
ATOM 1327 N N . GLU A 1 171 ? 5.656 6.172 -12.461 1 98.06 171 GLU A N 1
ATOM 1328 C CA . GLU A 1 171 ? 5.957 5.871 -11.062 1 98.06 171 GLU A CA 1
ATOM 1329 C C . GLU A 1 171 ? 6.32 4.402 -10.883 1 98.06 171 GLU A C 1
ATOM 1331 O O . GLU A 1 171 ? 7.191 4.066 -10.078 1 98.06 171 GLU A O 1
ATOM 1336 N N . MET A 1 172 ? 5.66 3.514 -11.602 1 98.62 172 MET A N 1
ATOM 1337 C CA . MET A 1 172 ? 5.961 2.09 -11.469 1 98.62 172 MET A CA 1
ATOM 1338 C C . MET A 1 172 ? 7.32 1.762 -12.078 1 98.62 172 MET A C 1
ATOM 1340 O O . MET A 1 172 ? 8.055 0.925 -11.547 1 98.62 172 MET A O 1
ATOM 1344 N N . ASP A 1 173 ? 7.602 2.367 -13.188 1 98.69 173 ASP A N 1
ATOM 1345 C CA . ASP A 1 173 ? 8.93 2.213 -13.773 1 98.69 173 ASP A CA 1
ATOM 1346 C C . ASP A 1 173 ? 10.016 2.615 -12.781 1 98.69 173 ASP A C 1
ATOM 1348 O O . ASP A 1 173 ? 11 1.892 -12.594 1 98.69 173 ASP A O 1
ATOM 1352 N N . ALA A 1 174 ? 9.844 3.754 -12.148 1 98.38 174 ALA A N 1
ATOM 1353 C CA . ALA A 1 174 ? 10.805 4.223 -11.156 1 98.38 174 ALA A CA 1
ATOM 1354 C C . ALA A 1 174 ? 10.906 3.246 -9.992 1 98.38 174 ALA A C 1
ATOM 1356 O O . ALA A 1 174 ? 12 2.99 -9.477 1 98.38 174 ALA A O 1
ATOM 1357 N N . TYR A 1 175 ? 9.805 2.705 -9.562 1 98.69 175 TYR A N 1
ATOM 1358 C CA . TYR A 1 175 ? 9.812 1.738 -8.469 1 98.69 175 TYR A CA 1
ATOM 1359 C C . TYR A 1 175 ? 10.609 0.496 -8.852 1 98.69 175 TYR A C 1
ATOM 1361 O O . TYR A 1 175 ? 11.43 0.012 -8.07 1 98.69 175 TYR A O 1
ATOM 1369 N N . LEU A 1 176 ? 10.398 -0.028 -10.039 1 98.88 176 LEU A N 1
ATOM 1370 C CA . LEU A 1 176 ? 11.078 -1.24 -10.484 1 98.88 176 LEU A CA 1
ATOM 1371 C C . LEU A 1 176 ? 12.562 -0.979 -10.703 1 98.88 176 LEU A C 1
ATOM 1373 O O . LEU A 1 176 ? 13.406 -1.797 -10.32 1 98.88 176 LEU A O 1
ATOM 1377 N N . THR A 1 177 ? 12.906 0.157 -11.242 1 98.62 177 THR A N 1
ATOM 1378 C CA . THR A 1 177 ? 14.281 0.369 -11.68 1 98.62 177 THR A CA 1
ATOM 1379 C C . THR A 1 177 ? 15.102 1.033 -10.578 1 98.62 177 THR A C 1
ATOM 1381 O O . THR A 1 177 ? 16.25 0.635 -10.32 1 98.62 177 THR A O 1
ATOM 1384 N N . LYS A 1 178 ? 14.547 2.041 -9.898 1 97.44 178 LYS A N 1
ATOM 1385 C CA . LYS A 1 178 ? 15.305 2.803 -8.906 1 97.44 178 LYS A CA 1
ATOM 1386 C C . LYS A 1 178 ? 15.203 2.166 -7.527 1 97.44 178 LYS A C 1
ATOM 1388 O O . LYS A 1 178 ? 16.203 2.033 -6.824 1 97.44 178 LYS A O 1
ATOM 1393 N N . THR A 1 179 ? 14.023 1.753 -7.137 1 97.75 179 THR A N 1
ATOM 1394 C CA . THR A 1 179 ? 13.844 1.18 -5.809 1 97.75 179 THR A CA 1
ATOM 1395 C C . THR A 1 179 ? 14.281 -0.28 -5.785 1 97.75 179 THR A C 1
ATOM 1397 O O . THR A 1 179 ? 15.023 -0.696 -4.887 1 97.75 179 THR A O 1
ATOM 1400 N N . LEU A 1 180 ? 13.914 -1.072 -6.871 1 98.5 180 LEU A N 1
ATOM 1401 C CA . LEU A 1 180 ? 14.172 -2.508 -6.809 1 98.5 180 LEU A CA 1
ATOM 1402 C C . LEU A 1 180 ? 15.367 -2.887 -7.676 1 98.5 180 LEU A C 1
ATOM 1404 O O . LEU A 1 180 ? 15.789 -4.043 -7.684 1 98.5 180 LEU A O 1
ATOM 1408 N N . ASN A 1 181 ? 15.875 -1.938 -8.398 1 98.06 181 ASN A N 1
ATOM 1409 C CA . ASN A 1 181 ? 17.078 -2.113 -9.203 1 98.06 181 ASN A CA 1
ATOM 1410 C C . ASN A 1 181 ? 16.875 -3.154 -10.297 1 98.06 181 ASN A C 1
ATOM 1412 O O . ASN A 1 181 ? 17.797 -3.908 -10.625 1 98.06 181 ASN A O 1
ATOM 1416 N N . PHE A 1 182 ? 15.648 -3.381 -10.75 1 98.75 182 PHE A N 1
ATOM 1417 C CA . PHE A 1 182 ? 15.43 -4.168 -11.961 1 98.75 182 PHE A CA 1
ATOM 1418 C C . PHE A 1 182 ? 15.906 -3.416 -13.195 1 98.75 182 PHE A C 1
ATOM 1420 O O . PHE A 1 182 ? 16.078 -2.195 -13.156 1 98.75 182 PHE A O 1
ATOM 1427 N N . LYS A 1 183 ? 16.172 -4.109 -14.258 1 98.69 183 LYS A N 1
ATOM 1428 C CA . LYS A 1 183 ? 16.688 -3.496 -15.477 1 98.69 183 LYS A CA 1
ATOM 1429 C C . LYS A 1 183 ? 15.609 -3.451 -16.562 1 98.69 183 LYS A C 1
ATOM 1431 O O . LYS A 1 183 ? 15.109 -4.492 -16.984 1 98.69 183 LYS A O 1
ATOM 1436 N N . LYS A 1 184 ? 15.227 -2.277 -16.969 1 98.69 184 LYS A N 1
ATOM 1437 C CA . LYS A 1 184 ? 14.344 -2.172 -18.125 1 98.69 184 LYS A CA 1
ATOM 1438 C C . LYS A 1 184 ? 15.055 -2.594 -19.406 1 98.69 184 LYS A C 1
ATOM 1440 O O . LYS A 1 184 ? 16.094 -2.031 -19.766 1 98.69 184 LYS A O 1
ATOM 1445 N N . VAL A 1 185 ? 14.5 -3.529 -20.172 1 98.44 185 VAL A N 1
ATOM 1446 C CA . VAL A 1 185 ? 15.273 -4.105 -21.266 1 98.44 185 VAL A CA 1
ATOM 1447 C C . VAL A 1 185 ? 14.594 -3.795 -22.609 1 98.44 185 VAL A C 1
ATOM 1449 O O . VAL A 1 185 ? 15.148 -4.074 -23.672 1 98.44 185 VAL A O 1
ATOM 1452 N N . GLY A 1 186 ? 13.352 -3.271 -22.547 1 97.69 186 GLY A N 1
ATOM 1453 C CA . GLY A 1 186 ? 12.75 -2.895 -23.812 1 97.69 186 GLY A CA 1
ATOM 1454 C C . GLY A 1 186 ? 11.258 -2.619 -23.719 1 97.69 186 GLY A C 1
ATOM 1455 O O . GLY A 1 186 ? 10.688 -2.705 -22.625 1 97.69 186 GLY A O 1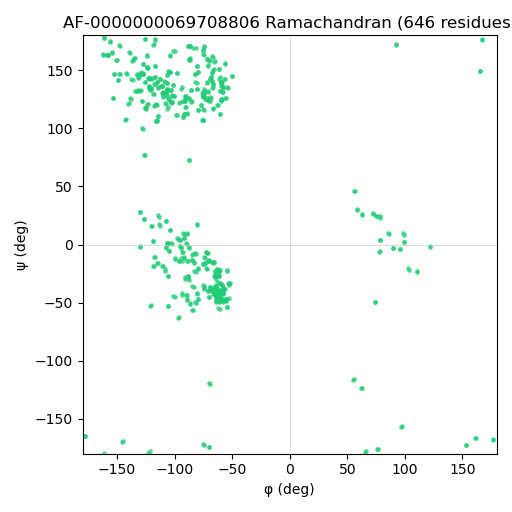
ATOM 1456 N N . GLN A 1 187 ? 10.742 -2.207 -24.859 1 98.25 187 GLN A N 1
ATOM 1457 C CA . GLN A 1 187 ? 9.312 -1.974 -25.047 1 98.25 187 GLN A CA 1
ATOM 1458 C C . GLN A 1 187 ? 8.812 -2.635 -26.328 1 98.25 187 GLN A C 1
ATOM 1460 O O . GLN A 1 187 ? 9.492 -2.617 -27.344 1 98.25 187 GLN A O 1
ATOM 1465 N N . ASP A 1 188 ? 7.742 -3.33 -26.266 1 98.56 188 ASP A N 1
ATOM 1466 C CA . ASP A 1 188 ? 7.039 -3.941 -27.391 1 98.56 188 ASP A CA 1
ATOM 1467 C C . ASP A 1 188 ? 5.562 -3.557 -27.375 1 98.56 188 ASP A C 1
ATOM 1469 O O . ASP A 1 188 ? 4.758 -4.168 -26.672 1 98.56 188 ASP A O 1
ATOM 1473 N N . GLY A 1 189 ? 5.207 -2.51 -28.266 1 98.06 189 GLY A N 1
ATOM 1474 C CA . GLY A 1 189 ? 3.875 -1.933 -28.172 1 98.06 189 GLY A CA 1
ATOM 1475 C C . GLY A 1 189 ? 3.615 -1.278 -26.828 1 98.06 189 GLY A C 1
ATOM 1476 O O . GLY A 1 189 ? 4.398 -0.437 -26.375 1 98.06 189 GLY A O 1
ATOM 1477 N N . ASP A 1 190 ? 2.568 -1.746 -26.188 1 98.5 190 ASP A N 1
ATOM 1478 C CA . ASP A 1 190 ? 2.172 -1.168 -24.906 1 98.5 190 ASP A CA 1
ATOM 1479 C C . ASP A 1 190 ? 2.812 -1.923 -23.75 1 98.5 190 ASP A C 1
ATOM 1481 O O . ASP A 1 190 ? 2.475 -1.685 -22.578 1 98.5 190 ASP A O 1
ATOM 1485 N N . PHE A 1 191 ? 3.77 -2.832 -24.062 1 98.88 191 PHE A N 1
ATOM 1486 C CA . PHE A 1 191 ? 4.398 -3.637 -23.031 1 98.88 191 PHE A CA 1
ATOM 1487 C C . PHE A 1 191 ? 5.824 -3.172 -22.766 1 98.88 191 PHE A C 1
ATOM 1489 O O . PHE A 1 191 ? 6.57 -2.891 -23.703 1 98.88 191 PHE A O 1
ATOM 1496 N N . HIS A 1 192 ? 6.168 -3.01 -21.5 1 98.88 192 HIS A N 1
ATOM 1497 C CA . HIS A 1 192 ? 7.52 -2.725 -21.016 1 98.88 192 HIS A CA 1
ATOM 1498 C C . HIS A 1 192 ? 8.102 -3.916 -20.266 1 98.88 192 HIS A C 1
ATOM 1500 O O . HIS A 1 192 ? 7.445 -4.477 -19.375 1 98.88 192 HIS A O 1
ATOM 1506 N N . ARG A 1 193 ? 9.328 -4.34 -20.594 1 98.88 193 ARG A N 1
ATOM 1507 C CA . ARG A 1 193 ? 9.898 -5.531 -19.969 1 98.88 193 ARG A CA 1
ATOM 1508 C C . ARG A 1 193 ? 11.062 -5.164 -19.047 1 98.88 193 ARG A C 1
ATOM 1510 O O . ARG A 1 193 ? 11.891 -4.32 -19.391 1 98.88 193 ARG A O 1
ATOM 1517 N N . TYR A 1 194 ? 11.117 -5.762 -17.859 1 98.94 194 TYR A N 1
ATOM 1518 C CA . TYR A 1 194 ? 12.141 -5.586 -16.844 1 98.94 194 TYR A CA 1
ATOM 1519 C C . TYR A 1 194 ? 12.742 -6.93 -16.438 1 98.94 194 TYR A C 1
ATOM 1521 O O . TYR A 1 194 ? 12.023 -7.922 -16.297 1 98.94 194 TYR A O 1
ATOM 1529 N N . HIS A 1 195 ? 14.062 -6.965 -16.234 1 98.88 195 HIS A N 1
ATOM 1530 C CA . HIS A 1 195 ? 14.75 -8.164 -15.773 1 98.88 195 HIS A CA 1
ATOM 1531 C C . HIS A 1 195 ? 15.258 -8.008 -14.344 1 98.88 195 HIS A C 1
ATOM 1533 O O . HIS A 1 195 ? 15.766 -6.941 -13.984 1 98.88 195 HIS A O 1
ATOM 1539 N N . ILE A 1 196 ? 14.984 -8.938 -13.578 1 98.75 196 ILE A N 1
ATOM 1540 C CA . ILE A 1 196 ? 15.758 -9.141 -12.359 1 98.75 196 ILE A CA 1
ATOM 1541 C C . ILE A 1 196 ? 17.094 -9.805 -12.703 1 98.75 196 ILE A C 1
ATOM 1543 O O . ILE A 1 196 ? 17.109 -10.891 -13.289 1 98.75 196 ILE A O 1
ATOM 1547 N N . LYS A 1 197 ? 18.188 -9.141 -12.391 1 97.31 197 LYS A N 1
ATOM 1548 C CA . LYS A 1 197 ? 19.516 -9.641 -12.734 1 97.31 197 LYS A CA 1
ATOM 1549 C C . LYS A 1 197 ? 19.625 -9.914 -14.227 1 97.31 197 LYS A C 1
ATOM 1551 O O . LYS A 1 197 ? 19.391 -9.031 -15.055 1 97.31 197 LYS A O 1
ATOM 1556 N N . ASP A 1 198 ? 19.844 -11.188 -14.633 1 96.81 198 ASP A N 1
ATOM 1557 C CA . ASP A 1 198 ? 20.125 -11.477 -16.031 1 96.81 198 ASP A CA 1
ATOM 1558 C C . ASP A 1 198 ? 18.859 -11.867 -16.781 1 96.81 198 ASP A C 1
ATOM 1560 O O . ASP A 1 198 ? 18.891 -12.164 -17.984 1 96.81 198 ASP A O 1
ATOM 1564 N N . GLY A 1 199 ? 17.719 -11.844 -16.234 1 98.19 199 GLY A N 1
ATOM 1565 C CA . GLY A 1 199 ? 16.453 -12.125 -16.891 1 98.19 199 GLY A CA 1
ATOM 1566 C C . GLY A 1 199 ? 16.219 -13.609 -17.125 1 98.19 199 GLY A C 1
ATOM 1567 O O . GLY A 1 199 ? 16.953 -14.445 -16.609 1 98.19 199 GLY A O 1
ATOM 1568 N N . GLY A 1 200 ? 15.109 -13.938 -17.812 1 97.94 200 GLY A N 1
ATOM 1569 C CA . GLY A 1 200 ? 14.734 -15.32 -18.031 1 97.94 200 GLY A CA 1
ATOM 1570 C C . GLY A 1 200 ? 13.711 -15.828 -17.031 1 97.94 200 GLY A C 1
ATOM 1571 O O . GLY A 1 200 ? 12.969 -15.047 -16.438 1 97.94 200 GLY A O 1
ATOM 1572 N N . ALA A 1 201 ? 13.719 -17.141 -16.906 1 98.44 201 ALA A N 1
ATOM 1573 C CA . ALA A 1 201 ? 12.758 -17.797 -16.016 1 98.44 201 ALA A CA 1
ATOM 1574 C C . ALA A 1 201 ? 12.898 -17.266 -14.578 1 98.44 201 ALA A C 1
ATOM 1576 O O . ALA A 1 201 ? 14.008 -17.125 -14.07 1 98.44 201 ALA A O 1
ATOM 1577 N N . MET A 1 202 ? 11.797 -16.906 -13.961 1 98.12 202 MET A N 1
ATOM 1578 C CA . MET A 1 202 ? 11.656 -16.406 -12.602 1 98.12 202 MET A CA 1
ATOM 1579 C C . MET A 1 202 ? 12.078 -14.938 -12.508 1 98.12 202 MET A C 1
ATOM 1581 O O . MET A 1 202 ? 11.891 -14.297 -11.477 1 98.12 202 MET A O 1
ATOM 1585 N N . LYS A 1 203 ? 12.609 -14.391 -13.594 1 98.81 203 LYS A N 1
ATOM 1586 C CA . LYS A 1 203 ? 13.297 -13.109 -13.461 1 98.81 203 LYS A CA 1
ATOM 1587 C C . LYS A 1 203 ? 12.805 -12.109 -14.5 1 98.81 203 LYS A C 1
ATOM 1589 O O . LYS A 1 203 ? 13.562 -11.242 -14.938 1 98.81 203 LYS A O 1
ATOM 1594 N N . THR A 1 204 ? 11.578 -12.242 -14.938 1 98.88 204 THR A N 1
ATOM 1595 C CA . THR A 1 204 ? 11.039 -11.359 -15.961 1 98.88 204 THR A CA 1
ATOM 1596 C C . THR A 1 204 ? 9.711 -10.75 -15.516 1 98.88 204 THR A C 1
ATOM 1598 O O . THR A 1 204 ? 8.773 -11.477 -15.188 1 98.88 204 THR A O 1
ATOM 1601 N N . ILE A 1 205 ? 9.617 -9.453 -15.5 1 98.94 205 ILE A N 1
ATOM 1602 C CA . ILE A 1 205 ? 8.406 -8.703 -15.195 1 98.94 205 ILE A CA 1
ATOM 1603 C C . ILE A 1 205 ? 8.047 -7.789 -16.359 1 98.94 205 ILE A C 1
ATOM 1605 O O . ILE A 1 205 ? 8.93 -7.172 -16.969 1 98.94 205 ILE A O 1
ATOM 1609 N N . GLU A 1 206 ? 6.809 -7.738 -16.703 1 98.94 206 GLU A N 1
ATOM 1610 C CA . GLU A 1 206 ? 6.34 -6.816 -17.734 1 98.94 206 GLU A CA 1
ATOM 1611 C C . GLU A 1 206 ? 5.25 -5.898 -17.188 1 98.94 206 GLU A C 1
ATOM 1613 O O . GLU A 1 206 ? 4.426 -6.316 -16.375 1 98.94 206 GLU A O 1
ATOM 1618 N N . LEU A 1 207 ? 5.262 -4.66 -17.641 1 98.94 207 LEU A N 1
ATOM 1619 C CA . LEU A 1 207 ? 4.145 -3.74 -17.453 1 98.94 207 LEU A CA 1
ATOM 1620 C C . LEU A 1 207 ? 3.35 -3.596 -18.75 1 98.94 207 LEU A C 1
ATOM 1622 O O . LEU A 1 207 ? 3.92 -3.314 -19.812 1 98.94 207 LEU A O 1
ATOM 1626 N N . HIS A 1 208 ? 2.117 -3.873 -18.688 1 98.94 208 HIS A N 1
ATOM 1627 C CA . HIS A 1 208 ? 1.184 -3.545 -19.766 1 98.94 208 HIS A CA 1
ATOM 1628 C C . HIS A 1 208 ? 0.526 -2.189 -19.531 1 98.94 208 HIS A C 1
ATOM 1630 O O . HIS A 1 208 ? -0.273 -2.037 -18.594 1 98.94 208 HIS A O 1
ATOM 1636 N N . HIS A 1 209 ? 0.873 -1.191 -20.344 1 98.75 209 HIS A N 1
ATOM 1637 C CA . HIS A 1 209 ? 0.339 0.159 -20.203 1 98.75 209 HIS A CA 1
ATOM 1638 C C . HIS A 1 209 ? -1.091 0.242 -20.734 1 98.75 209 HIS A C 1
ATOM 1640 O O . HIS A 1 209 ? -1.316 0.196 -21.938 1 98.75 209 HIS A O 1
ATOM 1646 N N . VAL A 1 210 ? -2.029 0.354 -19.844 1 97.94 210 VAL A N 1
ATOM 1647 C CA . VAL A 1 210 ? -3.449 0.419 -20.172 1 97.94 210 VAL A CA 1
ATOM 1648 C C . VAL A 1 210 ? -4.07 1.664 -19.531 1 97.94 210 VAL A C 1
ATOM 1650 O O . VAL A 1 210 ? -4.914 1.56 -18.641 1 97.94 210 VAL A O 1
ATOM 1653 N N . PRO A 1 211 ? -3.881 2.832 -20.047 1 96.31 211 PRO A N 1
ATOM 1654 C CA . PRO A 1 211 ? -4.211 4.105 -19.406 1 96.31 211 PRO A CA 1
ATOM 1655 C C . PRO A 1 211 ? -5.711 4.285 -19.188 1 96.31 211 PRO A C 1
ATOM 1657 O O . PRO A 1 211 ? -6.125 5.004 -18.281 1 96.31 211 PRO A O 1
ATOM 1660 N N . ASP A 1 212 ? -6.57 3.582 -19.953 1 95.69 212 ASP A N 1
ATOM 1661 C CA . ASP A 1 212 ? -8.008 3.842 -19.906 1 95.69 212 ASP A CA 1
ATOM 1662 C C . ASP A 1 212 ? -8.742 2.723 -19.172 1 95.69 212 ASP A C 1
ATOM 1664 O O . ASP A 1 212 ? -9.969 2.736 -19.062 1 95.69 212 ASP A O 1
ATOM 1668 N N . MET A 1 213 ? -8.031 1.768 -18.703 1 96.81 213 MET A N 1
ATOM 1669 C CA . MET A 1 213 ? -8.672 0.655 -18 1 96.81 213 MET A CA 1
ATOM 1670 C C . MET A 1 213 ? -9 1.029 -16.562 1 96.81 213 MET A C 1
ATOM 1672 O O . MET A 1 213 ? -8.141 1.544 -15.836 1 96.81 213 MET A O 1
ATOM 1676 N N . GLU A 1 214 ? -10.172 0.72 -16.172 1 96.44 214 GLU A N 1
ATOM 1677 C CA . GLU A 1 214 ? -10.578 0.976 -14.797 1 96.44 214 GLU A CA 1
ATOM 1678 C C . GLU A 1 214 ? -9.789 0.11 -13.82 1 96.44 214 GLU A C 1
ATOM 1680 O O . GLU A 1 214 ? -9.383 -1.006 -14.156 1 96.44 214 GLU A O 1
ATOM 1685 N N . GLN A 1 215 ? -9.609 0.616 -12.648 1 97.69 215 GLN A N 1
ATOM 1686 C CA . GLN A 1 215 ? -8.883 -0.086 -11.602 1 97.69 215 GLN A CA 1
ATOM 1687 C C . GLN A 1 215 ? -9.625 -1.339 -11.148 1 97.69 215 GLN A C 1
ATOM 1689 O O . GLN A 1 215 ? -10.852 -1.321 -11.016 1 97.69 215 GLN A O 1
ATOM 1694 N N . GLY A 1 216 ? -8.891 -2.432 -10.938 1 98.38 216 GLY A N 1
ATOM 1695 C CA . GLY A 1 216 ? -9.461 -3.645 -10.375 1 98.38 216 GLY A CA 1
ATOM 1696 C C . GLY A 1 216 ? -9.422 -3.672 -8.859 1 98.38 216 GLY A C 1
ATOM 1697 O O . GLY A 1 216 ? -8.773 -2.828 -8.234 1 98.38 216 GLY A O 1
ATOM 1698 N N . SER A 1 217 ? -10.094 -4.656 -8.312 1 98.19 217 SER A N 1
ATOM 1699 C CA . SER A 1 217 ? -10.125 -4.824 -6.863 1 98.19 217 SER A CA 1
ATOM 1700 C C . SER A 1 217 ? -8.75 -5.219 -6.328 1 98.19 217 SER A C 1
ATOM 1702 O O . SER A 1 217 ? -8.023 -5.98 -6.973 1 98.19 217 SER A O 1
ATOM 1704 N N . TRP A 1 218 ? -8.43 -4.625 -5.164 1 97.81 218 TRP A N 1
ATOM 1705 C CA . TRP A 1 218 ? -7.191 -4.984 -4.477 1 97.81 218 TRP A CA 1
ATOM 1706 C C . TRP A 1 218 ? -7.449 -6.043 -3.41 1 97.81 218 TRP A C 1
ATOM 1708 O O . TRP A 1 218 ? -6.508 -6.562 -2.805 1 97.81 218 TRP A O 1
ATOM 1718 N N . THR A 1 219 ? -8.719 -6.473 -3.223 1 97.56 219 THR A N 1
ATOM 1719 C CA . THR A 1 219 ? -9.156 -7.391 -2.178 1 97.56 219 THR A CA 1
ATOM 1720 C C . THR A 1 219 ? -9 -8.836 -2.629 1 97.56 219 THR A C 1
ATOM 1722 O O . THR A 1 219 ? -8.625 -9.102 -3.775 1 97.56 219 THR A O 1
ATOM 1725 N N . PHE A 1 220 ? -9.203 -9.727 -1.652 1 96.56 220 PHE A N 1
ATOM 1726 C CA . PHE A 1 220 ? -9.477 -11.094 -2.08 1 96.56 220 PHE A CA 1
ATOM 1727 C C . PHE A 1 220 ? -10.75 -11.156 -2.916 1 96.56 220 PHE A C 1
ATOM 1729 O O . PHE A 1 220 ? -11.648 -10.32 -2.752 1 96.56 220 PHE A O 1
ATOM 1736 N N . GLY A 1 221 ? -10.75 -12.125 -3.785 1 97.31 221 GLY A N 1
ATOM 1737 C CA . GLY A 1 221 ? -11.977 -12.336 -4.535 1 97.31 221 GLY A CA 1
ATOM 1738 C C . GLY A 1 221 ? -11.789 -13.219 -5.754 1 97.31 221 GLY A C 1
ATOM 1739 O O . GLY A 1 221 ? -10.758 -13.148 -6.426 1 97.31 221 GLY A O 1
ATOM 1740 N N . VAL A 1 222 ? -12.812 -13.906 -6.051 1 98.25 222 VAL A N 1
ATOM 1741 C CA . VAL A 1 222 ? -12.797 -14.82 -7.188 1 98.25 222 VAL A CA 1
ATOM 1742 C C . VAL A 1 222 ? -12.398 -14.07 -8.453 1 98.25 222 VAL A C 1
ATOM 1744 O O . VAL A 1 222 ? -12.938 -12.992 -8.742 1 98.25 222 VAL A O 1
ATOM 1747 N N . GLY A 1 223 ? -11.391 -14.578 -9.125 1 98.5 223 GLY A N 1
ATOM 1748 C CA . GLY A 1 223 ? -11.117 -14.117 -10.484 1 98.5 223 GLY A CA 1
ATOM 1749 C C . GLY A 1 223 ? -10.016 -13.086 -10.555 1 98.5 223 GLY A C 1
ATOM 1750 O O . GLY A 1 223 ? -9.734 -12.539 -11.625 1 98.5 223 GLY A O 1
ATOM 1751 N N . ILE A 1 224 ? -9.422 -12.781 -9.383 1 98.62 224 ILE A N 1
ATOM 1752 C CA . ILE A 1 224 ? -8.383 -11.766 -9.445 1 98.62 224 ILE A CA 1
ATOM 1753 C C . ILE A 1 224 ? -7.129 -12.258 -8.734 1 98.62 224 ILE A C 1
ATOM 1755 O O . ILE A 1 224 ? -7.211 -13.031 -7.781 1 98.62 224 ILE A O 1
ATOM 1759 N N . PRO A 1 225 ? -5.941 -11.852 -9.234 1 98.75 225 PRO A N 1
ATOM 1760 C CA . PRO A 1 225 ? -4.688 -12.141 -8.531 1 98.75 225 PRO A CA 1
ATOM 1761 C C . PRO A 1 225 ? -4.531 -11.328 -7.246 1 98.75 225 PRO A C 1
ATOM 1763 O O . PRO A 1 225 ? -5.168 -10.289 -7.09 1 98.75 225 PRO A O 1
ATOM 1766 N N . HIS A 1 226 ? -3.77 -11.875 -6.34 1 98.56 226 HIS A N 1
ATOM 1767 C CA . HIS A 1 226 ? -3.594 -11.164 -5.078 1 98.56 226 HIS A CA 1
ATOM 1768 C C . HIS A 1 226 ? -2.213 -10.523 -4.996 1 98.56 226 HIS A C 1
ATOM 1770 O O . HIS A 1 226 ? -2.09 -9.336 -4.672 1 98.56 226 HIS A O 1
ATOM 1776 N N . HIS A 1 227 ? -1.136 -11.328 -5.215 1 98.88 227 HIS A N 1
ATOM 1777 C CA . HIS A 1 227 ? 0.175 -10.703 -5.09 1 98.88 227 HIS A CA 1
ATOM 1778 C C . HIS A 1 227 ? 1.238 -11.492 -5.844 1 98.88 227 HIS A C 1
ATOM 1780 O O . HIS A 1 227 ? 1.008 -12.641 -6.227 1 98.88 227 HIS A O 1
ATOM 1786 N N . ILE A 1 228 ? 2.367 -10.844 -6.082 1 98.94 228 ILE A N 1
ATOM 1787 C CA . ILE A 1 228 ? 3.617 -11.43 -6.555 1 98.94 228 ILE A CA 1
ATOM 1788 C C . ILE A 1 228 ? 4.629 -11.484 -5.414 1 98.94 228 ILE A C 1
ATOM 1790 O O . ILE A 1 228 ? 4.891 -10.469 -4.766 1 98.94 228 ILE A O 1
ATOM 1794 N N . ALA A 1 229 ? 5.191 -12.617 -5.199 1 98.94 229 ALA A N 1
ATOM 1795 C CA . ALA A 1 229 ? 6.254 -12.734 -4.203 1 98.94 229 ALA A CA 1
ATOM 1796 C C . ALA A 1 229 ? 7.617 -12.906 -4.871 1 98.94 229 ALA A C 1
ATOM 1798 O O . ALA A 1 229 ? 7.777 -13.734 -5.77 1 98.94 229 ALA A O 1
ATOM 1799 N N . PHE A 1 230 ? 8.555 -12.156 -4.426 1 98.94 230 PHE A N 1
ATOM 1800 C CA . PHE A 1 230 ? 9.938 -12.273 -4.875 1 98.94 230 PHE A CA 1
ATOM 1801 C C . PHE A 1 230 ? 10.789 -12.977 -3.828 1 98.94 230 PHE A C 1
ATOM 1803 O O . PHE A 1 230 ? 10.562 -12.82 -2.627 1 98.94 230 PHE A O 1
ATOM 1810 N N . ALA A 1 231 ? 11.781 -13.68 -4.332 1 98.88 231 ALA A N 1
ATOM 1811 C CA . ALA A 1 231 ? 12.602 -14.523 -3.469 1 98.88 231 ALA A CA 1
ATOM 1812 C C . ALA A 1 231 ? 13.805 -13.758 -2.934 1 98.88 231 ALA A C 1
ATOM 1814 O O . ALA A 1 231 ? 14.523 -13.102 -3.695 1 98.88 231 ALA A O 1
ATOM 1815 N N . THR A 1 232 ? 13.969 -13.797 -1.66 1 98.62 232 THR A N 1
ATOM 1816 C CA . THR A 1 232 ? 15.203 -13.445 -0.974 1 98.62 232 THR A CA 1
ATOM 1817 C C . THR A 1 232 ? 15.773 -14.648 -0.234 1 98.62 232 THR A C 1
ATOM 1819 O O . THR A 1 232 ? 15.164 -15.719 -0.217 1 98.62 232 THR A O 1
ATOM 1822 N N . GLU A 1 233 ? 16.938 -14.508 0.381 1 98.12 233 GLU A N 1
ATOM 1823 C CA . GLU A 1 233 ? 17.578 -15.688 0.955 1 98.12 233 GLU A CA 1
ATOM 1824 C C . GLU A 1 233 ? 17.125 -15.922 2.391 1 98.12 233 GLU A C 1
ATOM 1826 O O . GLU A 1 233 ? 16.797 -17.047 2.768 1 98.12 233 GLU A O 1
ATOM 1831 N N . LYS A 1 234 ? 17.109 -14.883 3.254 1 98.19 234 LYS A N 1
ATOM 1832 C CA . LYS A 1 234 ? 16.922 -15.039 4.695 1 98.19 234 LYS A CA 1
ATOM 1833 C C . LYS A 1 234 ? 16.375 -13.758 5.316 1 98.19 234 LYS A C 1
ATOM 1835 O O . LYS A 1 234 ? 16.281 -12.727 4.648 1 98.19 234 LYS A O 1
ATOM 1840 N N . ASP A 1 235 ? 16.062 -13.789 6.598 1 98.56 235 ASP A N 1
ATOM 1841 C CA . ASP A 1 235 ? 15.398 -12.703 7.316 1 98.56 235 ASP A CA 1
ATOM 1842 C C . ASP A 1 235 ? 16.219 -11.422 7.254 1 98.56 235 ASP A C 1
ATOM 1844 O O . ASP A 1 235 ? 15.68 -10.336 7.066 1 98.56 235 ASP A O 1
ATOM 1848 N N . GLU A 1 236 ? 17.531 -11.531 7.418 1 98.19 236 GLU A N 1
ATOM 1849 C CA . GLU A 1 236 ? 18.406 -10.359 7.426 1 98.19 236 GLU A CA 1
ATOM 1850 C C . GLU A 1 236 ? 18.281 -9.57 6.121 1 98.19 236 GLU A C 1
ATOM 1852 O O . GLU A 1 236 ? 18.312 -8.344 6.129 1 98.19 236 GLU A O 1
ATOM 1857 N N . HIS A 1 237 ? 18.125 -10.266 4.984 1 98.25 237 HIS A N 1
ATOM 1858 C CA . HIS A 1 237 ? 17.953 -9.617 3.689 1 98.25 237 HIS A CA 1
ATOM 1859 C C . HIS A 1 237 ? 16.656 -8.812 3.645 1 98.25 237 HIS A C 1
ATOM 1861 O O . HIS A 1 237 ? 16.656 -7.672 3.166 1 98.25 237 HIS A O 1
ATOM 1867 N N . ASN A 1 238 ? 15.594 -9.398 4.168 1 98.44 238 ASN A N 1
ATOM 1868 C CA . ASN A 1 238 ? 14.305 -8.727 4.145 1 98.44 238 ASN A CA 1
ATOM 1869 C C . ASN A 1 238 ? 14.281 -7.516 5.074 1 98.44 238 ASN A C 1
ATOM 1871 O O . ASN A 1 238 ? 13.641 -6.508 4.777 1 98.44 238 ASN A O 1
ATOM 1875 N N . LEU A 1 239 ? 14.961 -7.641 6.207 1 97.69 239 LEU A N 1
ATOM 1876 C CA . LEU A 1 239 ? 15.031 -6.508 7.125 1 97.69 239 LEU A CA 1
ATOM 1877 C C . LEU A 1 239 ? 15.773 -5.336 6.488 1 97.69 239 LEU A C 1
ATOM 1879 O O . LEU A 1 239 ? 15.344 -4.188 6.613 1 97.69 239 LEU A O 1
ATOM 1883 N N . GLU A 1 240 ? 16.859 -5.617 5.828 1 97.06 240 GLU A N 1
ATOM 1884 C CA . GLU A 1 240 ? 17.594 -4.57 5.125 1 97.06 240 GLU A CA 1
ATOM 1885 C C . GLU A 1 240 ? 16.781 -4.004 3.967 1 97.06 240 GLU A C 1
ATOM 1887 O O . GLU A 1 240 ? 16.797 -2.795 3.727 1 97.06 240 GLU A O 1
ATOM 1892 N N . LEU A 1 241 ? 16.141 -4.906 3.252 1 97.94 241 LEU A N 1
ATOM 1893 C CA . LEU A 1 241 ? 15.305 -4.477 2.135 1 97.94 241 LEU A CA 1
ATOM 1894 C C . LEU A 1 241 ? 14.172 -3.578 2.617 1 97.94 241 LEU A C 1
ATOM 1896 O O . LEU A 1 241 ? 13.844 -2.582 1.97 1 97.94 241 LEU A O 1
ATOM 1900 N N . LYS A 1 242 ? 13.547 -3.963 3.709 1 97.44 242 LYS A N 1
ATOM 1901 C CA . LYS A 1 242 ? 12.492 -3.146 4.305 1 97.44 242 LYS A CA 1
ATOM 1902 C C . LYS A 1 242 ? 12.977 -1.728 4.578 1 97.44 242 LYS A C 1
ATOM 1904 O O . LYS A 1 242 ? 12.32 -0.756 4.195 1 97.44 242 LYS A O 1
ATOM 1909 N N . ALA A 1 243 ? 14.086 -1.6 5.297 1 94.38 243 ALA A N 1
ATOM 1910 C CA . ALA A 1 243 ? 14.648 -0.29 5.625 1 94.38 243 ALA A CA 1
ATOM 1911 C C . ALA A 1 243 ? 14.961 0.505 4.359 1 94.38 243 ALA A C 1
ATOM 1913 O O . ALA A 1 243 ? 14.703 1.71 4.301 1 94.38 243 ALA A O 1
ATOM 1914 N N . TYR A 1 244 ? 15.516 -0.188 3.389 1 95.62 244 TYR A N 1
ATOM 1915 C CA . TYR A 1 244 ? 15.891 0.419 2.117 1 95.62 244 TYR A CA 1
ATOM 1916 C C . TYR A 1 244 ? 14.672 0.994 1.407 1 95.62 244 TYR A C 1
ATOM 1918 O O . TYR A 1 244 ? 14.688 2.146 0.967 1 95.62 244 TYR A O 1
ATOM 1926 N N . ILE A 1 245 ? 13.57 0.196 1.293 1 96.94 245 ILE A N 1
ATOM 1927 C CA . ILE A 1 245 ? 12.344 0.605 0.625 1 96.94 245 ILE A CA 1
ATOM 1928 C C . ILE A 1 245 ? 11.688 1.741 1.405 1 96.94 245 ILE A C 1
ATOM 1930 O O . ILE A 1 245 ? 11.188 2.703 0.814 1 96.94 245 ILE A O 1
ATOM 1934 N N . GLU A 1 246 ? 11.688 1.676 2.723 1 95 246 GLU A N 1
ATOM 1935 C CA . GLU A 1 246 ? 11.148 2.736 3.564 1 95 246 GLU A CA 1
ATOM 1936 C C . GLU A 1 246 ? 11.867 4.059 3.322 1 95 246 GLU A C 1
ATOM 1938 O O . GLU A 1 246 ? 11.258 5.129 3.412 1 95 246 GLU A O 1
ATOM 1943 N N . GLY A 1 247 ? 13.117 3.973 3.043 1 93.06 247 GLY A N 1
ATOM 1944 C CA . GLY A 1 247 ? 13.922 5.16 2.822 1 93.06 247 GLY A CA 1
ATOM 1945 C C . GLY A 1 247 ? 13.445 5.996 1.649 1 93.06 247 GLY A C 1
ATOM 1946 O O . GLY A 1 247 ? 13.719 7.199 1.586 1 93.06 247 GLY A O 1
ATOM 1947 N N . PHE A 1 248 ? 12.719 5.359 0.72 1 94.75 248 PHE A N 1
ATOM 1948 C CA . PHE A 1 248 ? 12.188 6.074 -0.433 1 94.75 248 PHE A CA 1
ATOM 1949 C C . PHE A 1 248 ? 10.852 6.73 -0.093 1 94.75 248 PHE A C 1
ATOM 1951 O O . PHE A 1 248 ? 10.344 7.543 -0.865 1 94.75 248 PHE A O 1
ATOM 1958 N N . GLY A 1 249 ? 10.266 6.348 1.025 1 95.06 249 GLY A N 1
ATOM 1959 C CA . GLY A 1 249 ? 8.992 6.918 1.423 1 95.06 249 GLY A CA 1
ATOM 1960 C C . GLY A 1 249 ? 7.902 5.879 1.595 1 95.06 249 GLY A C 1
ATOM 1961 O O . GLY A 1 249 ? 6.77 6.211 1.959 1 95.06 249 GLY A O 1
ATOM 1962 N N . TYR A 1 250 ? 8.211 4.641 1.343 1 96.75 250 TYR A N 1
ATOM 1963 C CA . TYR A 1 250 ? 7.234 3.566 1.484 1 96.75 250 TYR A CA 1
ATOM 1964 C C . TYR A 1 250 ? 7.215 3.031 2.912 1 96.75 250 TYR A C 1
ATOM 1966 O O . TYR A 1 250 ? 7.555 1.872 3.152 1 96.75 250 TYR A O 1
ATOM 1974 N N . THR A 1 251 ? 6.668 3.822 3.795 1 94.12 251 THR A N 1
ATOM 1975 C CA . THR A 1 251 ? 6.652 3.506 5.219 1 94.12 251 THR A CA 1
ATOM 1976 C C . THR A 1 251 ? 5.684 2.361 5.508 1 94.12 251 THR A C 1
ATOM 1978 O O . THR A 1 251 ? 5.691 1.799 6.605 1 94.12 251 THR A O 1
ATOM 1981 N N . ASP A 1 252 ? 4.949 1.978 4.48 1 96.12 252 ASP A N 1
ATOM 1982 C CA . ASP A 1 252 ? 3.939 0.934 4.641 1 96.12 252 ASP A CA 1
ATOM 1983 C C . ASP A 1 252 ? 4.52 -0.443 4.324 1 96.12 252 ASP A C 1
ATOM 1985 O O . ASP A 1 252 ? 3.791 -1.438 4.297 1 96.12 252 ASP A O 1
ATOM 1989 N N . VAL A 1 253 ? 5.801 -0.58 4.074 1 97.62 253 VAL A N 1
ATOM 1990 C CA . VAL A 1 253 ? 6.379 -1.919 4.023 1 97.62 253 VAL A CA 1
ATOM 1991 C C . VAL A 1 253 ? 6.191 -2.617 5.367 1 97.62 253 VAL A C 1
ATOM 1993 O O . VAL A 1 253 ? 6.438 -2.025 6.422 1 97.62 253 VAL A O 1
ATOM 1996 N N . THR A 1 254 ? 5.738 -3.82 5.328 1 98.19 254 THR A N 1
ATOM 1997 C CA . THR A 1 254 ? 5.398 -4.508 6.57 1 98.19 254 THR A CA 1
ATOM 1998 C C . THR A 1 254 ? 6.656 -4.949 7.309 1 98.19 254 THR A C 1
ATOM 2000 O O . THR A 1 254 ? 7.75 -4.961 6.734 1 98.19 254 THR A O 1
ATOM 2003 N N . GLU A 1 255 ? 6.406 -5.25 8.586 1 97.25 255 GLU A N 1
ATOM 2004 C CA . GLU A 1 255 ? 7.426 -6.004 9.305 1 97.25 255 GLU A CA 1
ATOM 2005 C C . GLU A 1 255 ? 7.445 -7.465 8.875 1 97.25 255 GLU A C 1
ATOM 2007 O O . GLU A 1 255 ? 6.613 -7.891 8.062 1 97.25 255 GLU A O 1
ATOM 2012 N N . LEU A 1 256 ? 8.453 -8.156 9.336 1 97.38 256 LEU A N 1
ATOM 2013 C CA . LEU A 1 256 ? 8.578 -9.57 8.984 1 97.38 256 LEU A CA 1
ATOM 2014 C C . LEU A 1 256 ? 7.367 -10.359 9.461 1 97.38 256 LEU A C 1
ATOM 2016 O O . LEU A 1 256 ? 7.004 -10.289 10.641 1 97.38 256 LEU A O 1
ATOM 2020 N N . LYS A 1 257 ? 6.723 -11.031 8.586 1 95.56 257 LYS A N 1
ATOM 2021 C CA . LYS A 1 257 ? 5.602 -11.914 8.883 1 95.56 257 LYS A CA 1
ATOM 2022 C C . LYS A 1 257 ? 6.008 -13.383 8.758 1 95.56 257 LYS A C 1
ATOM 2024 O O . LYS A 1 257 ? 6.742 -13.75 7.836 1 95.56 257 LYS A O 1
ATOM 2029 N N . ASP A 1 258 ? 5.543 -14.156 9.664 1 93.81 258 ASP A N 1
ATOM 2030 C CA . ASP A 1 258 ? 5.77 -15.594 9.609 1 93.81 258 ASP A CA 1
ATOM 2031 C C . ASP A 1 258 ? 4.664 -16.297 8.82 1 93.81 258 ASP A C 1
ATOM 2033 O O . ASP A 1 258 ? 3.518 -16.359 9.281 1 93.81 258 ASP A O 1
ATOM 2037 N N . ARG A 1 259 ? 5.023 -16.828 7.695 1 92.75 259 ARG A N 1
ATOM 2038 C CA . ARG A 1 259 ? 4.059 -17.531 6.855 1 92.75 259 ARG A CA 1
ATOM 2039 C C . ARG A 1 259 ? 4.281 -19.031 6.895 1 92.75 259 ARG A C 1
ATOM 2041 O O . ARG A 1 259 ? 3.846 -19.766 5.992 1 92.75 259 ARG A O 1
ATOM 2048 N N . ASN A 1 260 ? 4.949 -19.578 7.879 1 91.19 260 ASN A N 1
ATOM 2049 C CA . ASN A 1 260 ? 5.25 -20.969 8.172 1 91.19 260 ASN A CA 1
ATOM 2050 C C . ASN A 1 260 ? 6.316 -21.531 7.238 1 91.19 260 ASN A C 1
ATOM 2052 O O . ASN A 1 260 ? 7.324 -22.078 7.691 1 91.19 260 ASN A O 1
ATOM 2056 N N . TYR A 1 261 ? 6.199 -21.359 5.949 1 94.25 261 TYR A N 1
ATOM 2057 C CA . TYR A 1 261 ? 7.125 -21.938 4.988 1 94.25 261 TYR A CA 1
ATOM 2058 C C . TYR A 1 261 ? 8.203 -20.953 4.586 1 94.25 261 TYR A C 1
ATOM 2060 O O . TYR A 1 261 ? 9.195 -21.312 3.947 1 94.25 261 TYR A O 1
ATOM 2068 N N . PHE A 1 262 ? 8.008 -19.734 4.887 1 97 262 PHE A N 1
ATOM 2069 C CA . PHE A 1 262 ? 8.891 -18.609 4.668 1 97 262 PHE A CA 1
ATOM 2070 C C . PHE A 1 262 ? 8.492 -17.422 5.547 1 97 262 PHE A C 1
ATOM 2072 O O . PHE A 1 262 ? 7.418 -17.438 6.156 1 97 262 PHE A O 1
ATOM 2079 N N . HIS A 1 263 ? 9.328 -16.547 5.695 1 98 263 HIS A N 1
ATOM 2080 C CA . HIS A 1 263 ? 9.008 -15.242 6.25 1 98 263 HIS A CA 1
ATOM 2081 C C . HIS A 1 263 ? 8.969 -14.172 5.156 1 98 263 HIS A C 1
ATOM 2083 O O . HIS A 1 263 ? 9.641 -14.312 4.129 1 98 263 HIS A O 1
ATOM 2089 N N . SER A 1 264 ? 8.125 -13.203 5.371 1 97.81 264 SER A N 1
ATOM 2090 C CA . SER A 1 264 ? 8.031 -12.273 4.246 1 97.81 264 SER A CA 1
ATOM 2091 C C . SER A 1 264 ? 7.676 -10.867 4.719 1 97.81 264 SER A C 1
ATOM 2093 O O . SER A 1 264 ? 7.258 -10.68 5.863 1 97.81 264 SER A O 1
ATOM 2095 N N . ILE A 1 265 ? 7.953 -9.852 3.949 1 98.56 265 ILE A N 1
ATOM 2096 C CA . ILE A 1 265 ? 7.465 -8.484 4.035 1 98.56 265 ILE A CA 1
ATOM 2097 C C . ILE A 1 265 ? 6.668 -8.141 2.779 1 98.56 265 ILE A C 1
ATOM 2099 O O . ILE A 1 265 ? 6.824 -8.781 1.74 1 98.56 265 ILE A O 1
ATOM 2103 N N . TYR A 1 266 ? 5.758 -7.227 2.91 1 98.69 266 TYR A N 1
ATOM 2104 C CA . TYR A 1 266 ? 4.887 -6.82 1.813 1 98.69 266 TYR A CA 1
ATOM 2105 C C . TYR A 1 266 ? 4.992 -5.32 1.56 1 98.69 266 TYR A C 1
ATOM 2107 O O . TYR A 1 266 ? 5.246 -4.547 2.484 1 98.69 266 TYR A O 1
ATOM 2115 N N . ASN A 1 267 ? 4.75 -4.926 0.362 1 97.81 267 ASN A N 1
ATOM 2116 C CA . ASN A 1 267 ? 4.68 -3.518 -0.01 1 97.81 267 ASN A CA 1
ATOM 2117 C C . ASN A 1 267 ? 3.787 -3.303 -1.229 1 97.81 267 ASN A C 1
ATOM 2119 O O . ASN A 1 267 ? 3.959 -3.963 -2.254 1 97.81 267 ASN A O 1
ATOM 2123 N N . ARG A 1 268 ? 2.826 -2.43 -1.115 1 98.5 268 ARG A N 1
ATOM 2124 C CA . ARG A 1 268 ? 2.02 -2.055 -2.271 1 98.5 268 ARG A CA 1
ATOM 2125 C C . ARG A 1 268 ? 2.822 -1.196 -3.244 1 98.5 268 ARG A C 1
ATOM 2127 O O . ARG A 1 268 ? 3.541 -0.286 -2.828 1 98.5 268 ARG A O 1
ATOM 2134 N N . THR A 1 269 ? 2.664 -1.425 -4.531 1 98.44 269 THR A N 1
ATOM 2135 C CA . THR A 1 269 ? 3.441 -0.717 -5.543 1 98.44 269 THR A CA 1
ATOM 2136 C C . THR A 1 269 ? 2.617 0.401 -6.176 1 98.44 269 THR A C 1
ATOM 2138 O O . THR A 1 269 ? 1.391 0.422 -6.051 1 98.44 269 THR A O 1
ATOM 2141 N N . PRO A 1 270 ? 3.256 1.314 -6.91 1 98.06 270 PRO A N 1
ATOM 2142 C CA . PRO A 1 270 ? 2.537 2.439 -7.512 1 98.06 270 PRO A CA 1
ATOM 2143 C C . PRO A 1 270 ? 1.503 1.994 -8.539 1 98.06 270 PRO A C 1
ATOM 2145 O O . PRO A 1 270 ? 0.524 2.703 -8.789 1 98.06 270 PRO A O 1
ATOM 2148 N N . SER A 1 271 ? 1.631 0.816 -9.086 1 97.94 271 SER A N 1
ATOM 2149 C CA . SER A 1 271 ? 0.628 0.33 -10.031 1 97.94 271 SER A CA 1
ATOM 2150 C C . SER A 1 271 ? -0.568 -0.274 -9.297 1 97.94 271 SER A C 1
ATOM 2152 O O . SER A 1 271 ? -1.607 -0.532 -9.914 1 97.94 271 SER A O 1
ATOM 2154 N N . GLY A 1 272 ? -0.425 -0.547 -8.102 1 97.62 272 GLY A N 1
ATOM 2155 C CA . GLY A 1 272 ? -1.512 -1.132 -7.332 1 97.62 272 GLY A CA 1
ATOM 2156 C C . GLY A 1 272 ? -1.261 -2.576 -6.949 1 97.62 272 GLY A C 1
ATOM 2157 O O . GLY A 1 272 ? -1.824 -3.07 -5.969 1 97.62 272 GLY A O 1
ATOM 2158 N N . VAL A 1 273 ? -0.425 -3.256 -7.672 1 98.56 273 VAL A N 1
ATOM 2159 C CA . VAL A 1 273 ? -0.146 -4.664 -7.41 1 98.56 273 VAL A CA 1
ATOM 2160 C C . VAL A 1 273 ? 0.61 -4.801 -6.09 1 98.56 273 VAL A C 1
ATOM 2162 O O . VAL A 1 273 ? 1.448 -3.961 -5.758 1 98.56 273 VAL A O 1
ATOM 2165 N N . LEU A 1 274 ? 0.3 -5.895 -5.375 1 98.81 274 LEU A N 1
ATOM 2166 C CA . LEU A 1 274 ? 0.949 -6.172 -4.098 1 98.81 274 LEU A CA 1
ATOM 2167 C C . LEU A 1 274 ? 2.184 -7.047 -4.293 1 98.81 274 LEU A C 1
ATOM 2169 O O . LEU A 1 274 ? 2.104 -8.109 -4.906 1 98.81 274 LEU A O 1
ATOM 2173 N N . PHE A 1 275 ? 3.346 -6.523 -3.803 1 98.88 275 PHE A N 1
ATOM 2174 C CA . PHE A 1 275 ? 4.586 -7.289 -3.822 1 98.88 275 PHE A CA 1
ATOM 2175 C C . PHE A 1 275 ? 4.879 -7.879 -2.447 1 98.88 275 PHE A C 1
ATOM 2177 O O . PHE A 1 275 ? 4.648 -7.227 -1.426 1 98.88 275 PHE A O 1
ATOM 2184 N N . GLU A 1 276 ? 5.285 -9.055 -2.459 1 98.81 276 GLU A N 1
ATOM 2185 C CA . GLU A 1 276 ? 5.82 -9.781 -1.308 1 98.81 276 GLU A CA 1
ATOM 2186 C C . GLU A 1 276 ? 7.289 -10.141 -1.518 1 98.81 276 GLU A C 1
ATOM 2188 O O . GLU A 1 276 ? 7.707 -10.43 -2.639 1 98.81 276 GLU A O 1
ATOM 2193 N N . TYR A 1 277 ? 8.07 -10.023 -0.496 1 98.88 277 TYR A N 1
ATOM 2194 C CA . TYR A 1 277 ? 9.438 -10.539 -0.492 1 98.88 277 TYR A CA 1
ATOM 2195 C C . TYR A 1 277 ? 9.594 -11.664 0.517 1 98.88 277 TYR A C 1
ATOM 2197 O O . TYR A 1 277 ? 9.547 -11.438 1.728 1 98.88 277 TYR A O 1
ATOM 2205 N N . ALA A 1 278 ? 9.781 -12.844 0.005 1 98.81 278 ALA A N 1
ATOM 2206 C CA . ALA A 1 278 ? 9.695 -14.062 0.8 1 98.81 278 ALA A CA 1
ATOM 2207 C C . ALA A 1 278 ? 11.055 -14.758 0.886 1 98.81 278 ALA A C 1
ATOM 2209 O O . ALA A 1 278 ? 11.75 -14.906 -0.123 1 98.81 278 ALA A O 1
ATOM 2210 N N . THR A 1 279 ? 11.383 -15.18 2.117 1 98.69 279 THR A N 1
ATOM 2211 C CA . THR A 1 279 ? 12.648 -15.883 2.307 1 98.69 279 THR A CA 1
ATOM 2212 C C . THR A 1 279 ? 12.578 -17.281 1.704 1 98.69 279 THR A C 1
ATOM 2214 O O . THR A 1 279 ? 11.492 -17.812 1.48 1 98.69 279 THR A O 1
ATOM 2217 N N . SER A 1 280 ? 13.719 -17.844 1.43 1 98.06 280 SER A N 1
ATOM 2218 C CA . SER A 1 280 ? 13.781 -19.141 0.757 1 98.06 280 SER A CA 1
ATOM 2219 C C . SER A 1 280 ? 14.484 -20.172 1.624 1 98.06 280 SER A C 1
ATOM 2221 O O . SER A 1 280 ? 14.859 -21.25 1.142 1 98.06 280 SER A O 1
ATOM 2223 N N . ASP A 1 281 ? 14.672 -19.969 2.896 1 97.06 281 ASP A N 1
ATOM 2224 C CA . ASP A 1 281 ? 15.562 -20.766 3.74 1 97.06 281 ASP A CA 1
ATOM 2225 C C . ASP A 1 281 ? 14.773 -21.812 4.539 1 97.06 281 ASP A C 1
ATOM 2227 O O . ASP A 1 281 ? 15.352 -22.688 5.172 1 97.06 281 ASP A O 1
ATOM 2231 N N . ILE A 1 282 ? 13.445 -21.766 4.621 1 95.25 282 ILE A N 1
ATOM 2232 C CA . ILE A 1 282 ? 12.648 -22.688 5.422 1 95.25 282 ILE A CA 1
ATOM 2233 C C . ILE A 1 282 ? 12.133 -23.828 4.543 1 95.25 282 ILE A C 1
ATOM 2235 O O . ILE A 1 282 ? 12.562 -24.969 4.695 1 95.25 282 ILE A O 1
ATOM 2239 N N . GLY A 1 283 ? 11.305 -23.422 3.541 1 92.88 283 GLY A N 1
ATOM 2240 C CA . GLY A 1 283 ? 10.883 -24.406 2.561 1 92.88 283 GLY A CA 1
ATOM 2241 C C . GLY A 1 283 ? 9.57 -25.094 2.924 1 92.88 283 GLY A C 1
ATOM 2242 O O . GLY A 1 283 ? 9.102 -24.969 4.055 1 92.88 283 GLY A O 1
ATOM 2243 N N . PHE A 1 284 ? 9.047 -25.891 2.018 1 93.44 284 PHE A N 1
ATOM 2244 C CA . PHE A 1 284 ? 7.707 -26.469 2.123 1 93.44 284 PHE A CA 1
ATOM 2245 C C . PHE A 1 284 ? 7.754 -27.828 2.791 1 93.44 284 PHE A C 1
ATOM 2247 O O . PHE A 1 284 ? 6.715 -28.391 3.156 1 93.44 284 PHE A O 1
ATOM 2254 N N . ALA A 1 285 ? 8.922 -28.438 2.98 1 93.06 285 ALA A N 1
ATOM 2255 C CA . ALA A 1 285 ? 9.062 -29.75 3.58 1 93.06 285 ALA A CA 1
ATOM 2256 C C . ALA A 1 285 ? 9.211 -29.656 5.098 1 93.06 285 ALA A C 1
ATOM 2258 O O . ALA A 1 285 ? 9.5 -30.656 5.766 1 93.06 285 ALA A O 1
ATOM 2259 N N . ILE A 1 286 ? 8.984 -28.484 5.633 1 92.56 286 ILE A N 1
ATOM 2260 C CA . ILE A 1 286 ? 9.219 -28.25 7.055 1 92.56 286 ILE A CA 1
ATOM 2261 C C . ILE A 1 286 ? 8.25 -29.094 7.879 1 92.56 286 ILE A C 1
ATOM 2263 O O . ILE A 1 286 ? 8.578 -29.516 8.992 1 92.56 286 ILE A O 1
ATOM 2267 N N . ASP A 1 287 ? 7.074 -29.438 7.363 1 91.62 287 ASP A N 1
ATOM 2268 C CA . ASP A 1 287 ? 6.078 -30.141 8.172 1 91.62 287 ASP A CA 1
ATOM 2269 C C . ASP A 1 287 ? 5.547 -31.375 7.441 1 91.62 287 ASP A C 1
ATOM 2271 O O . ASP A 1 287 ? 4.637 -32.031 7.926 1 91.62 287 ASP A O 1
ATOM 2275 N N . GLU A 1 288 ? 6.031 -31.594 6.223 1 92.31 288 GLU A N 1
ATOM 2276 C CA . GLU A 1 288 ? 5.773 -32.812 5.43 1 92.31 288 GLU A CA 1
ATOM 2277 C C . GLU A 1 288 ? 7.043 -33.281 4.746 1 92.31 288 GLU A C 1
ATOM 2279 O O . GLU A 1 288 ? 7.836 -32.5 4.246 1 92.31 288 GLU A O 1
ATOM 2284 N N . PRO A 1 289 ? 7.156 -34.656 4.711 1 91.5 289 PRO A N 1
ATOM 2285 C CA . PRO A 1 289 ? 8.297 -35.156 3.934 1 91.5 289 PRO A CA 1
ATOM 2286 C C . PRO A 1 289 ? 8.234 -34.75 2.467 1 91.5 289 PRO A C 1
ATOM 2288 O O . PRO A 1 289 ? 7.148 -34.688 1.881 1 91.5 289 PRO A O 1
ATOM 2291 N N . ALA A 1 290 ? 9.383 -34.438 1.863 1 89.62 290 ALA A N 1
ATOM 2292 C CA . ALA A 1 290 ? 9.492 -33.938 0.5 1 89.62 290 ALA A CA 1
ATOM 2293 C C . ALA A 1 290 ? 8.742 -34.844 -0.485 1 89.62 290 ALA A C 1
ATOM 2295 O O . ALA A 1 290 ? 8.18 -34.344 -1.467 1 89.62 290 ALA A O 1
ATOM 2296 N N . ASP A 1 291 ? 8.711 -36.125 -0.232 1 90.44 291 ASP A N 1
ATOM 2297 C CA . ASP A 1 291 ? 8.094 -37.062 -1.158 1 90.44 291 ASP A CA 1
ATOM 2298 C C . ASP A 1 291 ? 6.598 -37.219 -0.892 1 90.44 291 ASP A C 1
ATOM 2300 O O . ASP A 1 291 ? 5.883 -37.844 -1.666 1 90.44 291 ASP A O 1
ATOM 2304 N N . LEU A 1 292 ? 6.125 -36.531 0.154 1 92 292 LEU A N 1
ATOM 2305 C CA . LEU A 1 292 ? 4.715 -36.656 0.515 1 92 292 LEU A CA 1
ATOM 2306 C C . LEU A 1 292 ? 4.051 -35.281 0.593 1 92 292 LEU A C 1
ATOM 2308 O O . LEU A 1 292 ? 3.049 -35.094 1.294 1 92 292 LEU A O 1
ATOM 2312 N N . LEU A 1 293 ? 4.613 -34.344 -0.042 1 94.31 293 LEU A N 1
ATOM 2313 C CA . LEU A 1 293 ? 4.023 -33 -0.041 1 94.31 293 LEU A CA 1
ATOM 2314 C C . LEU A 1 293 ? 2.598 -33.031 -0.588 1 94.31 293 LEU A C 1
ATOM 2316 O O . LEU A 1 293 ? 2.326 -33.719 -1.578 1 94.31 293 LEU A O 1
ATOM 2320 N N . GLY A 1 294 ? 1.655 -32.344 0.08 1 94.31 294 GLY A N 1
ATOM 2321 C CA . GLY A 1 294 ? 0.3 -32.156 -0.409 1 94.31 294 GLY A CA 1
ATOM 2322 C C . GLY A 1 294 ? -0.657 -33.25 0.033 1 94.31 294 GLY A C 1
ATOM 2323 O O . GLY A 1 294 ? -1.864 -33.156 -0.199 1 94.31 294 GLY A O 1
ATOM 2324 N N . HIS A 1 295 ? -0.178 -34.25 0.727 1 92.56 295 HIS A N 1
ATOM 2325 C CA . HIS A 1 295 ? -0.978 -35.438 1.033 1 92.56 295 HIS A CA 1
ATOM 2326 C C . HIS A 1 295 ? -1.919 -35.156 2.205 1 92.56 295 HIS A C 1
ATOM 2328 O O . HIS A 1 295 ? -2.896 -35.875 2.395 1 92.56 295 HIS A O 1
ATOM 2334 N N . GLN A 1 296 ? -1.573 -34.125 2.969 1 90.81 296 GLN A N 1
ATOM 2335 C CA . GLN A 1 296 ? -2.383 -33.844 4.145 1 90.81 296 GLN A CA 1
ATOM 2336 C C . GLN A 1 296 ? -2.805 -32.375 4.176 1 90.81 296 GLN A C 1
ATOM 2338 O O . GLN A 1 296 ? -2.117 -31.516 3.621 1 90.81 296 GLN A O 1
ATOM 2343 N N . LEU A 1 297 ? -4.008 -32.219 4.754 1 93.31 297 LEU A N 1
ATOM 2344 C CA . LEU A 1 297 ? -4.406 -30.859 5.086 1 93.31 297 LEU A CA 1
ATOM 2345 C C . LEU A 1 297 ? -3.756 -30.391 6.387 1 93.31 297 LEU A C 1
ATOM 2347 O O . LEU A 1 297 ? -4.016 -30.969 7.449 1 93.31 297 LEU A O 1
ATOM 2351 N N . LEU A 1 298 ? -2.936 -29.406 6.266 1 92.75 298 LEU A N 1
ATOM 2352 C CA . LEU A 1 298 ? -2.182 -28.938 7.426 1 92.75 298 LEU A CA 1
ATOM 2353 C C . LEU A 1 298 ? -2.723 -27.609 7.922 1 92.75 298 LEU A C 1
ATOM 2355 O O . LEU A 1 298 ? -3.068 -26.734 7.121 1 92.75 298 LEU A O 1
ATOM 2359 N N . LEU A 1 299 ? -2.914 -27.5 9.219 1 89.38 299 LEU A N 1
ATOM 2360 C CA . LEU A 1 299 ? -3.283 -26.25 9.875 1 89.38 299 LEU A CA 1
ATOM 2361 C C . LEU A 1 299 ? -2.098 -25.672 10.641 1 89.38 299 LEU A C 1
ATOM 2363 O O . LEU A 1 299 ? -1.237 -26.406 11.117 1 89.38 299 LEU A O 1
ATOM 2367 N N . PRO A 1 300 ? -2.041 -24.297 10.656 1 81.19 300 PRO A N 1
ATOM 2368 C CA . PRO A 1 300 ? -1.081 -23.766 11.625 1 81.19 300 PRO A CA 1
ATOM 2369 C C . PRO A 1 300 ? -1.246 -24.375 13.016 1 81.19 300 PRO A C 1
ATOM 2371 O O . PRO A 1 300 ? -2.371 -24.625 13.453 1 81.19 300 PRO A O 1
ATOM 2374 N N . PRO A 1 301 ? -0.13 -24.562 13.719 1 80.81 301 PRO A N 1
ATOM 2375 C CA . PRO A 1 301 ? -0.166 -25.25 15.008 1 80.81 301 PRO A CA 1
ATOM 2376 C C . PRO A 1 301 ? -1.183 -24.656 15.977 1 80.81 301 PRO A C 1
ATOM 2378 O O . PRO A 1 301 ? -1.858 -25.391 16.703 1 80.81 301 PRO A O 1
ATOM 2381 N N . MET A 1 302 ? -1.368 -23.391 15.953 1 79.06 302 MET A N 1
ATOM 2382 C CA . MET A 1 302 ? -2.24 -22.703 16.891 1 79.06 302 MET A CA 1
ATOM 2383 C C . MET A 1 302 ? -3.705 -23.031 16.625 1 79.06 302 MET A C 1
ATOM 2385 O O . MET A 1 302 ? -4.559 -22.844 17.5 1 79.06 302 MET A O 1
ATOM 2389 N N . PHE A 1 303 ? -4 -23.594 15.492 1 84.69 303 PHE A N 1
ATOM 2390 C CA . PHE A 1 303 ? -5.391 -23.844 15.133 1 84.69 303 PHE A CA 1
ATOM 2391 C C . PHE A 1 303 ? -5.711 -25.328 15.227 1 84.69 303 PHE A C 1
ATOM 2393 O O . PHE A 1 303 ? -6.852 -25.75 14.992 1 84.69 303 PHE A O 1
ATOM 2400 N N . GLU A 1 304 ? -4.688 -26.188 15.555 1 87.62 304 GLU A N 1
ATOM 2401 C CA . GLU A 1 304 ? -4.902 -27.625 15.531 1 87.62 304 GLU A CA 1
ATOM 2402 C C . GLU A 1 304 ? -5.98 -28.031 16.531 1 87.62 304 GLU A C 1
ATOM 2404 O O . GLU A 1 304 ? -6.734 -28.984 16.297 1 87.62 304 GLU A O 1
ATOM 2409 N N . SER A 1 305 ? -6.035 -27.281 17.641 1 89.62 305 SER A N 1
ATOM 2410 C CA . SER A 1 305 ? -7.051 -27.594 18.641 1 89.62 305 SER A CA 1
ATOM 2411 C C . SER A 1 305 ? -8.453 -27.312 18.109 1 89.62 305 SER A C 1
ATOM 2413 O O . SER A 1 305 ? -9.445 -27.797 18.641 1 89.62 305 SER A O 1
ATOM 2415 N N . ARG A 1 306 ? -8.555 -26.562 17.031 1 90.12 306 ARG A N 1
ATOM 2416 C CA . ARG A 1 306 ? -9.844 -26.188 16.453 1 90.12 306 ARG A CA 1
ATOM 2417 C C . ARG A 1 306 ? -10.031 -26.812 15.078 1 90.12 306 ARG A C 1
ATOM 2419 O O . ARG A 1 306 ? -10.781 -26.312 14.242 1 90.12 306 ARG A O 1
ATOM 2426 N N . ARG A 1 307 ? -9.406 -27.859 14.812 1 91.62 307 ARG A N 1
ATOM 2427 C CA . ARG A 1 307 ? -9.359 -28.484 13.492 1 91.62 307 ARG A CA 1
ATOM 2428 C C . ARG A 1 307 ? -10.758 -28.797 12.984 1 91.62 307 ARG A C 1
ATOM 2430 O O . ARG A 1 307 ? -11.086 -28.5 11.828 1 91.62 307 ARG A O 1
ATOM 2437 N N . SER A 1 308 ? -11.57 -29.391 13.805 1 91.31 308 SER A N 1
ATOM 2438 C CA . SER A 1 308 ? -12.906 -29.766 13.359 1 91.31 308 SER A CA 1
ATOM 2439 C C . SER A 1 308 ? -13.695 -28.547 12.906 1 91.31 308 SER A C 1
ATOM 2441 O O . SER A 1 308 ? -14.367 -28.578 11.867 1 91.31 308 SER A O 1
ATOM 2443 N N . GLU A 1 309 ? -13.578 -27.469 13.617 1 90.62 309 GLU A N 1
ATOM 2444 C CA . GLU A 1 309 ? -14.266 -26.219 13.312 1 90.62 309 GLU A CA 1
ATOM 2445 C C . GLU A 1 309 ? -13.789 -25.625 11.984 1 90.62 309 GLU A C 1
ATOM 2447 O O . GLU A 1 309 ? -14.578 -25.062 11.227 1 90.62 309 GLU A O 1
ATOM 2452 N N . ILE A 1 310 ? -12.531 -25.766 11.719 1 91.25 310 ILE A N 1
ATOM 2453 C CA . ILE A 1 310 ? -11.891 -25.109 10.586 1 91.25 310 ILE A CA 1
ATOM 2454 C C . ILE A 1 310 ? -12.078 -25.953 9.328 1 91.25 310 ILE A C 1
ATOM 2456 O O . ILE A 1 310 ? -12.328 -25.422 8.242 1 91.25 310 ILE A O 1
ATOM 2460 N N . VAL A 1 311 ? -12.055 -27.281 9.492 1 92.5 311 VAL A N 1
ATOM 2461 C CA . VAL A 1 311 ? -12.023 -28.188 8.344 1 92.5 311 VAL A CA 1
ATOM 2462 C C . VAL A 1 311 ? -13.445 -28.484 7.883 1 92.5 311 VAL A C 1
ATOM 2464 O O . VAL A 1 311 ? -13.695 -28.625 6.684 1 92.5 311 VAL A O 1
ATOM 2467 N N . GLU A 1 312 ? -14.375 -28.469 8.773 1 91.25 312 GLU A N 1
ATOM 2468 C CA . GLU A 1 312 ? -15.742 -28.891 8.477 1 91.25 312 GLU A CA 1
ATOM 2469 C C . GLU A 1 312 ? -16.391 -28 7.426 1 91.25 312 GLU A C 1
ATOM 2471 O O . GLU A 1 312 ? -17.062 -28.484 6.516 1 91.25 312 GLU A O 1
ATOM 2476 N N . PRO A 1 313 ? -16.141 -26.766 7.504 1 91.19 313 PRO A N 1
ATOM 2477 C CA . PRO A 1 313 ? -16.844 -25.891 6.555 1 91.19 313 PRO A CA 1
ATOM 2478 C C . PRO A 1 313 ? -16.156 -25.859 5.184 1 91.19 313 PRO A C 1
ATOM 2480 O O . PRO A 1 313 ? -16.703 -25.25 4.246 1 91.19 313 PRO A O 1
ATOM 2483 N N . LEU A 1 314 ? -15.055 -26.406 5.008 1 94.25 314 LEU A N 1
ATOM 2484 C CA . LEU A 1 314 ? -14.344 -26.359 3.736 1 94.25 314 LEU A CA 1
ATOM 2485 C C . LEU A 1 314 ? -15.094 -27.156 2.672 1 94.25 314 LEU A C 1
ATOM 2487 O O . LEU A 1 314 ? -15.758 -28.156 2.982 1 94.25 314 LEU A O 1
ATOM 2491 N N . GLU A 1 315 ? -14.977 -26.719 1.43 1 93 315 GLU A N 1
ATOM 2492 C CA . GLU A 1 315 ? -15.531 -27.469 0.313 1 93 315 GLU A CA 1
ATOM 2493 C C . GLU A 1 315 ? -14.93 -28.875 0.238 1 93 315 GLU A C 1
ATOM 2495 O O . GLU A 1 315 ? -13.727 -29.047 0.428 1 93 315 GLU A O 1
ATOM 2500 N N . PRO A 1 316 ? -15.781 -29.828 0.013 1 92.69 316 PRO A N 1
ATOM 2501 C CA . PRO A 1 316 ? -15.18 -31.125 -0.278 1 92.69 316 PRO A CA 1
ATOM 2502 C C . PRO A 1 316 ? -14.422 -31.141 -1.602 1 92.69 316 PRO A C 1
ATOM 2504 O O . PRO A 1 316 ? -14.875 -30.562 -2.586 1 92.69 316 PRO A O 1
ATOM 2507 N N . ILE A 1 317 ? -13.234 -31.734 -1.532 1 94.38 317 ILE A N 1
ATOM 2508 C CA . ILE A 1 317 ? -12.477 -31.812 -2.773 1 94.38 317 ILE A CA 1
ATOM 2509 C C . ILE A 1 317 ? -11.961 -33.25 -2.967 1 94.38 317 ILE A C 1
ATOM 2511 O O . ILE A 1 317 ? -11.734 -33.969 -1.994 1 94.38 317 ILE A O 1
ATOM 2515 N N . GLN A 1 318 ? -11.969 -33.625 -4.23 1 94.25 318 GLN A N 1
ATOM 2516 C CA . GLN A 1 318 ? -11.258 -34.812 -4.641 1 94.25 318 GLN A CA 1
ATOM 2517 C C . GLN A 1 318 ? -9.836 -34.5 -5.086 1 94.25 318 GLN A C 1
ATOM 2519 O O . GLN A 1 318 ? -9.633 -33.719 -6.02 1 94.25 318 GLN A O 1
ATOM 2524 N N . LEU A 1 319 ? -8.906 -35.156 -4.441 1 93.38 319 LEU A N 1
ATOM 2525 C CA . LEU A 1 319 ? -7.5 -34.875 -4.742 1 93.38 319 LEU A CA 1
ATOM 2526 C C . LEU A 1 319 ? -7.027 -35.75 -5.898 1 93.38 319 LEU A C 1
ATOM 2528 O O . LEU A 1 319 ? -7.652 -36.781 -6.211 1 93.38 319 LEU A O 1
ATOM 2532 N N . PRO A 1 320 ? -5.992 -35.344 -6.547 1 92.75 320 PRO A N 1
ATOM 2533 C CA . PRO A 1 320 ? -5.402 -36.188 -7.586 1 92.75 320 PRO A CA 1
ATOM 2534 C C . PRO A 1 320 ? -5.02 -37.562 -7.066 1 92.75 320 PRO A C 1
ATOM 2536 O O . PRO A 1 320 ? -4.668 -37.719 -5.895 1 92.75 320 PRO A O 1
ATOM 2539 N N . LYS A 1 321 ? -4.953 -38.531 -7.938 1 90.5 321 LYS A N 1
ATOM 2540 C CA . LYS A 1 321 ? -4.758 -39.938 -7.582 1 90.5 321 LYS A CA 1
ATOM 2541 C C . LYS A 1 321 ? -3.408 -40.125 -6.902 1 90.5 321 LYS A C 1
ATOM 2543 O O . LYS A 1 321 ? -3.287 -40.969 -5.996 1 90.5 321 LYS A O 1
ATOM 2548 N N . TYR A 1 322 ? -2.422 -39.406 -7.375 1 89.06 322 TYR A N 1
ATOM 2549 C CA . TYR A 1 322 ? -1.079 -39.625 -6.848 1 89.06 322 TYR A CA 1
ATOM 2550 C C . TYR A 1 322 ? -0.996 -39.219 -5.383 1 89.06 322 TYR A C 1
ATOM 2552 O O . TYR A 1 322 ? -0.03 -39.531 -4.691 1 89.06 322 TYR A O 1
ATOM 2560 N N . LEU A 1 323 ? -1.977 -38.469 -4.848 1 88.75 323 LEU A N 1
ATOM 2561 C CA . LEU A 1 323 ? -2.002 -38.031 -3.449 1 88.75 323 LEU A CA 1
ATOM 2562 C C . LEU A 1 323 ? -2.803 -39.031 -2.602 1 88.75 323 LEU A C 1
ATOM 2564 O O . LEU A 1 323 ? -2.85 -38.906 -1.375 1 88.75 323 LEU A O 1
ATOM 2568 N N . ASN A 1 324 ? -3.566 -39.938 -3.16 1 75.19 324 ASN A N 1
ATOM 2569 C CA . ASN A 1 324 ? -4.363 -40.906 -2.438 1 75.19 324 ASN A CA 1
ATOM 2570 C C . ASN A 1 324 ? -3.506 -42.094 -1.97 1 75.19 324 ASN A C 1
ATOM 2572 O O . ASN A 1 324 ? -4.031 -43.094 -1.466 1 75.19 324 ASN A O 1
ATOM 2576 N N . LYS A 1 325 ? -2.182 -42.125 -1.883 1 61.03 325 LYS A N 1
ATOM 2577 C CA . LYS A 1 325 ? -1.388 -43.25 -1.444 1 61.03 325 LYS A CA 1
ATOM 2578 C C . LYS A 1 325 ? -1.249 -43.281 0.075 1 61.03 325 LYS A C 1
ATOM 2580 O O . LYS A 1 325 ? -1.119 -42.25 0.708 1 61.03 325 LYS A O 1
ATOM 2585 N N . MET B 1 1 ? -20.109 -8.57 18.016 1 62.97 1 MET B N 1
ATOM 2586 C CA . MET B 1 1 ? -18.719 -8.117 18.141 1 62.97 1 MET B CA 1
ATOM 2587 C C . MET B 1 1 ? -18.516 -6.766 17.469 1 62.97 1 MET B C 1
ATOM 2589 O O . MET B 1 1 ? -19.188 -6.445 16.484 1 62.97 1 MET B O 1
ATOM 2593 N N . THR B 1 2 ? -17.906 -5.793 18.094 1 81.56 2 THR B N 1
ATOM 2594 C CA . THR B 1 2 ? -17.688 -4.438 17.594 1 81.56 2 THR B CA 1
ATOM 2595 C C . THR B 1 2 ? -16.891 -4.457 16.297 1 81.56 2 THR B C 1
ATOM 2597 O O . THR B 1 2 ? -15.906 -5.199 16.188 1 81.56 2 THR B O 1
ATOM 2600 N N . ASN B 1 3 ? -17.453 -3.826 15.289 1 92.69 3 ASN B N 1
ATOM 2601 C CA . ASN B 1 3 ? -16.688 -3.617 14.062 1 92.69 3 ASN B CA 1
ATOM 2602 C C . ASN B 1 3 ? -15.43 -2.791 14.32 1 92.69 3 ASN B C 1
ATOM 2604 O O . ASN B 1 3 ? -15.516 -1.634 14.734 1 92.69 3 ASN B O 1
ATOM 2608 N N . PRO B 1 4 ? -14.305 -3.383 14.188 1 95.25 4 PRO B N 1
ATOM 2609 C CA . PRO B 1 4 ? -13.062 -2.686 14.523 1 95.25 4 PRO B CA 1
ATOM 2610 C C . PRO B 1 4 ? -12.914 -1.354 13.789 1 95.25 4 PRO B C 1
ATOM 2612 O O . PRO B 1 4 ? -12.195 -0.466 14.25 1 95.25 4 PRO B O 1
ATOM 2615 N N . ALA B 1 5 ? -13.586 -1.176 12.672 1 95 5 ALA B N 1
ATOM 2616 C CA . ALA B 1 5 ? -13.555 0.099 11.961 1 95 5 ALA B CA 1
ATOM 2617 C C . ALA B 1 5 ? -14.094 1.229 12.836 1 95 5 ALA B C 1
ATOM 2619 O O . ALA B 1 5 ? -13.773 2.398 12.617 1 95 5 ALA B O 1
ATOM 2620 N N . GLU B 1 6 ? -14.859 0.941 13.812 1 96.69 6 GLU B N 1
ATOM 2621 C CA . GLU B 1 6 ? -15.477 1.923 14.703 1 96.69 6 GLU B CA 1
ATOM 2622 C C . GLU B 1 6 ? -14.453 2.502 15.672 1 96.69 6 GLU B C 1
ATOM 2624 O O . GLU B 1 6 ? -14.711 3.512 16.328 1 96.69 6 GLU B O 1
ATOM 2629 N N . TYR B 1 7 ? -13.258 1.884 15.711 1 98.19 7 TYR B N 1
ATOM 2630 C CA . TYR B 1 7 ? -12.219 2.393 16.594 1 98.19 7 TYR B CA 1
ATOM 2631 C C . TYR B 1 7 ? -11.625 3.689 16.047 1 98.19 7 TYR B C 1
ATOM 2633 O O . TYR B 1 7 ? -10.922 4.406 16.766 1 98.19 7 TYR B O 1
ATOM 2641 N N . ILE B 1 8 ? -11.844 4.02 14.758 1 98.69 8 ILE B N 1
ATOM 2642 C CA . ILE B 1 8 ? -11.344 5.242 14.133 1 98.69 8 ILE B CA 1
ATOM 2643 C C . ILE B 1 8 ? -12.172 6.434 14.602 1 98.69 8 ILE B C 1
ATOM 2645 O O . ILE B 1 8 ? -13.398 6.445 14.453 1 98.69 8 ILE B O 1
ATOM 2649 N N . LYS B 1 9 ? -11.523 7.469 15.094 1 98.31 9 LYS B N 1
ATOM 2650 C CA . LYS B 1 9 ? -12.242 8.57 15.727 1 98.31 9 LYS B CA 1
ATOM 2651 C C . LYS B 1 9 ? -12.211 9.82 14.852 1 98.31 9 LYS B C 1
ATOM 2653 O O . LYS B 1 9 ? -13.008 10.742 15.039 1 98.31 9 LYS B O 1
ATOM 2658 N N . GLY B 1 10 ? -11.336 9.938 14 1 98.75 10 GLY B N 1
ATOM 2659 C CA . GLY B 1 10 ? -11.062 11.078 13.133 1 98.75 10 GLY B CA 1
ATOM 2660 C C . GLY B 1 10 ? -9.609 11.156 12.711 1 98.75 10 GLY B C 1
ATOM 2661 O O . GLY B 1 10 ? -8.836 10.219 12.922 1 98.75 10 GLY B O 1
ATOM 2662 N N . ILE B 1 11 ? -9.258 12.211 12.062 1 98.88 11 ILE B N 1
ATOM 2663 C CA . ILE B 1 11 ? -7.875 12.414 11.625 1 98.88 11 ILE B CA 1
ATOM 2664 C C . ILE B 1 11 ? -6.988 12.695 12.836 1 98.88 11 ILE B C 1
ATOM 2666 O O . ILE B 1 11 ? -7.375 13.445 13.734 1 98.88 11 ILE B O 1
ATOM 2670 N N . HIS B 1 12 ? -5.883 12.016 12.93 1 98.88 12 HIS B N 1
ATOM 2671 C CA . HIS B 1 12 ? -4.848 12.258 13.93 1 98.88 12 HIS B CA 1
ATOM 2672 C C . HIS B 1 12 ? -3.898 13.359 13.492 1 98.88 12 HIS B C 1
ATOM 2674 O O . HIS B 1 12 ? -3.73 14.359 14.195 1 98.88 12 HIS B O 1
ATOM 2680 N N . HIS B 1 13 ? -3.289 13.211 12.367 1 98.88 13 HIS B N 1
ATOM 2681 C CA . HIS B 1 13 ? -2.381 14.195 11.789 1 98.88 13 HIS B CA 1
ATOM 2682 C C . HIS B 1 13 ? -2.258 14.016 10.281 1 98.88 13 HIS B C 1
ATOM 2684 O O . HIS B 1 13 ? -2.721 13.016 9.727 1 98.88 13 HIS B O 1
ATOM 2690 N N . LEU B 1 14 ? -1.753 15.016 9.578 1 98.94 14 LEU B N 1
ATOM 2691 C CA . LEU B 1 14 ? -1.343 14.984 8.172 1 98.94 14 LEU B CA 1
ATOM 2692 C C . LEU B 1 14 ? 0.151 15.258 8.039 1 98.94 14 LEU B C 1
ATOM 2694 O O . LEU B 1 14 ? 0.697 16.109 8.742 1 98.94 14 LEU B O 1
ATOM 2698 N N . THR B 1 15 ? 0.834 14.508 7.176 1 98.81 15 THR B N 1
ATOM 2699 C CA . THR B 1 15 ? 2.27 14.672 6.973 1 98.81 15 THR B CA 1
ATOM 2700 C C . THR B 1 15 ? 2.58 14.977 5.512 1 98.81 15 THR B C 1
ATOM 2702 O O . THR B 1 15 ? 2.055 14.32 4.609 1 98.81 15 THR B O 1
ATOM 2705 N N . VAL B 1 16 ? 3.432 15.938 5.281 1 98.75 16 VAL B N 1
ATOM 2706 C CA . VAL B 1 16 ? 3.787 16.344 3.924 1 98.75 16 VAL B CA 1
ATOM 2707 C C . VAL B 1 16 ? 5.297 16.547 3.826 1 98.75 16 VAL B C 1
ATOM 2709 O O . VAL B 1 16 ? 5.973 16.719 4.844 1 98.75 16 VAL B O 1
ATOM 2712 N N . SER B 1 17 ? 5.812 16.484 2.65 1 98.5 17 SER B N 1
ATOM 2713 C CA . SER B 1 17 ? 7.195 16.828 2.34 1 98.5 17 SER B CA 1
ATOM 2714 C C . SER B 1 17 ? 7.293 18.219 1.728 1 98.5 17 SER B C 1
ATOM 2716 O O . SER B 1 17 ? 6.66 18.5 0.708 1 98.5 17 SER B O 1
ATOM 2718 N N . VAL B 1 18 ? 8.141 19.031 2.293 1 98.56 18 VAL B N 1
ATOM 2719 C CA . VAL B 1 18 ? 8.18 20.422 1.889 1 98.56 18 VAL B CA 1
ATOM 2720 C C . VAL B 1 18 ? 9.594 20.812 1.472 1 98.56 18 VAL B C 1
ATOM 2722 O O . VAL B 1 18 ? 10.484 19.953 1.419 1 98.56 18 VAL B O 1
ATOM 2725 N N . GLY B 1 19 ? 9.727 22.047 1.021 1 97.88 19 GLY B N 1
ATOM 2726 C CA . GLY B 1 19 ? 11.023 22.547 0.604 1 97.88 19 GLY B CA 1
ATOM 2727 C C . GLY B 1 19 ? 11.992 22.734 1.759 1 97.88 19 GLY B C 1
ATOM 2728 O O . GLY B 1 19 ? 12.25 21.797 2.521 1 97.88 19 GLY B O 1
ATOM 2729 N N . SER B 1 20 ? 12.477 23.922 2.006 1 97 20 SER B N 1
ATOM 2730 C CA . SER B 1 20 ? 13.469 24.156 3.053 1 97 20 SER B CA 1
ATOM 2731 C C . SER B 1 20 ? 12.805 24.25 4.426 1 97 20 SER B C 1
ATOM 2733 O O . SER B 1 20 ? 11.641 24.641 4.535 1 97 20 SER B O 1
ATOM 2735 N N . ALA B 1 21 ? 13.586 23.922 5.422 1 97.25 21 ALA B N 1
ATOM 2736 C CA . ALA B 1 21 ? 13.078 23.938 6.789 1 97.25 21 ALA B CA 1
ATOM 2737 C C . ALA B 1 21 ? 12.664 25.344 7.215 1 97.25 21 ALA B C 1
ATOM 2739 O O . ALA B 1 21 ? 11.602 25.516 7.816 1 97.25 21 ALA B O 1
ATOM 2740 N N . GLN B 1 22 ? 13.461 26.344 6.902 1 97.75 22 GLN B N 1
ATOM 2741 C CA . GLN B 1 22 ? 13.141 27.703 7.316 1 97.75 22 GLN B CA 1
ATOM 2742 C C . GLN B 1 22 ? 11.852 28.188 6.656 1 97.75 22 GLN B C 1
ATOM 2744 O O . GLN B 1 22 ? 11.016 28.828 7.309 1 97.75 22 GLN B O 1
ATOM 2749 N N . GLU B 1 23 ? 11.758 27.922 5.375 1 97.56 23 GLU B N 1
ATOM 2750 C CA . GLU B 1 23 ? 10.539 28.328 4.672 1 97.56 23 GLU B CA 1
ATOM 2751 C C . GLU B 1 23 ? 9.305 27.688 5.297 1 97.56 23 GLU B C 1
ATOM 2753 O O . GLU B 1 23 ? 8.258 28.312 5.402 1 97.56 23 GLU B O 1
ATOM 2758 N N . ASP B 1 24 ? 9.453 26.438 5.656 1 98.12 24 ASP B N 1
ATOM 2759 C CA . ASP B 1 24 ? 8.367 25.703 6.289 1 98.12 24 ASP B CA 1
ATOM 2760 C C . ASP B 1 24 ? 8 26.312 7.641 1 98.12 24 ASP B C 1
ATOM 2762 O O . ASP B 1 24 ? 6.832 26.594 7.906 1 98.12 24 ASP B O 1
ATOM 2766 N N . VAL B 1 25 ? 8.969 26.547 8.461 1 98 25 VAL B N 1
ATOM 2767 C CA . VAL B 1 25 ? 8.766 27.125 9.781 1 98 25 VAL B CA 1
ATOM 2768 C C . VAL B 1 25 ? 8.07 28.484 9.648 1 98 25 VAL B C 1
ATOM 2770 O O . VAL B 1 25 ? 7.094 28.766 10.352 1 98 25 VAL B O 1
ATOM 2773 N N . ASP B 1 26 ? 8.586 29.297 8.75 1 98 26 ASP B N 1
ATOM 2774 C CA . ASP B 1 26 ? 8.016 30.625 8.555 1 98 26 ASP B CA 1
ATOM 2775 C C . ASP B 1 26 ? 6.559 30.531 8.094 1 98 26 ASP B C 1
ATOM 2777 O O . ASP B 1 26 ? 5.691 31.219 8.633 1 98 26 ASP B O 1
ATOM 2781 N N . PHE B 1 27 ? 6.305 29.719 7.125 1 98.69 27 PHE B N 1
ATOM 2782 C CA . PHE B 1 27 ? 4.957 29.641 6.57 1 98.69 27 PHE B CA 1
ATOM 2783 C C . PHE B 1 27 ? 3.977 29.125 7.617 1 98.69 27 PHE B C 1
ATOM 2785 O O . PHE B 1 27 ? 2.891 29.688 7.785 1 98.69 27 PHE B O 1
ATOM 2792 N N . VAL B 1 28 ? 4.293 28.094 8.32 1 98.69 28 VAL B N 1
ATOM 2793 C CA . VAL B 1 28 ? 3.35 27.422 9.211 1 98.69 28 VAL B CA 1
ATOM 2794 C C . VAL B 1 28 ? 3.146 28.266 10.469 1 98.69 28 VAL B C 1
ATOM 2796 O O . VAL B 1 28 ? 2.023 28.391 10.969 1 98.69 28 VAL B O 1
ATOM 2799 N N . THR B 1 29 ? 4.184 28.953 10.969 1 98.19 29 THR B N 1
ATOM 2800 C CA . THR B 1 29 ? 4.055 29.656 12.242 1 98.19 29 THR B CA 1
ATOM 2801 C C . THR B 1 29 ? 3.6 31.094 12.023 1 98.19 29 THR B C 1
ATOM 2803 O O . THR B 1 29 ? 2.938 31.688 12.883 1 98.19 29 THR B O 1
ATOM 2806 N N . GLN B 1 30 ? 3.93 31.672 10.875 1 97.38 30 GLN B N 1
ATOM 2807 C CA . GLN B 1 30 ? 3.588 33.062 10.664 1 97.38 30 GLN B CA 1
ATOM 2808 C C . GLN B 1 30 ? 2.346 33.219 9.789 1 97.38 30 GLN B C 1
ATOM 2810 O O . GLN B 1 30 ? 1.445 34 10.094 1 97.38 30 GLN B O 1
ATOM 2815 N N . VAL B 1 31 ? 2.316 32.438 8.719 1 98.44 31 VAL B N 1
ATOM 2816 C CA . VAL B 1 31 ? 1.202 32.562 7.781 1 98.44 31 VAL B CA 1
ATOM 2817 C C . VAL B 1 31 ? 0.003 31.781 8.289 1 98.44 31 VAL B C 1
ATOM 2819 O O . VAL B 1 31 ? -1.105 32.312 8.391 1 98.44 31 VAL B O 1
ATOM 2822 N N . LEU B 1 32 ? 0.208 30.5 8.68 1 98.81 32 LEU B N 1
ATOM 2823 C CA . LEU B 1 32 ? -0.899 29.703 9.188 1 98.81 32 LEU B CA 1
ATOM 2824 C C . LEU B 1 32 ? -1.143 29.984 10.672 1 98.81 32 LEU B C 1
ATOM 2826 O O . LEU B 1 32 ? -2.221 29.703 11.195 1 98.81 32 LEU B O 1
ATOM 2830 N N . GLY B 1 33 ? -0.094 30.484 11.359 1 98.56 33 GLY B N 1
ATOM 2831 C CA . GLY B 1 33 ? -0.214 30.859 12.758 1 98.56 33 GLY B CA 1
ATOM 2832 C C . GLY B 1 33 ? -0.321 29.656 13.688 1 98.56 33 GLY B C 1
ATOM 2833 O O . GLY B 1 33 ? -0.974 29.734 14.727 1 98.56 33 GLY B O 1
ATOM 2834 N N . MET B 1 34 ? 0.207 28.516 13.328 1 98.56 34 MET B N 1
ATOM 2835 C CA . MET B 1 34 ? 0.157 27.312 14.164 1 98.56 34 MET B CA 1
ATOM 2836 C C . MET B 1 34 ? 1.338 27.281 15.133 1 98.56 34 MET B C 1
ATOM 2838 O O . MET B 1 34 ? 2.355 27.938 14.898 1 98.56 34 MET B O 1
ATOM 2842 N N . ARG B 1 35 ? 1.175 26.516 16.156 1 98.06 35 ARG B N 1
ATOM 2843 C CA . ARG B 1 35 ? 2.195 26.344 17.188 1 98.06 35 ARG B CA 1
ATOM 2844 C C . ARG B 1 35 ? 3.16 25.219 16.812 1 98.06 35 ARG B C 1
ATOM 2846 O O . ARG B 1 35 ? 2.736 24.109 16.484 1 98.06 35 ARG B O 1
ATOM 2853 N N . MET B 1 36 ? 4.488 25.516 16.797 1 98.06 36 MET B N 1
ATOM 2854 C CA . MET B 1 36 ? 5.441 24.422 16.656 1 98.06 36 MET B CA 1
ATOM 2855 C C . MET B 1 36 ? 5.527 23.609 17.953 1 98.06 36 MET B C 1
ATOM 2857 O O . MET B 1 36 ? 5.824 24.156 19.016 1 98.06 36 MET B O 1
ATOM 2861 N N . ILE B 1 37 ? 5.324 22.312 17.859 1 97.56 37 ILE B N 1
ATOM 2862 C CA . ILE B 1 37 ? 5.188 21.562 19.109 1 97.56 37 ILE B CA 1
ATOM 2863 C C . ILE B 1 37 ? 6.297 20.516 19.203 1 97.56 37 ILE B C 1
ATOM 2865 O O . ILE B 1 37 ? 6.539 19.953 20.281 1 97.56 37 ILE B O 1
ATOM 2869 N N . LYS B 1 38 ? 6.945 20.156 18.109 1 96.62 38 LYS B N 1
ATOM 2870 C CA . LYS B 1 38 ? 8.062 19.219 18.156 1 96.62 38 LYS B CA 1
ATOM 2871 C C . LYS B 1 38 ? 9.078 19.516 17.047 1 96.62 38 LYS B C 1
ATOM 2873 O O . LYS B 1 38 ? 8.703 19.859 15.93 1 96.62 38 LYS B O 1
ATOM 2878 N N . GLN B 1 39 ? 10.336 19.375 17.344 1 95.88 39 GLN B N 1
ATOM 2879 C CA . GLN B 1 39 ? 11.461 19.266 16.422 1 95.88 39 GLN B CA 1
ATOM 2880 C C . GLN B 1 39 ? 12.164 17.922 16.562 1 95.88 39 GLN B C 1
ATOM 2882 O O . GLN B 1 39 ? 12.641 17.594 17.656 1 95.88 39 GLN B O 1
ATOM 2887 N N . THR B 1 40 ? 12.172 17.188 15.516 1 94.81 40 THR B N 1
ATOM 2888 C CA . THR B 1 40 ? 12.906 15.922 15.508 1 94.81 40 THR B CA 1
ATOM 2889 C C . THR B 1 40 ? 13.5 15.656 14.125 1 94.81 40 THR B C 1
ATOM 2891 O O . THR B 1 40 ? 13.656 16.578 13.32 1 94.81 40 TH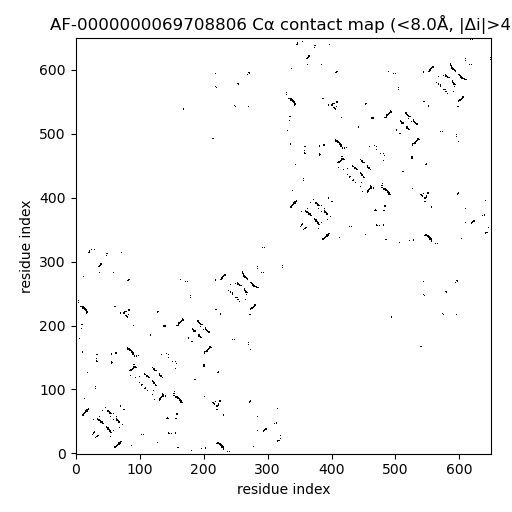R B O 1
ATOM 2894 N N . VAL B 1 41 ? 14.008 14.414 13.945 1 92.12 41 VAL B N 1
ATOM 2895 C CA . VAL B 1 41 ? 14.672 14.125 12.68 1 92.12 41 VAL B CA 1
ATOM 2896 C C . VAL B 1 41 ? 14.172 12.797 12.117 1 92.12 41 VAL B C 1
ATOM 2898 O O . VAL B 1 41 ? 13.719 11.93 12.867 1 92.12 41 VAL B O 1
ATOM 2901 N N . LEU B 1 42 ? 14.117 12.742 10.859 1 85.5 42 LEU B N 1
ATOM 2902 C CA . LEU B 1 42 ? 14.102 11.5 10.102 1 85.5 42 LEU B CA 1
ATOM 2903 C C . LEU B 1 42 ? 15.516 11.086 9.711 1 85.5 42 LEU B C 1
ATOM 2905 O O . LEU B 1 42 ? 16.203 11.812 8.992 1 85.5 42 LEU B O 1
ATOM 2909 N N . PHE B 1 43 ? 15.953 9.969 10.328 1 76.38 43 PHE B N 1
ATOM 2910 C CA . PHE B 1 43 ? 17.328 9.539 10.094 1 76.38 43 PHE B CA 1
ATOM 2911 C C . PHE B 1 43 ? 17.359 8.094 9.617 1 76.38 43 PHE B C 1
ATOM 2913 O O . PHE B 1 43 ? 16.875 7.195 10.297 1 76.38 43 PHE B O 1
ATOM 2920 N N . ASP B 1 44 ? 17.859 7.887 8.375 1 68.31 44 ASP B N 1
ATOM 2921 C CA . ASP B 1 44 ? 17.938 6.539 7.82 1 68.31 44 ASP B CA 1
ATOM 2922 C C . ASP B 1 44 ? 19.359 6.004 7.859 1 68.31 44 ASP B C 1
ATOM 2924 O O . ASP B 1 44 ? 19.672 4.996 7.223 1 68.31 44 ASP B O 1
ATOM 2928 N N . GLY B 1 45 ? 20.188 6.629 8.547 1 65.62 45 GLY B N 1
ATOM 2929 C CA . GLY B 1 45 ? 21.578 6.203 8.641 1 65.62 45 GLY B CA 1
ATOM 2930 C C . GLY B 1 45 ? 22.516 7.043 7.793 1 65.62 45 GLY B C 1
ATOM 2931 O O . GLY B 1 45 ? 23.734 7.027 8.008 1 65.62 45 GLY B O 1
ATOM 2932 N N . ALA B 1 46 ? 22 7.691 6.852 1 68.44 46 ALA B N 1
ATOM 2933 C CA . ALA B 1 46 ? 22.859 8.453 5.961 1 68.44 46 ALA B CA 1
ATOM 2934 C C . ALA B 1 46 ? 22.484 9.938 5.965 1 68.44 46 ALA B C 1
ATOM 2936 O O . ALA B 1 46 ? 23.344 10.797 6.184 1 68.44 46 ALA B O 1
ATOM 2937 N N . ALA B 1 47 ? 21.297 10.203 5.75 1 78.25 47 ALA B N 1
ATOM 2938 C CA . ALA B 1 47 ? 20.844 11.594 5.672 1 78.25 47 ALA B CA 1
ATOM 2939 C C . ALA B 1 47 ? 19.922 11.93 6.848 1 78.25 47 ALA B C 1
ATOM 2941 O O . ALA B 1 47 ? 19.156 11.086 7.312 1 78.25 47 ALA B O 1
ATOM 2942 N N . SER B 1 48 ? 20.156 13.172 7.262 1 89 48 SER B N 1
ATOM 2943 C CA . SER B 1 48 ? 19.312 13.703 8.328 1 89 48 SER B CA 1
ATOM 2944 C C . SER B 1 48 ? 18.344 14.758 7.793 1 89 48 SER B C 1
ATOM 2946 O O . SER B 1 48 ? 18.766 15.75 7.195 1 89 48 SER B O 1
ATOM 2948 N N . ILE B 1 49 ? 17.078 14.492 7.984 1 93.44 49 ILE B N 1
ATOM 2949 C CA . ILE B 1 49 ? 16.016 15.406 7.566 1 93.44 49 ILE B CA 1
ATOM 2950 C C . ILE B 1 49 ? 15.172 15.805 8.773 1 93.44 49 ILE B C 1
ATOM 2952 O O . ILE B 1 49 ? 14.82 14.961 9.602 1 93.44 49 ILE B O 1
ATOM 2956 N N . TYR B 1 50 ? 14.906 17.078 8.898 1 95.81 50 TYR B N 1
ATOM 2957 C CA . TYR B 1 50 ? 14.016 17.484 9.977 1 95.81 50 TYR B CA 1
ATOM 2958 C C . TYR B 1 50 ? 12.672 16.781 9.875 1 95.81 50 TYR B C 1
ATOM 2960 O O . TYR B 1 50 ? 12.195 16.484 8.773 1 95.81 50 TYR B O 1
ATOM 2968 N N . HIS B 1 51 ? 12.148 16.438 10.938 1 96.62 51 HIS B N 1
ATOM 2969 C CA . HIS B 1 51 ? 10.734 16.141 11.125 1 96.62 51 HIS B CA 1
ATOM 2970 C C . HIS B 1 51 ? 10.086 17.125 12.086 1 96.62 51 HIS B C 1
ATOM 2972 O O . HIS B 1 51 ? 10.312 17.062 13.297 1 96.62 51 HIS B O 1
ATOM 2978 N N . LEU B 1 52 ? 9.297 18.016 11.562 1 97.94 52 LEU B N 1
ATOM 2979 C CA . LEU B 1 52 ? 8.734 19.125 12.336 1 97.94 52 LEU B CA 1
ATOM 2980 C C . LEU B 1 52 ? 7.238 18.922 12.562 1 97.94 52 LEU B C 1
ATOM 2982 O O . LEU B 1 52 ? 6.531 18.469 11.664 1 97.94 52 LEU B O 1
ATOM 2986 N N . TYR B 1 53 ? 6.789 19.266 13.797 1 98.38 53 TYR B N 1
ATOM 2987 C CA . TYR B 1 53 ? 5.387 19.125 14.18 1 98.38 53 TYR B CA 1
ATOM 2988 C C . TYR B 1 53 ? 4.789 20.469 14.586 1 98.38 53 TYR B C 1
ATOM 2990 O O . TYR B 1 53 ? 5.395 21.219 15.352 1 98.38 53 TYR B O 1
ATOM 2998 N N . TYR B 1 54 ? 3.625 20.734 14.094 1 98.62 54 TYR B N 1
ATOM 2999 C CA . TYR B 1 54 ? 2.838 21.922 14.43 1 98.62 54 TYR B CA 1
ATOM 3000 C C . TYR B 1 54 ? 1.427 21.531 14.859 1 98.62 54 TYR B C 1
ATOM 3002 O O . TYR B 1 54 ? 0.933 20.453 14.492 1 98.62 54 TYR B O 1
ATOM 3010 N N . ALA B 1 55 ? 0.796 22.391 15.641 1 98.56 55 ALA B N 1
ATOM 3011 C CA . ALA B 1 55 ? -0.557 22.094 16.109 1 98.56 55 ALA B CA 1
ATOM 3012 C C . ALA B 1 55 ? -1.259 23.359 16.594 1 98.56 55 ALA B C 1
ATOM 3014 O O . ALA B 1 55 ? -0.771 24.484 16.375 1 98.56 55 ALA B O 1
ATOM 3015 N N . ASN B 1 56 ? -2.49 23.188 17.031 1 98.25 56 ASN B N 1
ATOM 3016 C CA . ASN B 1 56 ? -3.189 24.266 17.719 1 98.25 56 ASN B CA 1
ATOM 3017 C C . ASN B 1 56 ? -2.596 24.531 19.094 1 98.25 56 ASN B C 1
ATOM 3019 O O . ASN B 1 56 ? -1.53 24.016 19.438 1 98.25 56 ASN B O 1
ATOM 3023 N N . ALA B 1 57 ? -3.221 25.406 19.844 1 97.19 57 ALA B N 1
ATOM 3024 C CA . ALA B 1 57 ? -2.666 25.906 21.109 1 97.19 57 ALA B CA 1
ATOM 3025 C C . ALA B 1 57 ? -2.406 24.766 22.078 1 97.19 57 ALA B C 1
ATOM 3027 O O . ALA B 1 57 ? -1.41 24.766 22.812 1 97.19 57 ALA B O 1
ATOM 3028 N N . ASP B 1 58 ? -3.215 23.719 22.109 1 96.31 58 ASP B N 1
ATOM 3029 C CA . ASP B 1 58 ? -3.172 22.688 23.125 1 96.31 58 ASP B CA 1
ATOM 3030 C C . ASP B 1 58 ? -2.486 21.422 22.594 1 96.31 58 ASP B C 1
ATOM 3032 O O . ASP B 1 58 ? -2.441 20.391 23.266 1 96.31 58 ASP B O 1
ATOM 3036 N N . ALA B 1 59 ? -2.023 21.453 21.328 1 96.75 59 ALA B N 1
ATOM 3037 C CA . ALA B 1 59 ? -1.341 20.328 20.703 1 96.75 59 ALA B CA 1
ATOM 3038 C C . ALA B 1 59 ? -2.217 19.078 20.734 1 96.75 59 ALA B C 1
ATOM 3040 O O . ALA B 1 59 ? -1.749 17.984 21.094 1 96.75 59 ALA B O 1
ATOM 3041 N N . GLU B 1 60 ? -3.439 19.203 20.391 1 95.31 60 GLU B N 1
ATOM 3042 C CA . GLU B 1 60 ? -4.406 18.109 20.453 1 95.31 60 GLU B CA 1
ATOM 3043 C C . GLU B 1 60 ? -4.297 17.219 19.219 1 95.31 60 GLU B C 1
ATOM 3045 O O . GLU B 1 60 ? -4.051 17.703 18.109 1 95.31 60 GLU B O 1
ATOM 3050 N N . VAL B 1 61 ? -4.57 15.891 19.469 1 96.38 61 VAL B N 1
ATOM 3051 C CA . VAL B 1 61 ? -4.781 14.977 18.359 1 96.38 61 VAL B CA 1
ATOM 3052 C C . VAL B 1 61 ? -5.863 15.539 17.438 1 96.38 61 VAL B C 1
ATOM 3054 O O . VAL B 1 61 ? -6.891 16.031 17.906 1 96.38 61 VAL B O 1
ATOM 3057 N N . GLY B 1 62 ? -5.629 15.5 16.141 1 98.25 62 GLY B N 1
ATOM 3058 C CA . GLY B 1 62 ? -6.57 16.062 15.18 1 98.25 62 GLY B CA 1
ATOM 3059 C C . GLY B 1 62 ? -6.23 17.484 14.766 1 98.25 62 GLY B C 1
ATOM 3060 O O . GLY B 1 62 ? -6.883 18.047 13.883 1 98.25 62 GLY B O 1
ATOM 3061 N N . SER B 1 63 ? -5.223 18.047 15.352 1 98.62 63 SER B N 1
ATOM 3062 C CA . SER B 1 63 ? -4.762 19.391 14.977 1 98.62 63 SER B CA 1
ATOM 3063 C C . SER B 1 63 ? -3.324 19.359 14.469 1 98.62 63 SER B C 1
ATOM 3065 O O . SER B 1 63 ? -2.766 20.391 14.109 1 98.62 63 SER B O 1
ATOM 3067 N N . VAL B 1 64 ? -2.723 18.156 14.375 1 98.75 64 VAL B N 1
ATOM 3068 C CA . VAL B 1 64 ? -1.279 18.047 14.195 1 98.75 64 VAL B CA 1
ATOM 3069 C C . VAL B 1 64 ? -0.95 18.016 12.703 1 98.75 64 VAL B C 1
ATOM 3071 O O . VAL B 1 64 ? -1.553 17.266 11.938 1 98.75 64 VAL B O 1
ATOM 3074 N N . TRP B 1 65 ? -0.088 18.875 12.297 1 98.81 65 TRP B N 1
ATOM 3075 C CA . TRP B 1 65 ? 0.512 19 10.969 1 98.81 65 TRP B CA 1
ATOM 3076 C C . TRP B 1 65 ? 2.014 18.75 11.023 1 98.81 65 TRP B C 1
ATOM 3078 O O . TRP B 1 65 ? 2.738 19.406 11.773 1 98.81 65 TRP B O 1
ATOM 3088 N N . THR B 1 66 ? 2.494 17.75 10.281 1 98.62 66 THR B N 1
ATOM 3089 C CA . THR B 1 66 ? 3.918 17.453 10.367 1 98.62 66 THR B CA 1
ATOM 3090 C C . THR B 1 66 ? 4.57 17.516 8.984 1 98.62 66 THR B C 1
ATOM 3092 O O . THR B 1 66 ? 3.91 17.297 7.973 1 98.62 66 THR B O 1
ATOM 3095 N N . THR B 1 67 ? 5.859 17.828 8.969 1 98.56 67 THR B N 1
ATOM 3096 C CA . THR B 1 67 ? 6.508 18.125 7.695 1 98.56 67 THR B CA 1
ATOM 3097 C C . THR B 1 67 ? 7.926 17.547 7.664 1 98.56 67 THR B C 1
ATOM 3099 O O . THR B 1 67 ? 8.586 17.469 8.703 1 98.56 67 THR B O 1
ATOM 3102 N N . PHE B 1 68 ? 8.359 17.141 6.516 1 97.56 68 PHE B N 1
ATOM 3103 C CA . PHE B 1 68 ? 9.727 16.75 6.203 1 97.56 68 PHE B CA 1
ATOM 3104 C C . PHE B 1 68 ? 10.336 17.703 5.18 1 97.56 68 PHE B C 1
ATOM 3106 O O . PHE B 1 68 ? 10.016 17.641 3.992 1 97.56 68 PHE B O 1
ATOM 3113 N N . PRO B 1 69 ? 11.25 18.578 5.531 1 97.62 69 PRO B N 1
ATOM 3114 C CA . PRO B 1 69 ? 11.938 19.422 4.551 1 97.62 69 PRO B CA 1
ATOM 3115 C C . PRO B 1 69 ? 13 18.656 3.758 1 97.62 69 PRO B C 1
ATOM 3117 O O . PRO B 1 69 ? 14.117 18.469 4.242 1 97.62 69 PRO B O 1
ATOM 3120 N N . PHE B 1 70 ? 12.742 18.359 2.49 1 95.94 70 PHE B N 1
ATOM 3121 C CA . PHE B 1 70 ? 13.578 17.453 1.722 1 95.94 70 PHE B CA 1
ATOM 3122 C C . PHE B 1 70 ? 14.438 18.203 0.722 1 95.94 70 PHE B C 1
ATOM 3124 O O . PHE B 1 70 ? 15.203 17.609 -0.032 1 95.94 70 PHE B O 1
ATOM 3131 N N . LYS B 1 71 ? 14.383 19.531 0.663 1 95.81 71 LYS B N 1
ATOM 3132 C CA . LYS B 1 71 ? 15.078 20.297 -0.365 1 95.81 71 LYS B CA 1
ATOM 3133 C C . LYS B 1 71 ? 16.578 20.047 -0.31 1 95.81 71 LYS B C 1
ATOM 3135 O O . LYS B 1 71 ? 17.219 19.844 -1.344 1 95.81 71 LYS B O 1
ATOM 3140 N N . LYS B 1 72 ? 17.141 20.094 0.847 1 93.38 72 LYS B N 1
ATOM 3141 C CA . LYS B 1 72 ? 18.578 19.891 0.981 1 93.38 72 LYS B CA 1
ATOM 3142 C C . LYS B 1 72 ? 19 18.516 0.465 1 93.38 72 LYS B C 1
ATOM 3144 O O . LYS B 1 72 ? 20.078 18.375 -0.108 1 93.38 72 LYS B O 1
ATOM 3149 N N . ALA B 1 73 ? 18.188 17.531 0.744 1 92.19 73 ALA B N 1
ATOM 3150 C CA . ALA B 1 73 ? 18.484 16.172 0.285 1 92.19 73 ALA B CA 1
ATOM 3151 C C . ALA B 1 73 ? 18.328 16.062 -1.229 1 92.19 73 ALA B C 1
ATOM 3153 O O . ALA B 1 73 ? 18.734 15.07 -1.829 1 92.19 73 ALA B O 1
ATOM 3154 N N . GLY B 1 74 ? 17.688 17.062 -1.882 1 93.81 74 GLY B N 1
ATOM 3155 C CA . GLY B 1 74 ? 17.547 17.094 -3.33 1 93.81 74 GLY B CA 1
ATOM 3156 C C . GLY B 1 74 ? 16.5 16.125 -3.85 1 93.81 74 GLY B C 1
ATOM 3157 O O . GLY B 1 74 ? 16.609 15.633 -4.977 1 93.81 74 GLY B O 1
ATOM 3158 N N . VAL B 1 75 ? 15.539 15.734 -3.086 1 94.06 75 VAL B N 1
ATOM 3159 C CA . VAL B 1 75 ? 14.492 14.797 -3.467 1 94.06 75 VAL B CA 1
ATOM 3160 C C . VAL B 1 75 ? 13.203 15.562 -3.762 1 94.06 75 VAL B C 1
ATOM 3162 O O . VAL B 1 75 ? 12.688 16.281 -2.902 1 94.06 75 VAL B O 1
ATOM 3165 N N . TYR B 1 76 ? 12.68 15.43 -4.914 1 97.06 76 TYR B N 1
ATOM 3166 C CA . TYR B 1 76 ? 11.469 16.125 -5.34 1 97.06 76 TYR B CA 1
ATOM 3167 C C . TYR B 1 76 ? 10.391 15.141 -5.773 1 97.06 76 TYR B C 1
ATOM 3169 O O . TYR B 1 76 ? 10.695 14.086 -6.328 1 97.06 76 TYR B O 1
ATOM 3177 N N . GLY B 1 77 ? 9.188 15.477 -5.449 1 97.38 77 GLY B N 1
ATOM 3178 C CA . GLY B 1 77 ? 8.055 14.664 -5.863 1 97.38 77 GLY B CA 1
ATOM 3179 C C . GLY B 1 77 ? 7.281 15.266 -7.02 1 97.38 77 GLY B C 1
ATOM 3180 O O . GLY B 1 77 ? 7.457 16.438 -7.348 1 97.38 77 GLY B O 1
ATOM 3181 N N . ARG B 1 78 ? 6.5 14.484 -7.648 1 97.81 78 ARG B N 1
ATOM 3182 C CA . ARG B 1 78 ? 5.57 14.93 -8.688 1 97.81 78 ARG B CA 1
ATOM 3183 C C . ARG B 1 78 ? 4.137 14.93 -8.172 1 97.81 78 ARG B C 1
ATOM 3185 O O . ARG B 1 78 ? 3.643 13.914 -7.68 1 97.81 78 ARG B O 1
ATOM 3192 N N . LYS B 1 79 ? 3.508 16.062 -8.297 1 98.06 79 LYS B N 1
ATOM 3193 C CA . LYS B 1 79 ? 2.098 16.172 -7.938 1 98.06 79 LYS B CA 1
ATOM 3194 C C . LYS B 1 79 ? 1.219 15.391 -8.914 1 98.06 79 LYS B C 1
ATOM 3196 O O . LYS B 1 79 ? 1.475 15.391 -10.117 1 98.06 79 LYS B O 1
ATOM 3201 N N . GLY B 1 80 ? 0.171 14.758 -8.367 1 98.31 80 GLY B N 1
ATOM 3202 C CA . GLY B 1 80 ? -0.742 14.039 -9.242 1 98.31 80 GLY B CA 1
ATOM 3203 C C . GLY B 1 80 ? -1.831 13.297 -8.484 1 98.31 80 GLY B C 1
ATOM 3204 O O . GLY B 1 80 ? -2.082 13.578 -7.312 1 98.31 80 GLY B O 1
ATOM 3205 N N . SER B 1 81 ? -2.543 12.414 -9.188 1 98.12 81 SER B N 1
ATOM 3206 C CA . SER B 1 81 ? -3.578 11.594 -8.57 1 98.12 81 SER B CA 1
ATOM 3207 C C . SER B 1 81 ? -2.979 10.617 -7.559 1 98.12 81 SER B C 1
ATOM 3209 O O . SER B 1 81 ? -1.774 10.359 -7.578 1 98.12 81 SER B O 1
ATOM 3211 N N . GLY B 1 82 ? -3.811 10.195 -6.656 1 98.06 82 GLY B N 1
ATOM 3212 C CA . GLY B 1 82 ? -3.379 9.242 -5.648 1 98.06 82 GLY B CA 1
ATOM 3213 C C . GLY B 1 82 ? -2.75 9.898 -4.434 1 98.06 82 GLY B C 1
ATOM 3214 O O . GLY B 1 82 ? -2.129 9.227 -3.607 1 98.06 82 GLY B O 1
ATOM 3215 N N . GLN B 1 83 ? -2.867 11.242 -4.398 1 98.81 83 GLN B N 1
ATOM 3216 C CA . GLN B 1 83 ? -2.281 12.023 -3.318 1 98.81 83 GLN B CA 1
ATOM 3217 C C . GLN B 1 83 ? -3.34 12.875 -2.621 1 98.81 83 GLN B C 1
ATOM 3219 O O . GLN B 1 83 ? -4.453 13.031 -3.131 1 98.81 83 GLN B O 1
ATOM 3224 N N . ILE B 1 84 ? -3.006 13.344 -1.429 1 98.88 84 ILE B N 1
ATOM 3225 C CA . ILE B 1 84 ? -3.799 14.398 -0.807 1 98.88 84 ILE B CA 1
ATOM 3226 C C . ILE B 1 84 ? -3.74 15.664 -1.662 1 98.88 84 ILE B C 1
ATOM 3228 O O . ILE B 1 84 ? -2.654 16.156 -1.977 1 98.88 84 ILE B O 1
ATOM 3232 N N . GLU B 1 85 ? -4.863 16.047 -2.07 1 98.81 85 GLU B N 1
ATOM 3233 C CA . GLU B 1 85 ? -4.957 17.281 -2.844 1 98.81 85 GLU B CA 1
ATOM 3234 C C . GLU B 1 85 ? -4.914 18.516 -1.934 1 98.81 85 GLU B C 1
ATOM 3236 O O . GLU B 1 85 ? -4.207 19.484 -2.221 1 98.81 85 GLU B O 1
ATOM 3241 N N . THR B 1 86 ? -5.723 18.422 -0.894 1 98.81 86 THR B N 1
ATOM 3242 C CA . THR B 1 86 ? -5.906 19.562 -0.011 1 98.81 86 THR B CA 1
ATOM 3243 C C . THR B 1 86 ? -5.977 19.125 1.446 1 98.81 86 THR B C 1
ATOM 3245 O O . THR B 1 86 ? -6.797 18.266 1.803 1 98.81 86 THR B O 1
ATOM 3248 N N . ALA B 1 87 ? -5.09 19.625 2.232 1 98.88 87 ALA B N 1
ATOM 3249 C CA . ALA B 1 87 ? -5.23 19.562 3.684 1 98.88 87 ALA B CA 1
ATOM 3250 C C . ALA B 1 87 ? -6.07 20.719 4.207 1 98.88 87 ALA B C 1
ATOM 3252 O O . ALA B 1 87 ? -5.738 21.891 3.98 1 98.88 87 ALA B O 1
ATOM 3253 N N . SER B 1 88 ? -7.121 20.406 4.895 1 98.94 88 SER B N 1
ATOM 3254 C CA . SER B 1 88 ? -8.062 21.453 5.285 1 98.94 88 SER B CA 1
ATOM 3255 C C . SER B 1 88 ? -8.023 21.688 6.789 1 98.94 88 SER B C 1
ATOM 3257 O O . SER B 1 88 ? -8.07 20.75 7.578 1 98.94 88 SER B O 1
ATOM 3259 N N . PHE B 1 89 ? -8.023 22.969 7.137 1 98.94 89 PHE B N 1
ATOM 3260 C CA . PHE B 1 89 ? -7.996 23.375 8.531 1 98.94 89 PHE B CA 1
ATOM 3261 C C . PHE B 1 89 ? -9.266 24.141 8.898 1 98.94 89 PHE B C 1
ATOM 3263 O O . PHE B 1 89 ? -9.789 24.906 8.094 1 98.94 89 PHE B O 1
ATOM 3270 N N . SER B 1 90 ? -9.711 23.922 10.102 1 98.81 90 SER B N 1
ATOM 3271 C CA . SER B 1 90 ? -10.93 24.562 10.578 1 98.81 90 SER B CA 1
ATOM 3272 C C . SER B 1 90 ? -10.633 25.953 11.141 1 98.81 90 SER B C 1
ATOM 3274 O O . SER B 1 90 ? -9.688 26.141 11.906 1 98.81 90 SER B O 1
ATOM 3276 N N . VAL B 1 91 ? -11.453 26.969 10.727 1 98.88 91 VAL B N 1
ATOM 3277 C CA . VAL B 1 91 ? -11.477 28.312 11.297 1 98.88 91 VAL B CA 1
ATOM 3278 C C . VAL B 1 91 ? -12.922 28.75 11.523 1 98.88 91 VAL B C 1
ATOM 3280 O O . VAL B 1 91 ? -13.852 28.156 10.969 1 98.88 91 VAL B O 1
ATOM 3283 N N . PRO B 1 92 ? -13.125 29.75 12.383 1 98.56 92 PRO B N 1
ATOM 3284 C CA . PRO B 1 92 ? -14.484 30.297 12.461 1 98.56 92 PRO B CA 1
ATOM 3285 C C . PRO B 1 92 ? -14.969 30.844 11.117 1 98.56 92 PRO B C 1
ATOM 3287 O O . PRO B 1 92 ? -14.195 31.469 10.391 1 98.56 92 PRO B O 1
ATOM 3290 N N . THR B 1 93 ? -16.25 30.578 10.828 1 98.5 93 THR B N 1
ATOM 3291 C CA . THR B 1 93 ? -16.797 31 9.539 1 98.5 93 THR B CA 1
ATOM 3292 C C . THR B 1 93 ? -16.641 32.5 9.352 1 98.5 93 THR B C 1
ATOM 3294 O O . THR B 1 93 ? -16.328 32.969 8.258 1 98.5 93 THR B O 1
ATOM 3297 N N . ASP B 1 94 ? -16.812 33.25 10.383 1 98.06 94 ASP B N 1
ATOM 3298 C CA . ASP B 1 94 ? -16.766 34.688 10.312 1 98.06 94 ASP B CA 1
ATOM 3299 C C . ASP B 1 94 ? -15.336 35.188 10.109 1 98.06 94 ASP B C 1
ATOM 3301 O O . ASP B 1 94 ? -15.125 36.375 9.828 1 98.06 94 ASP B O 1
ATOM 3305 N N . SER B 1 95 ? -14.352 34.312 10.148 1 98.69 95 SER B N 1
ATOM 3306 C CA . SER B 1 95 ? -12.961 34.719 10.008 1 98.69 95 SER B CA 1
ATOM 3307 C C . SER B 1 95 ? -12.492 34.594 8.555 1 98.69 95 SER B C 1
ATOM 3309 O O . SER B 1 95 ? -11.367 34.969 8.227 1 98.69 95 SER B O 1
ATOM 3311 N N . LEU B 1 96 ? -13.297 34.125 7.656 1 98.88 96 LEU B N 1
ATOM 3312 C CA . LEU B 1 96 ? -12.859 33.844 6.293 1 98.88 96 LEU B CA 1
ATOM 3313 C C . LEU B 1 96 ? -12.445 35.094 5.574 1 98.88 96 LEU B C 1
ATOM 3315 O O . LEU B 1 96 ? -11.5 35.094 4.781 1 98.88 96 LEU B O 1
ATOM 3319 N N . ASP B 1 97 ? -13.117 36.219 5.82 1 98.62 97 ASP B N 1
ATOM 3320 C CA . ASP B 1 97 ? -12.703 37.5 5.227 1 98.62 97 ASP B CA 1
ATOM 3321 C C . ASP B 1 97 ? -11.312 37.875 5.707 1 98.62 97 ASP B C 1
ATOM 3323 O O . ASP B 1 97 ? -10.5 38.375 4.922 1 98.62 97 ASP B O 1
ATOM 3327 N N . PHE B 1 98 ? -11.125 37.719 6.992 1 98.75 98 PHE B N 1
ATOM 3328 C CA . PHE B 1 98 ? -9.797 37.938 7.547 1 98.75 98 PHE B CA 1
ATOM 3329 C C . PHE B 1 98 ? -8.75 37.125 6.805 1 98.75 98 PHE B C 1
ATOM 3331 O O . PHE B 1 98 ? -7.684 37.625 6.453 1 98.75 98 PHE B O 1
ATOM 3338 N N . TRP B 1 99 ? -8.977 35.844 6.523 1 98.94 99 TRP B N 1
ATOM 3339 C CA . TRP B 1 99 ? -8.016 34.906 5.93 1 98.94 99 TRP B CA 1
ATOM 3340 C C . TRP B 1 99 ? -7.711 35.312 4.484 1 98.94 99 TRP B C 1
ATOM 3342 O O . TRP B 1 99 ? -6.57 35.188 4.031 1 98.94 99 TRP B O 1
ATOM 3352 N N . VAL B 1 100 ? -8.727 35.75 3.721 1 98.88 100 VAL B N 1
ATOM 3353 C CA . VAL B 1 100 ? -8.469 36.219 2.363 1 98.88 100 VAL B CA 1
ATOM 3354 C C . VAL B 1 100 ? -7.422 37.344 2.389 1 98.88 100 VAL B C 1
ATOM 3356 O O . VAL B 1 100 ? -6.441 37.281 1.644 1 98.88 100 VAL B O 1
ATOM 3359 N N . LYS B 1 101 ? -7.621 38.281 3.275 1 98.75 101 LYS B N 1
ATOM 3360 C CA . LYS B 1 101 ? -6.727 39.438 3.379 1 98.75 101 LYS B CA 1
ATOM 3361 C C . LYS B 1 101 ? -5.363 39.031 3.922 1 98.75 101 LYS B C 1
ATOM 3363 O O . LYS B 1 101 ? -4.328 39.469 3.412 1 98.75 101 LYS B O 1
ATOM 3368 N N . HIS B 1 102 ? -5.383 38.219 4.977 1 98.81 102 HIS B N 1
ATOM 3369 C CA . HIS B 1 102 ? -4.16 37.781 5.629 1 98.81 102 HIS B CA 1
ATOM 3370 C C . HIS B 1 102 ? -3.25 37.062 4.645 1 98.81 102 HIS B C 1
ATOM 3372 O O . HIS B 1 102 ? -2.051 37.312 4.578 1 98.81 102 HIS B O 1
ATOM 3378 N N . LEU B 1 103 ? -3.801 36.062 3.865 1 98.88 103 LEU B N 1
ATOM 3379 C CA . LEU B 1 103 ? -3.035 35.312 2.871 1 98.88 103 LEU B CA 1
ATOM 3380 C C . LEU B 1 103 ? -2.484 36.25 1.801 1 98.88 103 LEU B C 1
ATOM 3382 O O . LEU B 1 103 ? -1.317 36.156 1.415 1 98.88 103 LEU B O 1
ATOM 3386 N N . LYS B 1 104 ? -3.311 37.219 1.344 1 98.56 104 LYS B N 1
ATOM 3387 C CA . LYS B 1 104 ? -2.867 38.188 0.351 1 98.56 104 LYS B CA 1
ATOM 3388 C C . LYS B 1 104 ? -1.709 39.031 0.882 1 98.56 104 LYS B C 1
ATOM 3390 O O . LYS B 1 104 ? -0.731 39.25 0.171 1 98.56 104 LYS B O 1
ATOM 3395 N N . ASN B 1 105 ? -1.824 39.469 2.096 1 98.44 105 ASN B N 1
ATOM 3396 C CA . ASN B 1 105 ? -0.794 40.281 2.717 1 98.44 105 ASN B CA 1
ATOM 3397 C C . ASN B 1 105 ? 0.534 39.531 2.82 1 98.44 105 ASN B C 1
ATOM 3399 O O . ASN B 1 105 ? 1.598 40.156 2.848 1 98.44 105 ASN B O 1
ATOM 3403 N N . HIS B 1 106 ? 0.474 38.25 2.877 1 98.44 106 HIS B N 1
ATOM 3404 C CA . HIS B 1 106 ? 1.684 37.438 2.963 1 98.44 106 HIS B CA 1
ATOM 3405 C C . HIS B 1 106 ? 2.092 36.906 1.59 1 98.44 106 HIS B C 1
ATOM 3407 O O . HIS B 1 106 ? 2.945 36.031 1.487 1 98.44 106 HIS B O 1
ATOM 3413 N N . GLY B 1 107 ? 1.411 37.312 0.525 1 98.25 107 GLY B N 1
ATOM 3414 C CA . GLY B 1 107 ? 1.763 36.969 -0.843 1 98.25 107 GLY B CA 1
ATOM 3415 C C . GLY B 1 107 ? 1.33 35.562 -1.235 1 98.25 107 GLY B C 1
ATOM 3416 O O . GLY B 1 107 ? 1.942 34.938 -2.104 1 98.25 107 GLY B O 1
ATOM 3417 N N . VAL B 1 108 ? 0.376 35.031 -0.613 1 98.62 108 VAL B N 1
ATOM 3418 C CA . VAL B 1 108 ? -0.127 33.688 -0.925 1 98.62 108 VAL B CA 1
ATOM 3419 C C . VAL B 1 108 ? -1.367 33.812 -1.81 1 98.62 108 VAL B C 1
ATOM 3421 O O . VAL B 1 108 ? -2.416 34.281 -1.362 1 98.62 108 VAL B O 1
ATOM 3424 N N . GLU B 1 109 ? -1.175 33.375 -3.037 1 98.44 109 GLU B N 1
ATOM 3425 C CA . GLU B 1 109 ? -2.34 33.312 -3.914 1 98.44 109 GLU B CA 1
ATOM 3426 C C . GLU B 1 109 ? -3.412 32.406 -3.344 1 98.44 109 GLU B C 1
ATOM 3428 O O . GLU B 1 109 ? -3.1 31.328 -2.795 1 98.44 109 GLU B O 1
ATOM 3433 N N . ASN B 1 110 ? -4.676 32.781 -3.449 1 98.69 110 ASN B N 1
ATOM 3434 C CA . ASN B 1 110 ? -5.758 31.969 -2.883 1 98.69 110 ASN B CA 1
ATOM 3435 C C . ASN B 1 110 ? -7.031 32.094 -3.715 1 98.69 110 ASN B C 1
ATOM 3437 O O . ASN B 1 110 ? -7.141 32.969 -4.57 1 98.69 110 ASN B O 1
ATOM 3441 N N . SER B 1 111 ? -8 31.344 -3.461 1 98.75 111 SER B N 1
ATOM 3442 C CA . SER B 1 111 ? -9.195 31.203 -4.285 1 98.75 111 SER B CA 1
ATOM 3443 C C . SER B 1 111 ? -10.219 32.281 -3.949 1 98.75 111 SER B C 1
ATOM 3445 O O . SER B 1 111 ? -11.203 32.469 -4.676 1 98.75 111 SER B O 1
ATOM 3447 N N . GLY B 1 112 ? -10.07 33.062 -2.936 1 98.81 112 GLY B N 1
ATOM 3448 C CA . GLY B 1 112 ? -11.219 33.688 -2.316 1 98.81 112 GLY B CA 1
ATOM 3449 C C . GLY B 1 112 ? -12.172 32.719 -1.655 1 98.81 112 GLY B C 1
ATOM 3450 O O . GLY B 1 112 ? -11.867 31.531 -1.546 1 98.81 112 GLY B O 1
ATOM 3451 N N . ILE B 1 113 ? -13.25 33.281 -1.111 1 98.81 113 ILE B N 1
ATOM 3452 C CA . ILE B 1 113 ? -14.211 32.438 -0.435 1 98.81 113 ILE B CA 1
ATOM 3453 C C . ILE B 1 113 ? -15.031 31.656 -1.469 1 98.81 113 ILE B C 1
ATOM 3455 O O . ILE B 1 113 ? -15.711 32.25 -2.301 1 98.81 113 ILE B O 1
ATOM 3459 N N . ILE B 1 114 ? -14.898 30.359 -1.461 1 98.62 114 ILE B N 1
ATOM 3460 C CA . ILE B 1 114 ? -15.695 29.5 -2.32 1 98.62 114 ILE B CA 1
ATOM 3461 C C . ILE B 1 114 ? -16.547 28.562 -1.463 1 98.62 114 ILE B C 1
ATOM 3463 O O . ILE B 1 114 ? -16.406 28.531 -0.238 1 98.62 114 ILE B O 1
ATOM 3467 N N . GLU B 1 115 ? -17.438 27.844 -2.166 1 98.25 115 GLU B N 1
ATOM 3468 C CA . GLU B 1 115 ? -18.344 26.969 -1.444 1 98.25 115 GLU B CA 1
ATOM 3469 C C . GLU B 1 115 ? -18.344 25.562 -2.045 1 98.25 115 GLU B C 1
ATOM 3471 O O . GLU B 1 115 ? -18.344 25.406 -3.268 1 98.25 115 GLU B O 1
ATOM 3476 N N . ARG B 1 116 ? -18.234 24.547 -1.242 1 97.56 116 ARG B N 1
ATOM 3477 C CA . ARG B 1 116 ? -18.359 23.125 -1.582 1 97.56 116 ARG B CA 1
ATOM 3478 C C . ARG B 1 116 ? -19.141 22.375 -0.514 1 97.56 116 ARG B C 1
ATOM 3480 O O . ARG B 1 116 ? -18.828 22.469 0.675 1 97.56 116 ARG B O 1
ATOM 3487 N N . PHE B 1 117 ? -20.188 21.656 -0.856 1 97.69 117 PHE B N 1
ATOM 3488 C CA . PHE B 1 117 ? -21.094 20.953 0.055 1 97.69 117 PHE B CA 1
ATOM 3489 C C . PHE B 1 117 ? -21.719 21.938 1.038 1 97.69 117 PHE B C 1
ATOM 3491 O O . PHE B 1 117 ? -21.922 21.609 2.209 1 97.69 117 PHE B O 1
ATOM 3498 N N . GLY B 1 118 ? -21.891 23.156 0.611 1 96.62 118 GLY B N 1
ATOM 3499 C CA . GLY B 1 118 ? -22.5 24.188 1.44 1 96.62 118 GLY B CA 1
ATOM 3500 C C . GLY B 1 118 ? -21.562 24.766 2.471 1 96.62 118 GLY B C 1
ATOM 3501 O O . GLY B 1 118 ? -21.953 25.609 3.281 1 96.62 118 GLY B O 1
ATOM 3502 N N . GLN B 1 119 ? -20.375 24.359 2.443 1 97.31 119 GLN B N 1
ATOM 3503 C CA . GLN B 1 119 ? -19.344 24.828 3.373 1 97.31 119 GLN B CA 1
ATOM 3504 C C . GLN B 1 119 ? -18.422 25.844 2.709 1 97.31 119 GLN B C 1
ATOM 3506 O O . GLN B 1 119 ? -17.922 25.594 1.607 1 97.31 119 GLN B O 1
ATOM 3511 N N . LYS B 1 120 ? -18.234 26.969 3.352 1 98.75 120 LYS B N 1
ATOM 3512 C CA . LYS B 1 120 ? -17.344 28 2.822 1 98.75 120 LYS B CA 1
ATOM 3513 C C . LYS B 1 120 ? -15.891 27.703 3.168 1 98.75 120 LYS B C 1
ATOM 3515 O O . LYS B 1 120 ? -15.594 27.234 4.27 1 98.75 120 LYS B O 1
ATOM 3520 N N . MET B 1 121 ? -15.023 27.953 2.18 1 98.88 121 MET B N 1
ATOM 3521 C CA . MET B 1 121 ? -13.609 27.672 2.398 1 98.88 121 MET B CA 1
ATOM 3522 C C . MET B 1 121 ? -12.742 28.547 1.494 1 98.88 121 MET B C 1
ATOM 3524 O O . MET B 1 121 ? -13.25 29.219 0.594 1 98.88 121 MET B O 1
ATOM 3528 N N . ILE B 1 122 ? -11.5 28.641 1.75 1 98.94 122 ILE B N 1
ATOM 3529 C CA . ILE B 1 122 ? -10.469 29.281 0.938 1 98.94 122 ILE B CA 1
ATOM 3530 C C . ILE B 1 122 ? -9.352 28.281 0.642 1 98.94 122 ILE B C 1
ATOM 3532 O O . ILE B 1 122 ? -8.781 27.688 1.561 1 98.94 122 ILE B O 1
ATOM 3536 N N . THR B 1 123 ? -9.086 28 -0.613 1 98.94 123 THR B N 1
ATOM 3537 C CA . THR B 1 123 ? -7.984 27.109 -0.964 1 98.94 123 THR B CA 1
ATOM 3538 C C . THR B 1 123 ? -6.742 27.906 -1.346 1 98.94 123 THR B C 1
ATOM 3540 O O . THR B 1 123 ? -6.848 29 -1.896 1 98.94 123 THR B O 1
ATOM 3543 N N . PHE B 1 124 ? -5.598 27.391 -1.064 1 98.88 124 PHE B N 1
ATOM 3544 C CA . PHE B 1 124 ? -4.305 27.984 -1.377 1 98.88 124 PHE B CA 1
ATOM 3545 C C . PHE B 1 124 ? -3.201 26.938 -1.319 1 98.88 124 PHE B C 1
ATOM 3547 O O . PHE B 1 124 ? -3.471 25.75 -1.104 1 98.88 124 PHE B O 1
ATOM 3554 N N . GLU B 1 125 ? -1.957 27.297 -1.63 1 98.75 125 GLU B N 1
ATOM 3555 C CA . GLU B 1 125 ? -0.792 26.422 -1.545 1 98.75 125 GLU B CA 1
ATOM 3556 C C . GLU B 1 125 ? 0.322 27.062 -0.722 1 98.75 125 GLU B C 1
ATOM 3558 O O . GLU B 1 125 ? 0.417 28.281 -0.647 1 98.75 125 GLU B O 1
ATOM 3563 N N . ASP B 1 126 ? 1.024 26.25 -0.061 1 97.81 126 ASP B N 1
ATOM 3564 C CA . ASP B 1 126 ? 2.234 26.781 0.554 1 97.81 126 ASP B CA 1
ATOM 3565 C C . ASP B 1 126 ? 3.32 27.016 -0.491 1 97.81 126 ASP B C 1
ATOM 3567 O O . ASP B 1 126 ? 3.064 26.922 -1.693 1 97.81 126 ASP B O 1
ATOM 3571 N N . ARG B 1 127 ? 4.516 27.359 -0.046 1 95.56 127 ARG B N 1
ATOM 3572 C CA . ARG B 1 127 ? 5.59 27.75 -0.952 1 95.56 127 ARG B CA 1
ATOM 3573 C C . ARG B 1 127 ? 6.121 26.547 -1.729 1 95.56 127 ARG B C 1
ATOM 3575 O O . ARG B 1 127 ? 6.734 26.719 -2.785 1 95.56 127 ARG B O 1
ATOM 3582 N N . SER B 1 128 ? 5.891 25.375 -1.208 1 97.06 128 SER B N 1
ATOM 3583 C CA . SER B 1 128 ? 6.375 24.156 -1.847 1 97.06 128 SER B CA 1
ATOM 3584 C C . SER B 1 128 ? 5.324 23.562 -2.777 1 97.06 128 SER B C 1
ATOM 3586 O O . SER B 1 128 ? 5.574 22.562 -3.447 1 97.06 128 SER B O 1
ATOM 3588 N N . GLY B 1 129 ? 4.145 24.109 -2.777 1 97.62 129 GLY B N 1
ATOM 3589 C CA . GLY B 1 129 ? 3.094 23.609 -3.65 1 97.62 129 GLY B CA 1
ATOM 3590 C C . GLY B 1 129 ? 2.129 22.688 -2.947 1 97.62 129 GLY B C 1
ATOM 3591 O O . GLY B 1 129 ? 1.282 22.062 -3.592 1 97.62 129 GLY B O 1
ATOM 3592 N N . ILE B 1 130 ? 2.195 22.562 -1.707 1 98.75 130 ILE B N 1
ATOM 3593 C CA . ILE B 1 130 ? 1.275 21.734 -0.943 1 98.75 130 ILE B CA 1
ATOM 3594 C C . ILE B 1 130 ? -0.106 22.391 -0.91 1 98.75 130 ILE B C 1
ATOM 3596 O O . ILE B 1 130 ? -0.244 23.547 -0.516 1 98.75 130 ILE B O 1
ATOM 3600 N N . GLY B 1 131 ? -1.153 21.672 -1.318 1 98.88 131 GLY B N 1
ATOM 3601 C CA . GLY B 1 131 ? -2.516 22.172 -1.303 1 98.88 131 GLY B CA 1
ATOM 3602 C C . GLY B 1 131 ? -3.113 22.234 0.09 1 98.88 131 GLY B C 1
ATOM 3603 O O . GLY B 1 131 ? -3.057 21.25 0.838 1 98.88 131 GLY B O 1
ATOM 3604 N N . MET B 1 132 ? -3.715 23.391 0.436 1 98.88 132 MET B N 1
ATOM 3605 C CA . MET B 1 132 ? -4.309 23.625 1.75 1 98.88 132 MET B CA 1
ATOM 3606 C C . MET B 1 132 ? -5.625 24.375 1.627 1 98.88 132 MET B C 1
ATOM 3608 O O . MET B 1 132 ? -5.945 24.906 0.56 1 98.88 132 MET B O 1
ATOM 3612 N N . ALA B 1 133 ? -6.355 24.359 2.701 1 98.94 133 ALA B N 1
ATOM 3613 C CA . ALA B 1 133 ? -7.574 25.156 2.791 1 98.94 133 ALA B CA 1
ATOM 3614 C C . ALA B 1 133 ? -7.891 25.516 4.238 1 98.94 133 ALA B C 1
ATOM 3616 O O . ALA B 1 133 ? -7.531 24.781 5.16 1 98.94 133 ALA B O 1
ATOM 3617 N N . VAL B 1 134 ? -8.461 26.672 4.395 1 98.94 134 VAL B N 1
ATOM 3618 C CA . VAL B 1 134 ? -9.188 26.953 5.629 1 98.94 134 VAL B CA 1
ATOM 3619 C C . VAL B 1 134 ? -10.688 26.859 5.379 1 98.94 134 VAL B C 1
ATOM 3621 O O . VAL B 1 134 ? -11.188 27.359 4.367 1 98.94 134 VAL B O 1
ATOM 3624 N N . VAL B 1 135 ? -11.336 26.156 6.277 1 98.94 135 VAL B N 1
ATOM 3625 C CA . VAL B 1 135 ? -12.766 25.875 6.16 1 98.94 135 VAL B CA 1
ATOM 3626 C C . VAL B 1 135 ? -13.516 26.5 7.336 1 98.94 135 VAL B C 1
ATOM 3628 O O . VAL B 1 135 ? -13.141 26.312 8.492 1 98.94 135 VAL B O 1
ATOM 3631 N N . GLY B 1 136 ? -14.586 27.266 6.996 1 98.88 136 GLY B N 1
ATOM 3632 C CA . GLY B 1 136 ? -15.438 27.781 8.055 1 98.88 136 GLY B CA 1
ATOM 3633 C C . GLY B 1 136 ? -16.203 26.688 8.789 1 98.88 136 GLY B C 1
ATOM 3634 O O . GLY B 1 136 ? -16.984 25.969 8.18 1 98.88 136 GLY B O 1
ATOM 3635 N N . GLU B 1 137 ? -15.945 26.516 10.086 1 98.56 137 GLU B N 1
ATOM 3636 C CA . GLU B 1 137 ? -16.594 25.516 10.914 1 98.56 137 GLU B CA 1
ATOM 3637 C C . GLU B 1 137 ? -16.875 26.047 12.32 1 98.56 137 GLU B C 1
ATOM 3639 O O . GLU B 1 137 ? -15.977 26.062 13.164 1 98.56 137 GLU B O 1
ATOM 3644 N N . ASP B 1 138 ? -18.109 26.297 12.617 1 97.94 138 ASP B N 1
ATOM 3645 C CA . ASP B 1 138 ? -18.438 27 13.852 1 97.94 138 ASP B CA 1
ATOM 3646 C C . ASP B 1 138 ? -18.625 26.016 15.008 1 97.94 138 ASP B C 1
ATOM 3648 O O . ASP B 1 138 ? -18.641 26.406 16.172 1 97.94 138 ASP B O 1
ATOM 3652 N N . ASN B 1 139 ? -18.75 24.734 14.719 1 97.75 139 ASN B N 1
ATOM 3653 C CA . ASN B 1 139 ? -18.953 23.75 15.781 1 97.75 139 ASN B CA 1
ATOM 3654 C C . ASN B 1 139 ? -17.625 23.203 16.297 1 97.75 139 ASN B C 1
ATOM 3656 O O . ASN B 1 139 ? -17.609 22.328 17.156 1 97.75 139 ASN B O 1
ATOM 3660 N N . ASP B 1 140 ? -16.531 23.688 15.758 1 98.12 140 ASP B N 1
ATOM 3661 C CA . ASP B 1 140 ? -15.219 23.359 16.297 1 98.12 140 ASP B CA 1
ATOM 3662 C C . ASP B 1 140 ? -14.789 24.375 17.359 1 98.12 140 ASP B C 1
ATOM 3664 O O . ASP B 1 140 ? -14.578 25.547 17.062 1 98.12 140 ASP B O 1
ATOM 3668 N N . HIS B 1 141 ? -14.594 23.844 18.578 1 97.06 141 HIS B N 1
ATOM 3669 C CA . HIS B 1 141 ? -14.32 24.766 19.688 1 97.06 141 HIS B CA 1
ATOM 3670 C C . HIS B 1 141 ? -12.898 24.578 20.219 1 97.06 141 HIS B C 1
ATOM 3672 O O . HIS B 1 141 ? -12.562 25.078 21.297 1 97.06 141 HIS B O 1
ATOM 3678 N N . ARG B 1 142 ? -12.109 24 19.5 1 97.94 142 ARG B N 1
ATOM 3679 C CA . ARG B 1 142 ? -10.703 23.844 19.875 1 97.94 142 ARG B CA 1
ATOM 3680 C C . ARG B 1 142 ? -9.992 25.203 19.875 1 97.94 142 ARG B C 1
ATOM 3682 O O . ARG B 1 142 ? -10.422 26.125 19.188 1 97.94 142 ARG B O 1
ATOM 3689 N N . ASN B 1 143 ? -8.883 25.172 20.547 1 98.19 143 ASN B N 1
ATOM 3690 C CA . ASN B 1 143 ? -8.211 26.438 20.812 1 98.19 143 ASN B CA 1
ATOM 3691 C C . ASN B 1 143 ? -7.117 26.719 19.797 1 98.19 143 ASN B C 1
ATOM 3693 O O . ASN B 1 143 ? -6.191 25.922 19.625 1 98.19 143 ASN B O 1
ATOM 3697 N N . ALA B 1 144 ? -7.258 27.859 19.109 1 98.38 144 ALA B N 1
ATOM 3698 C CA . ALA B 1 144 ? -6.242 28.281 18.141 1 98.38 144 ALA B CA 1
ATOM 3699 C C . ALA B 1 144 ? -5.047 28.922 18.844 1 98.38 144 ALA B C 1
ATOM 3701 O O . ALA B 1 144 ? -5.188 29.484 19.938 1 98.38 144 ALA B O 1
ATOM 3702 N N . TRP B 1 145 ? -3.902 28.766 18.281 1 97.62 145 TRP B N 1
ATOM 3703 C CA . TRP B 1 145 ? -2.711 29.469 18.75 1 97.62 145 TRP B CA 1
ATOM 3704 C C . TRP B 1 145 ? -2.752 30.938 18.344 1 97.62 145 TRP B C 1
ATOM 3706 O O . TRP B 1 145 ? -3.135 31.281 17.219 1 97.62 145 TRP B O 1
ATOM 3716 N N . GLN B 1 146 ? -2.457 31.766 19.25 1 96.81 146 GLN B N 1
ATOM 3717 C CA . GLN B 1 146 ? -2.465 33.219 18.969 1 96.81 146 GLN B CA 1
ATOM 3718 C C . GLN B 1 146 ? -1.071 33.688 18.594 1 96.81 146 GLN B C 1
ATOM 3720 O O . GLN B 1 146 ? -0.083 33.312 19.219 1 96.81 146 GLN B O 1
ATOM 3725 N N . THR B 1 147 ? -1.021 34.469 17.531 1 96.56 147 THR B N 1
ATOM 3726 C CA . THR B 1 147 ? 0.2 35.156 17.125 1 96.56 147 THR B CA 1
ATOM 3727 C C . THR B 1 147 ? -0.02 36.688 17.094 1 96.56 147 THR B C 1
ATOM 3729 O O . THR B 1 147 ? -1.083 37.156 17.484 1 96.56 147 THR B O 1
ATOM 3732 N N . ASP B 1 148 ? 1.043 37.375 16.688 1 95.31 148 ASP B N 1
ATOM 3733 C CA . ASP B 1 148 ? 0.917 38.844 16.578 1 95.31 148 ASP B CA 1
ATOM 3734 C C . ASP B 1 148 ? -0.097 39.219 15.5 1 95.31 148 ASP B C 1
ATOM 3736 O O . ASP B 1 148 ? -0.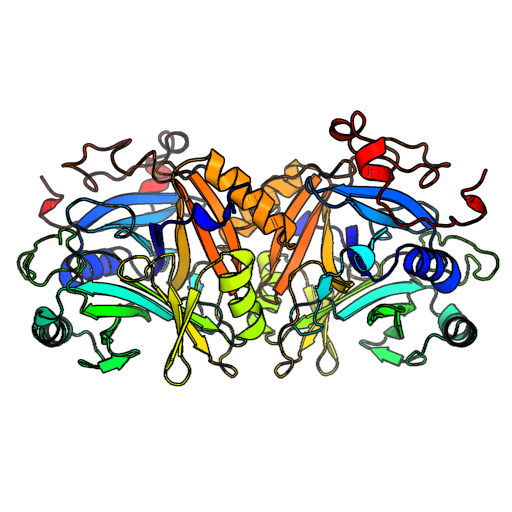779 40.25 15.625 1 95.31 148 ASP B O 1
ATOM 3740 N N . GLU B 1 149 ? -0.283 38.344 14.547 1 97.12 149 GLU B N 1
ATOM 3741 C CA . GLU B 1 149 ? -1.107 38.719 13.398 1 97.12 149 GLU B CA 1
ATOM 3742 C C . GLU B 1 149 ? -2.422 37.938 13.398 1 97.12 149 GLU B C 1
ATOM 3744 O O . GLU B 1 149 ? -3.365 38.312 12.695 1 97.12 149 GLU B O 1
ATOM 3749 N N . ILE B 1 150 ? -2.488 36.875 14.109 1 98.38 150 ILE B N 1
ATOM 3750 C CA . ILE B 1 150 ? -3.672 36.031 14.094 1 98.38 150 ILE B CA 1
ATOM 3751 C C . ILE B 1 150 ? -4.203 35.844 15.516 1 98.38 150 ILE B C 1
ATOM 3753 O O . ILE B 1 150 ? -3.535 35.25 16.359 1 98.38 150 ILE B O 1
ATOM 3757 N N . SER B 1 151 ? -5.391 36.312 15.75 1 97.81 151 SER B N 1
ATOM 3758 C CA . SER B 1 151 ? -6.031 36.156 17.047 1 97.81 151 SER B CA 1
ATOM 3759 C C . SER B 1 151 ? -6.672 34.812 17.219 1 97.81 151 SER B C 1
ATOM 3761 O O . SER B 1 151 ? -6.805 34.031 16.25 1 97.81 151 SER B O 1
ATOM 3763 N N . LYS B 1 152 ? -7.078 34.5 18.391 1 95.88 152 LYS B N 1
ATOM 3764 C CA . LYS B 1 152 ? -7.762 33.219 18.672 1 95.88 152 LYS B CA 1
ATOM 3765 C C . LYS B 1 152 ? -9.102 33.156 17.938 1 95.88 152 LYS B C 1
ATOM 3767 O O . LYS B 1 152 ? -9.555 32.062 17.578 1 95.88 152 LYS B O 1
ATOM 3772 N N . GLU B 1 153 ? -9.695 34.312 17.703 1 96.19 153 GLU B N 1
ATOM 3773 C CA . GLU B 1 153 ? -11.016 34.375 17.078 1 96.19 153 GLU B CA 1
ATOM 3774 C C . GLU B 1 153 ? -10.922 34.094 15.57 1 96.19 153 GLU B C 1
ATOM 3776 O O . GLU B 1 153 ? -11.922 33.781 14.938 1 96.19 153 GLU B O 1
ATOM 3781 N N . ASN B 1 154 ? -9.75 34.188 15.07 1 98 154 ASN B N 1
ATOM 3782 C CA . ASN B 1 154 ? -9.562 34 13.633 1 98 154 ASN B CA 1
ATOM 3783 C C . ASN B 1 154 ? -8.719 32.781 13.336 1 98 154 ASN B C 1
ATOM 3785 O O . ASN B 1 154 ? -8.703 32.281 12.203 1 98 154 ASN B O 1
ATOM 3789 N N . GLY B 1 155 ? -8.031 32.281 14.344 1 98.62 155 GLY B N 1
ATOM 3790 C CA . GLY B 1 155 ? -6.949 31.328 14.109 1 98.62 155 GLY B CA 1
ATOM 3791 C C . GLY B 1 155 ? -7.43 29.938 13.766 1 98.62 155 GLY B C 1
ATOM 3792 O O . GLY B 1 155 ? -8.617 29.625 13.922 1 98.62 155 GLY B O 1
ATOM 3793 N N . ILE B 1 156 ? -6.531 29.078 13.281 1 98.88 156 ILE B N 1
ATOM 3794 C CA . ILE B 1 156 ? -6.766 27.672 12.945 1 98.88 156 ILE B CA 1
ATOM 3795 C C . ILE B 1 156 ? -6.992 26.875 14.219 1 98.88 156 ILE B C 1
ATOM 3797 O O . ILE B 1 156 ? -6.129 26.844 15.102 1 98.88 156 ILE B O 1
ATOM 3801 N N . ARG B 1 157 ? -8.094 26.219 14.273 1 98.88 157 ARG B N 1
ATOM 3802 C CA . ARG B 1 157 ? -8.469 25.438 15.453 1 98.88 157 ARG B CA 1
ATOM 3803 C C . ARG B 1 157 ? -7.93 24.016 15.375 1 98.88 157 ARG B C 1
ATOM 3805 O O . ARG B 1 157 ? -7.676 23.391 16.406 1 98.88 157 ARG B O 1
ATOM 3812 N N . GLY B 1 158 ? -7.727 23.484 14.25 1 98.81 158 GLY B N 1
ATOM 3813 C CA . GLY B 1 158 ? -7.227 22.141 13.969 1 98.81 158 GLY B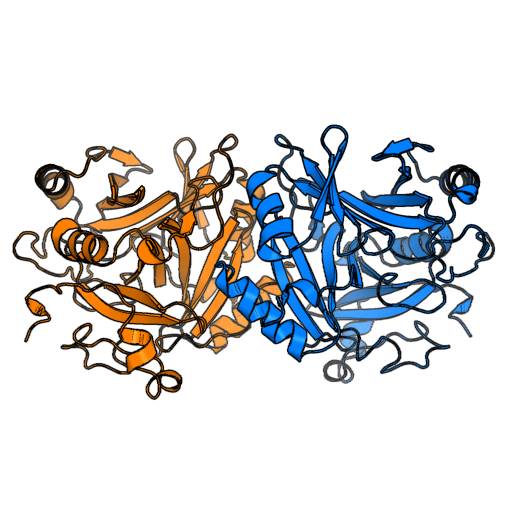 CA 1
ATOM 3814 C C . GLY B 1 158 ? -7.516 21.688 12.555 1 98.81 158 GLY B C 1
ATOM 3815 O O . GLY B 1 158 ? -7.855 22.484 11.688 1 98.81 158 GLY B O 1
ATOM 3816 N N . ILE B 1 159 ? -7.336 20.406 12.328 1 98.94 159 ILE B N 1
ATOM 3817 C CA . ILE B 1 159 ? -7.621 19.828 11.023 1 98.94 159 ILE B CA 1
ATOM 3818 C C . ILE B 1 159 ? -9.133 19.672 10.852 1 98.94 159 ILE B C 1
ATOM 3820 O O . ILE B 1 159 ? -9.836 19.25 11.781 1 98.94 159 ILE B O 1
ATOM 3824 N N . PHE B 1 160 ? -9.594 20.141 9.742 1 98.88 160 PHE B N 1
ATOM 3825 C CA . PHE B 1 160 ? -10.984 19.891 9.383 1 98.88 160 PHE B CA 1
ATOM 3826 C C . PHE B 1 160 ? -11.125 18.562 8.648 1 98.88 160 PHE B C 1
ATOM 3828 O O . PHE B 1 160 ? -11.969 17.734 9 1 98.88 160 PHE B O 1
ATOM 3835 N N . GLY B 1 161 ? -10.344 18.375 7.656 1 98.88 161 GLY B N 1
ATOM 3836 C CA . GLY B 1 161 ? -10.383 17.188 6.816 1 98.88 161 GLY B CA 1
ATOM 3837 C C . GLY B 1 161 ? -9.312 17.172 5.738 1 98.88 161 GLY B C 1
ATOM 3838 O O . GLY B 1 161 ? -8.32 17.891 5.84 1 98.88 161 GLY B O 1
ATOM 3839 N N . ALA B 1 162 ? -9.477 16.312 4.77 1 98.94 162 ALA B N 1
ATOM 3840 C CA . ALA B 1 162 ? -8.562 16.203 3.633 1 98.94 162 ALA B CA 1
ATOM 3841 C C . ALA B 1 162 ? -9.305 15.773 2.369 1 98.94 162 ALA B C 1
ATOM 3843 O O . ALA B 1 162 ? -10.312 15.07 2.443 1 98.94 162 ALA B O 1
ATOM 3844 N N . THR B 1 163 ? -8.844 16.266 1.264 1 98.94 163 THR B N 1
ATOM 3845 C CA . THR B 1 163 ? -9.32 15.859 -0.053 1 98.94 163 THR B CA 1
ATOM 3846 C C . THR B 1 163 ? -8.266 15.023 -0.774 1 98.94 163 THR B C 1
ATOM 3848 O O . THR B 1 163 ? -7.105 15.43 -0.873 1 98.94 163 THR B O 1
ATOM 3851 N N . ILE B 1 164 ? -8.719 13.906 -1.282 1 98.94 164 ILE B N 1
ATOM 3852 C CA . ILE B 1 164 ? -7.84 12.977 -1.983 1 98.94 164 ILE B CA 1
ATOM 3853 C C . ILE B 1 164 ? -8.164 12.984 -3.475 1 98.94 164 ILE B C 1
ATOM 3855 O O . ILE B 1 164 ? -9.328 12.836 -3.865 1 98.94 164 ILE B O 1
ATOM 3859 N N . ARG B 1 165 ? -7.109 13.203 -4.305 1 98.75 165 ARG B N 1
ATOM 3860 C CA . ARG B 1 165 ? -7.293 13.023 -5.742 1 98.75 165 ARG B CA 1
ATOM 3861 C C . ARG B 1 165 ? -7.344 11.539 -6.105 1 98.75 165 ARG B C 1
ATOM 3863 O O . ARG B 1 165 ? -6.449 10.773 -5.742 1 98.75 165 ARG B O 1
ATOM 3870 N N . SER B 1 166 ? -8.336 11.188 -6.789 1 98.12 166 SER B N 1
ATOM 3871 C CA . SER B 1 166 ? -8.461 9.789 -7.184 1 98.12 166 SER B CA 1
ATOM 3872 C C . SER B 1 166 ? -8.844 9.656 -8.656 1 98.12 166 SER B C 1
ATOM 3874 O O . SER B 1 166 ? -9.766 10.328 -9.125 1 98.12 166 SER B O 1
ATOM 3876 N N . ARG B 1 167 ? -8.188 8.844 -9.375 1 96.5 167 ARG B N 1
ATOM 3877 C CA . ARG B 1 167 ? -8.531 8.586 -10.766 1 96.5 167 ARG B CA 1
ATOM 3878 C C . ARG B 1 167 ? -9.781 7.715 -10.867 1 96.5 167 ARG B C 1
ATOM 3880 O O . ARG B 1 167 ? -10.57 7.852 -11.805 1 96.5 167 ARG B O 1
ATOM 3887 N N . ASP B 1 168 ? -9.867 6.766 -9.945 1 95.25 168 ASP B N 1
ATOM 3888 C CA . ASP B 1 168 ? -11.016 5.871 -9.852 1 95.25 168 ASP B CA 1
ATOM 3889 C C . ASP B 1 168 ? -11.703 6 -8.492 1 95.25 168 ASP B C 1
ATOM 3891 O O . ASP B 1 168 ? -11.039 6.109 -7.461 1 95.25 168 ASP B O 1
ATOM 3895 N N . ILE B 1 169 ? -13 5.914 -8.539 1 97.31 169 ILE B N 1
ATOM 3896 C CA . ILE B 1 169 ? -13.734 6.168 -7.305 1 97.31 169 ILE B CA 1
ATOM 3897 C C . ILE B 1 169 ? -14.258 4.852 -6.73 1 97.31 169 ILE B C 1
ATOM 3899 O O . ILE B 1 169 ? -14.383 4.707 -5.512 1 97.31 169 ILE B O 1
ATOM 3903 N N . ILE B 1 170 ? -14.492 3.857 -7.566 1 97.69 170 ILE B N 1
ATOM 3904 C CA . ILE B 1 170 ? -15.242 2.666 -7.176 1 97.69 170 ILE B CA 1
ATOM 3905 C C . ILE B 1 170 ? -14.5 1.943 -6.051 1 97.69 170 ILE B C 1
ATOM 3907 O O . ILE B 1 170 ? -15.062 1.713 -4.977 1 97.69 170 ILE B O 1
ATOM 3911 N N . GLU B 1 171 ? -13.258 1.611 -6.258 1 98 171 GLU B N 1
ATOM 3912 C CA . GLU B 1 171 ? -12.516 0.835 -5.277 1 98 171 GLU B CA 1
ATOM 3913 C C . GLU B 1 171 ? -12.242 1.652 -4.016 1 98 171 GLU B C 1
ATOM 3915 O O . GLU B 1 171 ? -12.281 1.12 -2.904 1 98 171 GLU B O 1
ATOM 3920 N N . MET B 1 172 ? -11.969 2.939 -4.172 1 98.62 172 MET B N 1
ATOM 3921 C CA . MET B 1 172 ? -11.703 3.775 -3.004 1 98.62 172 MET B CA 1
ATOM 3922 C C . MET B 1 172 ? -12.977 4.008 -2.197 1 98.62 172 MET B C 1
ATOM 3924 O O . MET B 1 172 ? -12.938 4.051 -0.966 1 98.62 172 MET B O 1
ATOM 3928 N N . ASP B 1 173 ? -14.047 4.219 -2.889 1 98.69 173 ASP B N 1
ATOM 3929 C CA . ASP B 1 173 ? -15.336 4.328 -2.207 1 98.69 173 ASP B CA 1
ATOM 3930 C C . ASP B 1 173 ? -15.609 3.092 -1.355 1 98.69 173 ASP B C 1
ATOM 3932 O O . ASP B 1 173 ? -16 3.207 -0.192 1 98.69 173 ASP B O 1
ATOM 3936 N N . ALA B 1 174 ? -15.414 1.922 -1.929 1 98.38 174 ALA B N 1
ATOM 3937 C CA . ALA B 1 174 ? -15.617 0.673 -1.198 1 98.38 174 ALA B CA 1
ATOM 3938 C C . ALA B 1 174 ? -14.68 0.582 0.004 1 98.38 174 ALA B C 1
ATOM 3940 O O . ALA B 1 174 ? -15.078 0.121 1.076 1 98.38 174 ALA B O 1
ATOM 3941 N N . TYR B 1 175 ? -13.461 1.011 -0.159 1 98.69 175 TYR B N 1
ATOM 3942 C CA . TYR B 1 175 ? -12.516 0.988 0.948 1 98.69 175 TYR B CA 1
ATOM 3943 C C . TYR B 1 175 ? -12.984 1.889 2.086 1 98.69 175 TYR B C 1
ATOM 3945 O O . TYR B 1 175 ? -12.945 1.493 3.254 1 98.69 175 TYR B O 1
ATOM 3953 N N . LEU B 1 176 ? -13.414 3.09 1.781 1 98.88 176 LEU B N 1
ATOM 3954 C CA . LEU B 1 176 ? -13.844 4.043 2.799 1 98.88 176 LEU B CA 1
ATOM 3955 C C . LEU B 1 176 ? -15.133 3.576 3.469 1 98.88 176 LEU B C 1
ATOM 3957 O O . LEU B 1 176 ? -15.273 3.666 4.691 1 98.88 176 LEU B O 1
ATOM 3961 N N . THR B 1 177 ? -16.047 3.023 2.711 1 98.62 177 THR B N 1
ATOM 3962 C CA . THR B 1 177 ? -17.375 2.77 3.248 1 98.62 177 THR B CA 1
ATOM 3963 C C . THR B 1 177 ? -17.484 1.354 3.812 1 98.62 177 THR B C 1
ATOM 3965 O O . THR B 1 177 ? -18.031 1.148 4.895 1 98.62 177 THR B O 1
ATOM 3968 N N . LYS B 1 178 ? -16.922 0.362 3.102 1 97.44 178 LYS B N 1
ATOM 3969 C CA . LYS B 1 178 ? -17.078 -1.029 3.516 1 97.44 178 LYS B CA 1
ATOM 3970 C C . LYS B 1 178 ? -15.953 -1.444 4.465 1 97.44 178 LYS B C 1
ATOM 3972 O O . LYS B 1 178 ? -16.203 -2.082 5.488 1 97.44 178 LYS B O 1
ATOM 3977 N N . THR B 1 179 ? -14.734 -1.072 4.156 1 97.75 179 THR B N 1
ATOM 3978 C CA . THR B 1 179 ? -13.609 -1.476 4.992 1 97.75 179 THR B CA 1
ATOM 3979 C C . THR B 1 179 ? -13.5 -0.582 6.223 1 97.75 179 THR B C 1
ATOM 3981 O O . THR B 1 179 ? -13.344 -1.075 7.344 1 97.75 179 THR B O 1
ATOM 3984 N N . LEU B 1 180 ? -13.688 0.782 6.035 1 98.5 180 LEU B N 1
ATOM 3985 C CA . LEU B 1 180 ? -13.43 1.688 7.148 1 98.5 180 LEU B CA 1
ATOM 3986 C C . LEU B 1 180 ? -14.734 2.18 7.766 1 98.5 180 LEU B C 1
ATOM 3988 O O . LEU B 1 180 ? -14.719 2.887 8.773 1 98.5 180 LEU B O 1
ATOM 3992 N N . ASN B 1 181 ? -15.828 1.831 7.172 1 98.06 181 ASN B N 1
ATOM 3993 C CA . ASN B 1 181 ? -17.156 2.133 7.691 1 98.06 181 ASN B CA 1
ATOM 3994 C C . ASN B 1 181 ? -17.406 3.639 7.762 1 98.06 181 ASN B C 1
ATOM 3996 O O . ASN B 1 181 ? -18.062 4.125 8.688 1 98.06 181 ASN B O 1
ATOM 4000 N N . PHE B 1 182 ? -16.75 4.441 6.934 1 98.75 182 PHE B N 1
ATOM 4001 C CA . PHE B 1 182 ? -17.109 5.84 6.781 1 98.75 182 PHE B CA 1
ATOM 4002 C C . PHE B 1 182 ? -18.453 5.973 6.059 1 98.75 182 PHE B C 1
ATOM 4004 O O . PHE B 1 182 ? -18.891 5.039 5.387 1 98.75 182 PHE B O 1
ATOM 4011 N N . LYS B 1 183 ? -19.125 7.062 6.219 1 98.69 183 LYS B N 1
ATOM 4012 C CA . LYS B 1 183 ? -20.422 7.277 5.609 1 98.69 183 LYS B CA 1
ATOM 4013 C C . LYS B 1 183 ? -20.328 8.25 4.438 1 98.69 183 LYS B C 1
ATOM 4015 O O . LYS B 1 183 ? -19.938 9.406 4.613 1 98.69 183 LYS B O 1
ATOM 4020 N N . LYS B 1 184 ? -20.656 7.801 3.26 1 98.69 184 LYS B N 1
ATOM 4021 C CA . LYS B 1 184 ? -20.766 8.727 2.137 1 98.69 184 LYS B CA 1
ATOM 4022 C C . LYS B 1 184 ? -21.969 9.648 2.303 1 98.69 184 LYS B C 1
ATOM 4024 O O . LYS B 1 184 ? -23.094 9.188 2.436 1 98.69 184 LYS B O 1
ATOM 4029 N N . VAL B 1 185 ? -21.781 10.969 2.227 1 98.38 185 VAL B N 1
ATOM 4030 C CA . VAL B 1 185 ? -22.859 11.867 2.609 1 98.38 185 VAL B CA 1
ATOM 4031 C C . VAL B 1 185 ? -23.297 12.695 1.405 1 98.38 185 VAL B C 1
ATOM 4033 O O . VAL B 1 185 ? -24.281 13.43 1.472 1 98.38 185 VAL B O 1
ATOM 4036 N N . GLY B 1 186 ? -22.5 12.633 0.313 1 97.69 186 GLY B N 1
ATOM 4037 C CA . GLY B 1 186 ? -22.969 13.359 -0.859 1 97.69 186 GLY B CA 1
ATOM 4038 C C . GLY B 1 186 ? -21.906 13.516 -1.926 1 97.69 186 GLY B C 1
ATOM 4039 O O . GLY B 1 186 ? -20.781 13.023 -1.766 1 97.69 186 GLY B O 1
ATOM 4040 N N . GLN B 1 187 ? -22.359 14.109 -3.02 1 98.25 187 GLN B N 1
ATOM 4041 C CA . GLN B 1 187 ? -21.5 14.469 -4.148 1 98.25 187 GLN B CA 1
ATOM 4042 C C . GLN B 1 187 ? -21.75 15.906 -4.59 1 98.25 187 GLN B C 1
ATOM 4044 O O . GLN B 1 187 ? -22.891 16.359 -4.617 1 98.25 187 GLN B O 1
ATOM 4049 N N . ASP B 1 188 ? -20.734 16.672 -4.781 1 98.5 188 ASP B N 1
ATOM 4050 C CA . ASP B 1 188 ? -20.766 18.031 -5.316 1 98.5 188 ASP B CA 1
ATOM 4051 C C . ASP B 1 188 ? -19.797 18.172 -6.488 1 98.5 188 ASP B C 1
ATOM 4053 O O . ASP B 1 188 ? -18.594 18.375 -6.293 1 98.5 188 ASP B O 1
ATOM 4057 N N . GLY B 1 189 ? -20.406 18.094 -7.781 1 98 189 GLY B N 1
ATOM 4058 C CA . GLY B 1 189 ? -19.531 18 -8.945 1 98 189 GLY B CA 1
ATOM 4059 C C . GLY B 1 189 ? -18.688 16.734 -8.945 1 98 189 GLY B C 1
ATOM 4060 O O . GLY B 1 189 ? -19.203 15.633 -8.805 1 98 189 GLY B O 1
ATOM 4061 N N . ASP B 1 190 ? -17.391 16.953 -9.023 1 98.44 190 ASP B N 1
ATOM 4062 C CA . ASP B 1 190 ? -16.453 15.836 -9.094 1 98.44 190 ASP B CA 1
ATOM 4063 C C . ASP B 1 190 ? -15.984 15.438 -7.699 1 98.44 190 ASP B C 1
ATOM 4065 O O . ASP B 1 190 ? -15.078 14.609 -7.559 1 98.44 190 ASP B O 1
ATOM 4069 N N . PHE B 1 191 ? -16.625 16.016 -6.645 1 98.88 191 PHE B N 1
ATOM 4070 C CA . PHE B 1 191 ? -16.203 15.734 -5.277 1 98.88 191 PHE B CA 1
ATOM 4071 C C . PHE B 1 191 ? -17.203 14.828 -4.574 1 98.88 191 PHE B C 1
ATOM 4073 O O . PHE B 1 191 ? -18.422 15.023 -4.699 1 98.88 191 PHE B O 1
ATOM 4080 N N . HIS B 1 192 ? -16.703 13.805 -3.906 1 98.88 192 HIS B N 1
ATOM 4081 C CA . HIS B 1 192 ? -17.453 12.906 -3.039 1 98.88 192 HIS B CA 1
ATOM 4082 C C . HIS B 1 192 ? -17.078 13.102 -1.576 1 98.88 192 HIS B C 1
ATOM 4084 O O . HIS B 1 192 ? -15.883 13.109 -1.241 1 98.88 192 HIS B O 1
ATOM 4090 N N . ARG B 1 193 ? -18.047 13.258 -0.672 1 98.88 193 ARG B N 1
ATOM 4091 C CA . ARG B 1 193 ? -17.734 13.539 0.724 1 98.88 193 ARG B CA 1
ATOM 4092 C C . ARG B 1 193 ? -18.109 12.359 1.616 1 98.88 193 ARG B C 1
ATOM 4094 O O . ARG B 1 193 ? -19.156 11.75 1.438 1 98.88 193 ARG B O 1
ATOM 4101 N N . TYR B 1 194 ? -17.234 12 2.557 1 98.94 194 TYR B N 1
ATOM 4102 C CA . TYR B 1 194 ? -17.391 10.922 3.531 1 98.94 194 TYR B CA 1
ATOM 4103 C C . TYR B 1 194 ? -17.188 11.445 4.949 1 98.94 194 TYR B C 1
ATOM 4105 O O . TYR B 1 194 ? -16.297 12.258 5.199 1 98.94 194 TYR B O 1
ATOM 4113 N N . HIS B 1 195 ? -18.016 10.969 5.891 1 98.88 195 HIS B N 1
ATOM 4114 C CA . HIS B 1 195 ? -17.891 11.328 7.301 1 98.88 195 HIS B CA 1
ATOM 4115 C C . HIS B 1 195 ? -17.406 10.148 8.133 1 98.88 195 HIS B C 1
ATOM 4117 O O . HIS B 1 195 ? -17.844 9.016 7.922 1 98.88 195 HIS B O 1
ATOM 4123 N N . ILE B 1 196 ? -16.453 10.383 8.891 1 98.75 196 ILE B N 1
ATOM 4124 C CA . ILE B 1 196 ? -16.203 9.516 10.039 1 98.75 196 ILE B CA 1
ATOM 4125 C C . ILE B 1 196 ? -17.188 9.828 11.156 1 98.75 196 ILE B C 1
ATOM 4127 O O . ILE B 1 196 ? -17.266 10.969 11.617 1 98.75 196 ILE B O 1
ATOM 4131 N N . LYS B 1 197 ? -17.969 8.852 11.547 1 97.31 197 LYS B N 1
ATOM 4132 C CA . LYS B 1 197 ? -19 9.047 12.555 1 97.31 197 LYS B CA 1
ATOM 4133 C C . LYS B 1 197 ? -19.953 10.18 12.164 1 97.31 197 LYS B C 1
ATOM 4135 O O . LYS B 1 197 ? -20.531 10.156 11.078 1 97.31 197 LYS B O 1
ATOM 4140 N N . ASP B 1 198 ? -20 11.281 12.938 1 96.81 198 ASP B N 1
ATOM 4141 C CA . ASP B 1 198 ? -21 12.312 12.703 1 96.81 198 ASP B CA 1
ATOM 4142 C C . ASP B 1 198 ? -20.438 13.438 11.836 1 96.81 198 ASP B C 1
ATOM 4144 O O . ASP B 1 198 ? -21.141 14.414 11.547 1 96.81 198 ASP B O 1
ATOM 4148 N N . GLY B 1 199 ? -19.281 13.383 11.344 1 98.19 199 GLY B N 1
ATOM 4149 C CA . GLY B 1 199 ? -18.688 14.359 10.445 1 98.19 199 GLY B CA 1
ATOM 4150 C C . GLY B 1 199 ? -18.25 15.633 11.156 1 98.19 199 GLY B C 1
ATOM 4151 O O . GLY B 1 199 ? -18.219 15.68 12.383 1 98.19 199 GLY B O 1
ATOM 4152 N N . GLY B 1 200 ? -17.781 16.609 10.383 1 97.94 200 GLY B N 1
ATOM 4153 C CA . GLY B 1 200 ? -17.266 17.844 10.938 1 97.94 200 GLY B CA 1
ATOM 4154 C C . GLY B 1 200 ? -15.75 17.859 11.062 1 97.94 200 GLY B C 1
ATOM 4155 O O . GLY B 1 200 ? -15.062 17.125 10.344 1 97.94 200 GLY B O 1
ATOM 4156 N N . ALA B 1 201 ? -15.305 18.703 11.977 1 98.38 201 ALA B N 1
ATOM 4157 C CA . ALA B 1 201 ? -13.867 18.859 12.172 1 98.38 201 ALA B CA 1
ATOM 4158 C C . ALA B 1 201 ? -13.211 17.531 12.547 1 98.38 201 ALA B C 1
ATOM 4160 O O . ALA B 1 201 ? -13.742 16.781 13.367 1 98.38 201 ALA B O 1
ATOM 4161 N N . MET B 1 202 ? -12.141 17.172 11.883 1 98.12 202 MET B N 1
ATOM 4162 C CA . MET B 1 202 ? -11.32 15.984 12.062 1 98.12 202 MET B CA 1
ATOM 4163 C C . MET B 1 202 ? -11.984 14.766 11.422 1 98.12 202 MET B C 1
ATOM 4165 O O . MET B 1 202 ? -11.375 13.703 11.328 1 98.12 202 MET B O 1
ATOM 4169 N N . LYS B 1 203 ? -13.195 14.93 10.922 1 98.81 203 LYS B N 1
ATOM 4170 C CA . LYS B 1 203 ? -13.977 13.742 10.586 1 98.81 203 LYS B CA 1
ATOM 4171 C C . LYS B 1 203 ? -14.555 13.844 9.172 1 98.81 203 LYS B C 1
ATOM 4173 O O . LYS B 1 203 ? -15.625 13.305 8.898 1 98.81 203 LYS B O 1
ATOM 4178 N N . THR B 1 204 ? -13.898 14.562 8.305 1 98.88 204 THR B N 1
ATOM 4179 C CA . THR B 1 204 ? -14.398 14.758 6.949 1 98.88 204 THR B CA 1
ATOM 4180 C C . THR B 1 204 ? -13.328 14.414 5.918 1 98.88 204 THR B C 1
ATOM 4182 O O . THR B 1 204 ? -12.227 14.977 5.949 1 98.88 204 THR B O 1
ATOM 4185 N N . ILE B 1 205 ? -13.617 13.508 5.016 1 98.94 205 ILE B N 1
ATOM 4186 C CA . ILE B 1 205 ? -12.758 13.117 3.904 1 98.94 205 ILE B CA 1
ATOM 4187 C C . ILE B 1 205 ? -13.492 13.328 2.584 1 98.94 205 ILE B C 1
ATOM 4189 O O . ILE B 1 205 ? -14.688 13.031 2.475 1 98.94 205 ILE B O 1
ATOM 4193 N N . GLU B 1 206 ? -12.812 13.875 1.627 1 98.94 206 GLU B N 1
ATOM 4194 C CA . GLU B 1 206 ? -13.383 14.023 0.29 1 98.94 206 GLU B CA 1
ATOM 4195 C C . GLU B 1 206 ? -12.516 13.328 -0.756 1 98.94 206 GLU B C 1
ATOM 4197 O O . GLU B 1 206 ? -11.281 13.328 -0.648 1 98.94 206 GLU B O 1
ATOM 4202 N N . LEU B 1 207 ? -13.156 12.727 -1.74 1 98.94 207 LEU B N 1
ATOM 4203 C CA . LEU B 1 207 ? -12.492 12.281 -2.961 1 98.94 207 LEU B CA 1
ATOM 4204 C C . LEU B 1 207 ? -12.766 13.234 -4.113 1 98.94 207 LEU B C 1
ATOM 4206 O O . LEU B 1 207 ? -13.922 13.562 -4.391 1 98.94 207 LEU B O 1
ATOM 4210 N N . HIS B 1 208 ? -11.75 13.75 -4.688 1 98.94 208 HIS B N 1
ATOM 4211 C CA . HIS B 1 208 ? -11.844 14.477 -5.949 1 98.94 208 HIS B CA 1
ATOM 4212 C C . HIS B 1 208 ? -11.602 13.555 -7.137 1 98.94 208 HIS B C 1
ATOM 4214 O O . HIS B 1 208 ? -10.477 13.078 -7.34 1 98.94 208 HIS B O 1
ATOM 4220 N N . HIS B 1 209 ? -12.648 13.266 -7.918 1 98.75 209 HIS B N 1
ATOM 4221 C CA . HIS B 1 209 ? -12.555 12.375 -9.07 1 98.75 209 HIS B CA 1
ATOM 4222 C C . HIS B 1 209 ? -11.867 13.055 -10.242 1 98.75 209 HIS B C 1
ATOM 4224 O O . HIS B 1 209 ? -12.438 13.938 -10.883 1 98.75 209 HIS B O 1
ATOM 4230 N N . VAL B 1 210 ? -10.656 12.656 -10.508 1 97.94 210 VAL B N 1
ATOM 4231 C CA . VAL B 1 210 ? -9.844 13.219 -11.586 1 97.94 210 VAL B CA 1
ATOM 4232 C C . VAL B 1 210 ? -9.359 12.102 -12.508 1 97.94 210 VAL B C 1
ATOM 4234 O O . VAL B 1 210 ? -8.156 11.836 -12.578 1 97.94 210 VAL B O 1
ATOM 4237 N N . PRO B 1 211 ? -10.156 11.555 -13.375 1 96.31 211 PRO B N 1
ATOM 4238 C CA . PRO B 1 211 ? -9.875 10.328 -14.117 1 96.31 211 PRO B CA 1
ATOM 4239 C C . PRO B 1 211 ? -8.695 10.484 -15.078 1 96.31 211 PRO B C 1
ATOM 4241 O O . PRO B 1 211 ? -8.031 9.5 -15.406 1 96.31 211 PRO B O 1
ATOM 4244 N N . ASP B 1 212 ? -8.352 11.719 -15.5 1 95.69 212 ASP B N 1
ATOM 4245 C CA . ASP B 1 212 ? -7.34 11.898 -16.547 1 95.69 212 ASP B CA 1
ATOM 4246 C C . ASP B 1 212 ? -6.035 12.43 -15.961 1 95.69 212 ASP B C 1
ATOM 4248 O O . ASP B 1 212 ? -5.082 12.695 -16.703 1 95.69 212 ASP B O 1
ATOM 4252 N N . MET B 1 213 ? -5.988 12.609 -14.688 1 96.88 213 MET B N 1
ATOM 4253 C CA . MET B 1 213 ? -4.773 13.141 -14.078 1 96.88 213 MET B CA 1
ATOM 4254 C C . MET B 1 213 ? -3.734 12.039 -13.891 1 96.88 213 MET B C 1
ATOM 4256 O O . MET B 1 213 ? -4.043 10.961 -13.375 1 96.88 213 MET B O 1
ATOM 4260 N N . GLU B 1 214 ? -2.557 12.344 -14.258 1 96.56 214 GLU B N 1
ATOM 4261 C CA . GLU B 1 214 ? -1.466 11.391 -14.086 1 96.56 214 GLU B CA 1
ATOM 4262 C C . GLU B 1 214 ? -1.182 11.141 -12.602 1 96.56 214 GLU B C 1
ATOM 4264 O O . GLU B 1 214 ? -1.374 12.031 -11.773 1 96.56 214 GLU B O 1
ATOM 4269 N N . GLN B 1 215 ? -0.715 9.977 -12.32 1 97.69 215 GLN B N 1
ATOM 4270 C CA . GLN B 1 215 ? -0.391 9.586 -10.953 1 97.69 215 GLN B CA 1
ATOM 4271 C C . GLN B 1 215 ? 0.784 10.391 -10.414 1 97.69 215 GLN B C 1
ATOM 4273 O O . GLN B 1 215 ? 1.753 10.648 -11.133 1 97.69 215 GLN B O 1
ATOM 4278 N N . GLY B 1 216 ? 0.694 10.828 -9.148 1 98.38 216 GLY B N 1
ATOM 4279 C CA . GLY B 1 216 ? 1.804 11.477 -8.477 1 98.38 216 GLY B CA 1
ATOM 4280 C C . GLY B 1 216 ? 2.734 10.508 -7.773 1 98.38 216 GLY B C 1
ATOM 4281 O O . GLY B 1 216 ? 2.418 9.32 -7.648 1 98.38 216 GLY B O 1
ATOM 4282 N N . SER B 1 217 ? 3.842 11.031 -7.32 1 98.19 217 SER B N 1
ATOM 4283 C CA . SER B 1 217 ? 4.82 10.219 -6.602 1 98.19 217 SER B CA 1
ATOM 4284 C C . SER B 1 217 ? 4.273 9.758 -5.254 1 98.19 217 SER B C 1
ATOM 4286 O O . SER B 1 217 ? 3.557 10.508 -4.582 1 98.19 217 SER B O 1
ATOM 4288 N N . TRP B 1 218 ? 4.602 8.492 -4.93 1 97.81 218 TRP B N 1
ATOM 4289 C CA . TRP B 1 218 ? 4.238 7.949 -3.625 1 97.81 218 TRP B CA 1
ATOM 4290 C C . TRP B 1 218 ? 5.395 8.086 -2.639 1 97.81 218 TRP B C 1
ATOM 4292 O O . TRP B 1 218 ? 5.242 7.797 -1.449 1 97.81 218 TRP B O 1
ATOM 4302 N N . THR B 1 219 ? 6.559 8.641 -3.086 1 97.56 219 THR B N 1
ATOM 4303 C CA . THR B 1 219 ? 7.793 8.742 -2.314 1 97.56 219 THR B CA 1
ATOM 4304 C C . THR B 1 219 ? 7.801 10.008 -1.469 1 97.56 219 THR B C 1
ATOM 4306 O O . THR B 1 219 ? 6.883 10.828 -1.565 1 97.56 219 THR B O 1
ATOM 4309 N N . PHE B 1 220 ? 8.812 10.062 -0.604 1 96.62 220 PHE B N 1
ATOM 4310 C CA . PHE B 1 220 ? 9.133 11.391 -0.079 1 96.62 220 PHE B CA 1
ATOM 4311 C C . PHE B 1 220 ? 9.547 12.328 -1.202 1 96.62 220 PHE B C 1
ATOM 4313 O O . PHE B 1 220 ? 10.062 11.891 -2.23 1 96.62 220 PHE B O 1
ATOM 4320 N N . GLY B 1 221 ? 9.266 13.578 -0.936 1 97.31 221 GLY B N 1
ATOM 4321 C CA . GLY B 1 221 ? 9.742 14.562 -1.902 1 97.31 221 GLY B CA 1
ATOM 4322 C C . GLY B 1 221 ? 9.094 15.922 -1.739 1 97.31 221 GLY B C 1
ATOM 4323 O O . GLY B 1 221 ? 7.91 16.016 -1.42 1 97.31 221 GLY B O 1
ATOM 4324 N N . VAL B 1 222 ? 9.844 16.891 -2.07 1 98.25 222 VAL B N 1
ATOM 4325 C CA . VAL B 1 222 ? 9.383 18.266 -1.959 1 98.25 222 VAL B CA 1
ATOM 4326 C C . VAL B 1 222 ? 8.086 18.453 -2.746 1 98.25 222 VAL B C 1
ATOM 4328 O O . VAL B 1 222 ? 7.988 18.031 -3.9 1 98.25 222 VAL B O 1
ATOM 4331 N N . GLY B 1 223 ? 7.082 18.953 -2.066 1 98.5 223 GLY B N 1
ATOM 4332 C CA . GLY B 1 223 ? 5.906 19.438 -2.781 1 98.5 223 GLY B CA 1
ATOM 4333 C C . GLY B 1 223 ? 4.766 18.438 -2.787 1 98.5 223 GLY B C 1
ATOM 4334 O O . GLY B 1 223 ? 3.736 18.656 -3.424 1 98.5 223 GLY B O 1
ATOM 4335 N N . ILE B 1 224 ? 4.984 17.297 -2.111 1 98.56 224 ILE B N 1
ATOM 4336 C CA . ILE B 1 224 ? 3.902 16.312 -2.148 1 98.56 224 ILE B CA 1
ATOM 4337 C C . ILE B 1 224 ? 3.576 15.852 -0.731 1 98.56 224 ILE B C 1
ATOM 4339 O O . ILE B 1 224 ? 4.457 15.812 0.133 1 98.56 224 ILE B O 1
ATOM 4343 N N . PRO B 1 225 ? 2.289 15.547 -0.472 1 98.75 225 PRO B N 1
ATOM 4344 C CA . PRO B 1 225 ? 1.898 14.945 0.804 1 98.75 225 PRO B CA 1
ATOM 4345 C C . PRO B 1 225 ? 2.363 13.492 0.935 1 98.75 225 PRO B C 1
ATOM 4347 O O . PRO B 1 225 ? 2.635 12.836 -0.072 1 98.75 225 PRO B O 1
ATOM 4350 N N . HIS B 1 226 ? 2.535 13.086 2.168 1 98.56 226 HIS B N 1
ATOM 4351 C CA . HIS B 1 226 ? 2.996 11.711 2.365 1 98.56 226 HIS B CA 1
ATOM 4352 C C . HIS B 1 226 ? 1.865 10.812 2.854 1 98.56 226 HIS B C 1
ATOM 4354 O O . HIS B 1 226 ? 1.647 9.727 2.309 1 98.56 226 HIS B O 1
ATOM 4360 N N . HIS B 1 227 ? 1.172 11.227 3.951 1 98.88 227 HIS B N 1
ATOM 4361 C CA . HIS B 1 227 ? 0.123 10.328 4.426 1 98.88 227 HIS B CA 1
ATOM 4362 C C . HIS B 1 227 ? -0.898 11.078 5.277 1 98.88 227 HIS B C 1
ATOM 4364 O O . HIS B 1 227 ? -0.647 12.203 5.707 1 98.88 227 HIS B O 1
ATOM 4370 N N . ILE B 1 228 ? -2.049 10.453 5.461 1 98.94 228 ILE B N 1
ATOM 4371 C CA . ILE B 1 228 ? -3.086 10.82 6.418 1 98.94 228 ILE B CA 1
ATOM 4372 C C . ILE B 1 228 ? -3.092 9.828 7.582 1 98.94 228 ILE B C 1
ATOM 4374 O O . ILE B 1 228 ? -3.16 8.617 7.371 1 98.94 228 ILE B O 1
ATOM 4378 N N . ALA B 1 229 ? -3.037 10.344 8.758 1 98.94 229 ALA B N 1
ATOM 4379 C CA . ALA B 1 229 ? -3.152 9.484 9.938 1 98.94 229 ALA B CA 1
ATOM 4380 C C . ALA B 1 229 ? -4.516 9.648 10.602 1 98.94 229 ALA B C 1
ATOM 4382 O O . ALA B 1 229 ? -4.961 10.766 10.852 1 98.94 229 ALA B O 1
ATOM 4383 N N . PHE B 1 230 ? -5.125 8.555 10.906 1 98.94 230 PHE B N 1
ATOM 4384 C CA . PHE B 1 230 ? -6.379 8.539 11.648 1 98.94 230 PHE B CA 1
ATOM 4385 C C . PHE B 1 230 ? -6.145 8.117 13.094 1 98.94 230 PHE B C 1
ATOM 4387 O O . PHE B 1 230 ? -5.266 7.301 13.375 1 98.94 230 PHE B O 1
ATOM 4394 N N . ALA B 1 231 ? -6.98 8.672 13.953 1 98.88 231 ALA B N 1
ATOM 4395 C CA . ALA B 1 231 ? -6.801 8.477 15.391 1 98.88 231 ALA B CA 1
ATOM 4396 C C . ALA B 1 231 ? -7.555 7.242 15.883 1 98.88 231 ALA B C 1
ATOM 4398 O O . ALA B 1 231 ? -8.742 7.074 15.578 1 98.88 231 ALA B O 1
ATOM 4399 N N . THR B 1 232 ? -6.863 6.398 16.562 1 98.62 232 THR B N 1
ATOM 4400 C CA . THR B 1 232 ? -7.43 5.355 17.406 1 98.62 232 THR B CA 1
ATOM 4401 C C . THR B 1 232 ? -7.039 5.574 18.859 1 98.62 232 THR B C 1
ATOM 4403 O O . THR B 1 232 ? -6.293 6.5 19.188 1 98.62 232 THR B O 1
ATOM 4406 N N . GLU B 1 233 ? -7.527 4.75 19.766 1 98.12 233 GLU B N 1
ATOM 4407 C CA . GLU B 1 233 ? -7.305 5.027 21.188 1 98.12 233 GLU B CA 1
ATOM 4408 C C . GLU B 1 233 ? -6.004 4.395 21.672 1 98.12 233 GLU B C 1
ATOM 4410 O O . GLU B 1 233 ? -5.211 5.043 22.359 1 98.12 233 GLU B O 1
ATOM 4415 N N . LYS B 1 234 ? -5.754 3.096 21.359 1 98.19 234 LYS B N 1
ATOM 4416 C CA . LYS B 1 234 ? -4.668 2.328 21.969 1 98.19 234 LYS B CA 1
ATOM 4417 C C . LYS B 1 234 ? -4.246 1.173 21.062 1 98.19 234 LYS B C 1
ATOM 4419 O O . LYS B 1 234 ? -4.891 0.899 20.062 1 98.19 234 LYS B O 1
ATOM 4424 N N . ASP B 1 235 ? -3.193 0.46 21.438 1 98.56 235 ASP B N 1
ATOM 4425 C CA . ASP B 1 235 ? -2.572 -0.587 20.641 1 98.56 235 ASP B CA 1
ATOM 4426 C C . ASP B 1 235 ? -3.576 -1.688 20.297 1 98.56 235 ASP B C 1
ATOM 4428 O O . ASP B 1 235 ? -3.604 -2.186 19.172 1 98.56 235 ASP B O 1
ATOM 4432 N N . GLU B 1 236 ? -4.387 -2.086 21.25 1 98.19 236 GLU B N 1
ATOM 4433 C CA . GLU B 1 236 ? -5.348 -3.166 21.047 1 98.19 236 GLU B CA 1
ATOM 4434 C C . GLU B 1 236 ? -6.297 -2.848 19.906 1 98.19 236 GLU B C 1
ATOM 4436 O O . GLU B 1 236 ? -6.664 -3.734 19.125 1 98.19 236 GLU B O 1
ATOM 4441 N N . HIS B 1 237 ? -6.703 -1.584 19.766 1 98.25 237 HIS B N 1
ATOM 4442 C CA . HIS B 1 237 ? -7.574 -1.155 18.672 1 98.25 237 HIS B CA 1
ATOM 4443 C C . HIS B 1 237 ? -6.891 -1.329 17.312 1 98.25 237 HIS B C 1
ATOM 4445 O O . HIS B 1 237 ? -7.504 -1.822 16.375 1 98.25 237 HIS B O 1
ATOM 4451 N N . ASN B 1 238 ? -5.633 -0.956 17.25 1 98.5 238 ASN B N 1
ATOM 4452 C CA . ASN B 1 238 ? -4.902 -1.051 16 1 98.5 238 ASN B CA 1
ATOM 4453 C C . ASN B 1 238 ? -4.645 -2.504 15.609 1 98.5 238 ASN B C 1
ATOM 4455 O O . ASN B 1 238 ? -4.648 -2.842 14.422 1 98.5 238 ASN B O 1
ATOM 4459 N N . LEU B 1 239 ? -4.387 -3.334 16.609 1 97.69 239 LEU B N 1
ATOM 4460 C CA . LEU B 1 239 ? -4.18 -4.746 16.312 1 97.69 239 LEU B CA 1
ATOM 4461 C C . LEU B 1 239 ? -5.449 -5.375 15.75 1 97.69 239 LEU B C 1
ATOM 4463 O O . LEU B 1 239 ? -5.387 -6.152 14.789 1 97.69 239 LEU B O 1
ATOM 4467 N N . GLU B 1 240 ? -6.566 -5.051 16.328 1 97.06 240 GLU B N 1
ATOM 4468 C CA . GLU B 1 240 ? -7.84 -5.547 15.805 1 97.06 240 GLU B CA 1
ATOM 4469 C C . GLU B 1 240 ? -8.141 -4.965 14.422 1 97.06 240 GLU B C 1
ATOM 4471 O O . GLU B 1 240 ? -8.641 -5.668 13.547 1 97.06 240 GLU B O 1
ATOM 4476 N N . LEU B 1 241 ? -7.871 -3.688 14.297 1 97.88 241 LEU B N 1
ATOM 4477 C CA . LEU B 1 241 ? -8.078 -3.031 13.008 1 97.88 241 LEU B CA 1
ATOM 4478 C C . LEU B 1 241 ? -7.211 -3.662 11.93 1 97.88 241 LEU B C 1
ATOM 4480 O O . LEU B 1 241 ? -7.664 -3.857 10.797 1 97.88 241 LEU B O 1
ATOM 4484 N N . LYS B 1 242 ? -5.965 -3.92 12.25 1 97.38 242 LYS B N 1
ATOM 4485 C CA . LYS B 1 242 ? -5.055 -4.586 11.32 1 97.38 242 LYS B CA 1
ATOM 4486 C C . LYS B 1 242 ? -5.645 -5.906 10.828 1 97.38 242 LYS B C 1
ATOM 4488 O O . LYS B 1 242 ? -5.68 -6.164 9.625 1 97.38 242 LYS B O 1
ATOM 4493 N N . ALA B 1 243 ? -6.031 -6.773 11.766 1 94.38 243 ALA B N 1
ATOM 4494 C CA . ALA B 1 243 ? -6.602 -8.07 11.406 1 94.38 243 ALA B CA 1
ATOM 4495 C C . ALA B 1 243 ? -7.844 -7.902 10.539 1 94.38 243 ALA B C 1
ATOM 4497 O O . ALA B 1 243 ? -8.039 -8.641 9.57 1 94.38 243 ALA B O 1
ATOM 4498 N N . TYR B 1 244 ? -8.656 -6.938 10.914 1 95.62 244 TYR B N 1
ATOM 4499 C CA . TYR B 1 244 ? -9.898 -6.648 10.203 1 95.62 244 TYR B CA 1
ATOM 4500 C C . TYR B 1 244 ? -9.617 -6.25 8.758 1 95.62 244 TYR B C 1
ATOM 4502 O O . TYR B 1 244 ? -10.234 -6.785 7.828 1 95.62 244 TYR B O 1
ATOM 4510 N N . ILE B 1 245 ? -8.68 -5.309 8.531 1 96.88 245 ILE B N 1
ATOM 4511 C CA . ILE B 1 245 ? -8.32 -4.82 7.207 1 96.88 245 ILE B CA 1
ATOM 4512 C C . ILE B 1 245 ? -7.672 -5.941 6.398 1 96.88 245 ILE B C 1
ATOM 4514 O O . ILE B 1 245 ? -7.949 -6.098 5.207 1 96.88 245 ILE B O 1
ATOM 4518 N N . GLU B 1 246 ? -6.832 -6.746 7.02 1 95.06 246 GLU B N 1
ATOM 4519 C CA . GLU B 1 246 ? -6.211 -7.887 6.355 1 95.06 246 GLU B CA 1
ATOM 4520 C C . GLU B 1 246 ? -7.258 -8.875 5.852 1 95.06 246 GLU B C 1
ATOM 4522 O O . GLU B 1 246 ? -7.066 -9.516 4.816 1 95.06 246 GLU B O 1
ATOM 4527 N N . GLY B 1 247 ? -8.312 -8.977 6.57 1 93.06 247 GLY B N 1
ATOM 4528 C CA . GLY B 1 247 ? -9.367 -9.906 6.211 1 93.06 247 GLY B CA 1
ATOM 4529 C C . GLY B 1 247 ? -9.992 -9.602 4.863 1 93.06 247 GLY B C 1
ATOM 4530 O O . GLY B 1 247 ? -10.57 -10.492 4.227 1 93.06 247 GLY B O 1
ATOM 4531 N N . PHE B 1 248 ? -9.875 -8.344 4.41 1 94.75 248 PHE B N 1
ATOM 4532 C CA . PHE B 1 248 ? -10.406 -7.953 3.111 1 94.75 248 PHE B CA 1
ATOM 4533 C C . PHE B 1 248 ? -9.414 -8.258 1.998 1 94.75 248 PHE B C 1
ATOM 4535 O O . PHE B 1 248 ? -9.758 -8.188 0.816 1 94.75 248 PHE B O 1
ATOM 4542 N N . GLY B 1 249 ? -8.18 -8.547 2.369 1 95.06 249 GLY B N 1
ATOM 4543 C CA . GLY B 1 249 ? -7.164 -8.852 1.37 1 95.06 249 GLY B CA 1
ATOM 4544 C C . GLY B 1 249 ? -5.969 -7.918 1.433 1 95.06 249 GLY B C 1
ATOM 4545 O O . GLY B 1 249 ? -5.012 -8.07 0.667 1 95.06 249 GLY B O 1
ATOM 4546 N N . TYR B 1 250 ? -6.012 -6.965 2.32 1 96.75 250 TYR B N 1
ATOM 4547 C CA . TYR B 1 250 ? -4.906 -6.02 2.463 1 96.75 250 TYR B CA 1
ATOM 4548 C C . TYR B 1 250 ? -3.848 -6.559 3.416 1 96.75 250 TYR B C 1
ATOM 4550 O O . TYR B 1 250 ? -3.619 -5.992 4.488 1 96.75 250 TYR B O 1
ATOM 4558 N N . THR B 1 251 ? -3.125 -7.539 2.951 1 94.06 251 THR B N 1
ATOM 4559 C CA . THR B 1 251 ? -2.133 -8.234 3.764 1 94.06 251 THR B CA 1
ATOM 4560 C C . THR B 1 251 ? -0.926 -7.34 4.023 1 94.06 251 THR B C 1
ATOM 4562 O O . THR B 1 251 ? -0.084 -7.652 4.867 1 94.06 251 THR B O 1
ATOM 4565 N N . ASP B 1 252 ? -0.922 -6.191 3.355 1 96.12 252 ASP B N 1
ATOM 4566 C CA . ASP B 1 252 ? 0.205 -5.27 3.469 1 96.12 252 ASP B CA 1
ATOM 4567 C C . ASP B 1 252 ? -0.022 -4.258 4.586 1 96.12 252 ASP B C 1
ATOM 4569 O O . ASP B 1 252 ? 0.775 -3.334 4.766 1 96.12 252 ASP B O 1
ATOM 4573 N N . VAL B 1 253 ? -1.078 -4.359 5.371 1 97.62 253 VAL B N 1
ATOM 4574 C CA . VAL B 1 253 ? -1.155 -3.539 6.574 1 97.62 253 VAL B CA 1
ATOM 4575 C C . VAL B 1 253 ? 0.021 -3.861 7.496 1 97.62 253 VAL B C 1
ATOM 4577 O O . VAL B 1 253 ? 0.331 -5.031 7.73 1 97.62 253 VAL B O 1
ATOM 4580 N N . THR B 1 254 ? 0.673 -2.855 7.973 1 98.25 254 THR B N 1
ATOM 4581 C CA . THR B 1 254 ? 1.895 -3.072 8.734 1 98.25 254 THR B CA 1
ATOM 4582 C C . THR B 1 254 ? 1.572 -3.592 10.133 1 98.25 254 THR B C 1
ATOM 4584 O O . THR B 1 254 ? 0.426 -3.514 10.586 1 98.25 254 THR B O 1
ATOM 4587 N N . GLU B 1 255 ? 2.631 -4.125 10.727 1 97.25 255 GLU B N 1
ATOM 4588 C CA . GLU B 1 255 ? 2.568 -4.348 12.164 1 97.25 255 GLU B CA 1
ATOM 4589 C C . GLU B 1 255 ? 2.691 -3.037 12.938 1 97.25 255 GLU B C 1
ATOM 4591 O O . GLU B 1 255 ? 2.914 -1.981 12.344 1 97.25 255 GLU B O 1
ATOM 4596 N N . LEU B 1 256 ? 2.438 -3.135 14.211 1 97.5 256 LEU B N 1
ATOM 4597 C CA . LEU B 1 256 ? 2.525 -1.945 15.055 1 97.5 256 LEU B CA 1
ATOM 4598 C C . LEU B 1 256 ? 3.93 -1.353 15.008 1 97.5 256 LEU B C 1
ATOM 4600 O O . LEU B 1 256 ? 4.914 -2.057 15.25 1 97.5 256 LEU B O 1
ATOM 4604 N N . LYS B 1 257 ? 4.051 -0.13 14.656 1 95.75 257 LYS B N 1
ATOM 4605 C CA . LYS B 1 257 ? 5.301 0.62 14.656 1 95.75 257 LYS B CA 1
ATOM 4606 C C . LYS B 1 257 ? 5.34 1.628 15.805 1 95.75 257 LYS B C 1
ATOM 4608 O O . LYS B 1 257 ? 4.336 2.275 16.094 1 95.75 257 LYS B O 1
ATOM 4613 N N . ASP B 1 258 ? 6.461 1.723 16.406 1 93.94 258 ASP B N 1
ATOM 4614 C CA . ASP B 1 258 ? 6.668 2.717 17.453 1 93.94 258 ASP B CA 1
ATOM 4615 C C . ASP B 1 258 ? 7.176 4.031 16.875 1 93.94 258 ASP B C 1
ATOM 4617 O O . ASP B 1 258 ? 8.305 4.105 16.391 1 93.94 258 ASP B O 1
ATOM 4621 N N . ARG B 1 259 ? 6.363 5.039 16.969 1 92.88 259 ARG B N 1
ATOM 4622 C CA . ARG B 1 259 ? 6.734 6.352 16.453 1 92.88 259 ARG B CA 1
ATOM 4623 C C . ARG B 1 259 ? 7.027 7.328 17.594 1 92.88 259 ARG B C 1
ATOM 4625 O O . ARG B 1 259 ? 6.988 8.547 17.391 1 92.88 259 ARG B O 1
ATOM 4632 N N . ASN B 1 260 ? 7.309 6.891 18.781 1 91.31 260 ASN B N 1
ATOM 4633 C CA . ASN B 1 260 ? 7.672 7.602 20 1 91.31 260 ASN B CA 1
ATOM 4634 C C . ASN B 1 260 ? 6.469 8.297 20.625 1 91.31 260 ASN B C 1
ATOM 4636 O O . ASN B 1 260 ? 6.176 8.102 21.812 1 91.31 260 ASN B O 1
ATOM 4640 N N . TYR B 1 261 ? 5.691 9.047 19.875 1 94.38 261 TYR B N 1
ATOM 4641 C CA . TYR B 1 261 ? 4.582 9.82 20.422 1 94.38 261 TYR B CA 1
ATOM 4642 C C . TYR B 1 261 ? 3.268 9.062 20.281 1 94.38 261 TYR B C 1
ATOM 4644 O O . TYR B 1 261 ? 2.256 9.453 20.875 1 94.38 261 TYR B O 1
ATOM 4652 N N . PHE B 1 262 ? 3.264 8.062 19.5 1 97 262 PHE B N 1
ATOM 4653 C CA . PHE B 1 262 ? 2.16 7.148 19.234 1 97 262 PHE B CA 1
ATOM 4654 C C . PHE B 1 262 ? 2.668 5.863 18.594 1 97 262 PHE B C 1
ATOM 4656 O O . PHE B 1 262 ? 3.83 5.777 18.203 1 97 262 PHE B O 1
ATOM 4663 N N . HIS B 1 263 ? 1.904 4.91 18.609 1 98.06 263 HIS B N 1
ATOM 4664 C CA . HIS B 1 263 ? 2.111 3.715 17.797 1 98.06 263 HIS B CA 1
ATOM 4665 C C . HIS B 1 263 ? 1.15 3.68 16.625 1 98.06 263 HIS B C 1
ATOM 4667 O O . HIS B 1 263 ? 0.064 4.258 16.672 1 98.06 263 HIS B O 1
ATOM 4673 N N . SER B 1 264 ? 1.618 3.086 15.555 1 97.81 264 SER B N 1
ATOM 4674 C CA . SER B 1 264 ? 0.72 3.182 14.406 1 97.81 264 SER B CA 1
ATOM 4675 C C . SER B 1 264 ? 0.88 1.982 13.477 1 97.81 264 SER B C 1
ATOM 4677 O O . SER B 1 264 ? 1.845 1.224 13.594 1 97.81 264 SER B O 1
ATOM 4679 N N . ILE B 1 265 ? -0.093 1.68 12.664 1 98.56 265 ILE B N 1
ATOM 4680 C CA . ILE B 1 265 ? -0.072 0.791 11.508 1 98.56 265 ILE B CA 1
ATOM 4681 C C . ILE B 1 265 ? -0.379 1.585 10.242 1 98.56 265 ILE B C 1
ATOM 4683 O O . ILE B 1 265 ? -0.963 2.67 10.305 1 98.56 265 ILE B O 1
ATOM 4687 N N . TYR B 1 266 ? 0.104 1.112 9.133 1 98.69 266 TYR B N 1
ATOM 4688 C CA . TYR B 1 266 ? -0.066 1.783 7.852 1 98.69 266 TYR B CA 1
ATOM 4689 C C . TYR B 1 266 ? -0.724 0.857 6.836 1 98.69 266 TYR B C 1
ATOM 4691 O O . TYR B 1 266 ? -0.54 -0.362 6.887 1 98.69 266 TYR B O 1
ATOM 4699 N N . ASN B 1 267 ? -1.412 1.425 5.906 1 97.81 267 ASN B N 1
ATOM 4700 C CA . ASN B 1 267 ? -1.998 0.688 4.793 1 97.81 267 ASN B CA 1
ATOM 4701 C C . ASN B 1 267 ? -2.176 1.578 3.564 1 97.81 267 ASN B C 1
ATOM 4703 O O . ASN B 1 267 ? -2.766 2.656 3.656 1 97.81 267 ASN B O 1
ATOM 4707 N N . ARG B 1 268 ? -1.651 1.154 2.447 1 98.5 268 ARG B N 1
ATOM 4708 C CA . ARG B 1 268 ? -1.897 1.865 1.197 1 98.5 268 ARG B CA 1
ATOM 4709 C C . ARG B 1 268 ? -3.332 1.661 0.725 1 98.5 268 ARG B C 1
ATOM 4711 O O . ARG B 1 268 ? -3.854 0.544 0.77 1 98.5 268 ARG B O 1
ATOM 4718 N N . THR B 1 269 ? -3.965 2.711 0.229 1 98.5 269 THR B N 1
ATOM 4719 C CA . THR B 1 269 ? -5.363 2.643 -0.187 1 98.5 269 THR B CA 1
ATOM 4720 C C . THR B 1 269 ? -5.469 2.486 -1.701 1 98.5 269 THR B C 1
ATOM 4722 O O . THR B 1 269 ? -4.504 2.74 -2.426 1 98.5 269 THR B O 1
ATOM 4725 N N . PRO B 1 270 ? -6.656 2.129 -2.209 1 98.06 270 PRO B N 1
ATOM 4726 C CA . PRO B 1 270 ? -6.824 1.924 -3.65 1 98.06 270 PRO B CA 1
ATOM 4727 C C . PRO B 1 270 ? -6.59 3.197 -4.457 1 98.06 270 PRO B C 1
ATOM 4729 O O . PRO B 1 270 ? -6.227 3.129 -5.633 1 98.06 270 PRO B O 1
ATOM 4732 N N . SER B 1 271 ? -6.688 4.352 -3.855 1 98 271 SER B N 1
ATOM 4733 C CA . SER B 1 271 ? -6.418 5.59 -4.578 1 98 271 SER B CA 1
ATOM 4734 C C . SER B 1 271 ? -4.922 5.891 -4.621 1 98 271 SER B C 1
ATOM 4736 O O . SER B 1 271 ? -4.48 6.762 -5.367 1 98 271 SER B O 1
ATOM 4738 N N . GLY B 1 272 ? -4.191 5.266 -3.832 1 97.69 272 GLY B N 1
ATOM 4739 C CA . GLY B 1 272 ? -2.756 5.488 -3.801 1 97.69 272 GLY B CA 1
ATOM 4740 C C . GLY B 1 272 ? -2.289 6.191 -2.539 1 97.69 272 GLY B C 1
ATOM 4741 O O . GLY B 1 272 ? -1.127 6.066 -2.146 1 97.69 272 GLY B O 1
ATOM 4742 N N . VAL B 1 273 ? -3.162 6.91 -1.893 1 98.62 273 VAL B N 1
ATOM 4743 C CA . VAL B 1 273 ? -2.803 7.656 -0.691 1 98.62 273 VAL B CA 1
ATOM 4744 C C . VAL B 1 273 ? -2.49 6.688 0.446 1 98.62 273 VAL B C 1
ATOM 4746 O O . VAL B 1 273 ? -3.133 5.641 0.574 1 98.62 273 VAL B O 1
ATOM 4749 N N . LEU B 1 274 ? -1.497 7.074 1.268 1 98.81 274 LEU B N 1
ATOM 4750 C CA . LEU B 1 274 ? -1.091 6.262 2.406 1 98.81 274 LEU B CA 1
ATOM 4751 C C . LEU B 1 274 ? -1.863 6.656 3.66 1 98.81 274 LEU B C 1
ATOM 4753 O O . LEU B 1 274 ? -1.886 7.828 4.039 1 98.81 274 LEU B O 1
ATOM 4757 N N . PHE B 1 275 ? -2.553 5.641 4.258 1 98.88 275 PHE B N 1
ATOM 4758 C CA . PHE B 1 275 ? -3.248 5.844 5.523 1 98.88 275 PHE B CA 1
ATOM 4759 C C . PHE B 1 275 ? -2.434 5.285 6.684 1 98.88 275 PHE B C 1
ATOM 4761 O O . PHE B 1 275 ? -1.812 4.23 6.562 1 98.88 275 PHE B O 1
ATOM 4768 N N . GLU B 1 276 ? -2.4 6.02 7.703 1 98.88 276 GLU B N 1
ATOM 4769 C CA . GLU B 1 276 ? -1.864 5.633 9 1 98.88 276 GLU B CA 1
ATOM 4770 C C . GLU B 1 276 ? -2.959 5.609 10.062 1 98.88 276 GLU B C 1
ATOM 4772 O O . GLU B 1 276 ? -3.883 6.426 10.031 1 98.88 276 GLU B O 1
ATOM 4777 N N . TYR B 1 277 ? -2.924 4.645 10.922 1 98.88 277 TYR B N 1
ATOM 4778 C CA . TYR B 1 277 ? -3.768 4.617 12.117 1 98.88 277 TYR B CA 1
ATOM 4779 C C . TYR B 1 277 ? -2.928 4.719 13.383 1 98.88 277 TYR B C 1
ATOM 4781 O O . TYR B 1 277 ? -2.199 3.785 13.727 1 98.88 277 TYR B O 1
ATOM 4789 N N . ALA B 1 278 ? -3.049 5.828 14.039 1 98.81 278 ALA B N 1
ATOM 4790 C CA . ALA B 1 278 ? -2.145 6.199 15.125 1 98.81 278 ALA B CA 1
ATOM 4791 C C . ALA B 1 278 ? -2.881 6.25 16.453 1 98.81 278 ALA B C 1
ATOM 4793 O O . ALA B 1 278 ? -3.979 6.805 16.547 1 98.81 278 ALA B O 1
ATOM 4794 N N . THR B 1 279 ? -2.225 5.664 17.469 1 98.69 279 THR B N 1
ATOM 4795 C CA . THR B 1 279 ? -2.82 5.684 18.797 1 98.69 279 THR B CA 1
ATOM 4796 C C . THR B 1 279 ? -2.758 7.082 19.406 1 98.69 279 THR B C 1
ATOM 4798 O O . THR B 1 279 ? -1.963 7.918 18.969 1 98.69 279 THR B O 1
ATOM 4801 N N . SER B 1 280 ? -3.59 7.332 20.375 1 98.12 280 SER B N 1
ATOM 4802 C CA . SER B 1 280 ? -3.693 8.664 20.953 1 98.12 280 SER B CA 1
ATOM 4803 C C . SER B 1 280 ? -3.367 8.633 22.453 1 98.12 280 SER B C 1
ATOM 4805 O O . SER B 1 280 ? -3.629 9.602 23.172 1 98.12 280 SER B O 1
ATOM 4807 N N . ASP B 1 281 ? -2.762 7.617 22.984 1 97.12 281 ASP B N 1
ATOM 4808 C CA . ASP B 1 281 ? -2.646 7.383 24.422 1 97.12 281 ASP B CA 1
ATOM 4809 C C . ASP B 1 281 ? -1.28 7.824 24.938 1 97.12 281 ASP B C 1
ATOM 4811 O O . ASP B 1 281 ? -1.057 7.867 26.156 1 97.12 281 ASP B O 1
ATOM 4815 N N . ILE B 1 282 ? -0.281 8.133 24.125 1 95.38 282 ILE B N 1
ATOM 4816 C CA . ILE B 1 282 ? 1.062 8.5 24.562 1 95.38 282 ILE B CA 1
ATOM 4817 C C . ILE B 1 282 ? 1.202 10.016 24.594 1 95.38 282 ILE B C 1
ATOM 4819 O O . ILE B 1 282 ? 1.31 10.609 25.672 1 95.38 282 ILE B O 1
ATOM 4823 N N . GLY B 1 283 ? 1.062 10.609 23.375 1 93.12 283 GLY B N 1
ATOM 4824 C CA . GLY B 1 283 ? 1.034 12.062 23.328 1 93.12 283 GLY B CA 1
ATOM 4825 C C . GLY B 1 283 ? 2.404 12.68 23.109 1 93.12 283 GLY B C 1
ATOM 4826 O O . GLY B 1 283 ? 3.422 11.992 23.219 1 93.12 283 GLY B O 1
ATOM 4827 N N . PHE B 1 284 ? 2.439 13.984 22.891 1 93.62 284 PHE B N 1
ATOM 4828 C CA . PHE B 1 284 ? 3.639 14.695 22.469 1 93.62 284 PHE B CA 1
ATOM 4829 C C . PHE B 1 284 ? 4.414 15.219 23.672 1 93.62 284 PHE B C 1
ATOM 4831 O O . PHE B 1 284 ? 5.551 15.672 23.547 1 93.62 284 PHE B O 1
ATOM 4838 N N . ALA B 1 285 ? 3.855 15.188 24.891 1 93.25 285 ALA B N 1
ATOM 4839 C CA . ALA B 1 285 ? 4.504 15.695 26.094 1 93.25 285 ALA B CA 1
ATOM 4840 C C . ALA B 1 285 ? 5.328 14.609 26.766 1 93.25 285 ALA B C 1
ATOM 4842 O O . ALA B 1 285 ? 5.816 14.797 27.891 1 93.25 285 ALA B O 1
ATOM 4843 N N . ILE B 1 286 ? 5.488 13.5 26.109 1 92.75 286 ILE B N 1
ATOM 4844 C CA . ILE B 1 286 ? 6.145 12.344 26.719 1 92.75 286 ILE B CA 1
ATOM 4845 C C . ILE B 1 286 ? 7.602 12.688 27.016 1 92.75 286 ILE B C 1
ATOM 4847 O O . ILE B 1 286 ? 8.18 12.172 27.984 1 92.75 286 ILE B O 1
ATOM 4851 N N . ASP B 1 287 ? 8.219 13.602 26.281 1 91.75 287 ASP B N 1
ATOM 4852 C CA . ASP B 1 287 ? 9.648 13.859 26.469 1 91.75 287 ASP B CA 1
ATOM 4853 C C . ASP B 1 287 ? 9.922 15.352 26.625 1 91.75 287 ASP B C 1
ATOM 4855 O O . ASP B 1 287 ? 11.078 15.766 26.703 1 91.75 287 ASP B O 1
ATOM 4859 N N . GLU B 1 288 ? 8.875 16.172 26.531 1 92.5 288 GLU B N 1
ATOM 4860 C CA . GLU B 1 288 ? 8.906 17.594 26.812 1 92.5 288 GLU B CA 1
ATOM 4861 C C . GLU B 1 288 ? 7.691 18.031 27.625 1 92.5 288 GLU B C 1
ATOM 4863 O O . GLU B 1 288 ? 6.578 17.562 27.375 1 92.5 288 GLU B O 1
ATOM 4868 N N . PRO B 1 289 ? 7.973 18.984 28.578 1 91.81 289 PRO B N 1
ATOM 4869 C CA . PRO B 1 289 ? 6.793 19.516 29.266 1 91.81 289 PRO B CA 1
ATOM 4870 C C . PRO B 1 289 ? 5.809 20.188 28.312 1 91.81 289 PRO B C 1
ATOM 4872 O O . PRO B 1 289 ? 6.219 20.844 27.344 1 91.81 289 PRO B O 1
ATOM 4875 N N . ALA B 1 290 ? 4.512 20.047 28.594 1 90 290 ALA B N 1
ATOM 4876 C CA . ALA B 1 290 ? 3.436 20.547 27.734 1 90 290 ALA B CA 1
ATOM 4877 C C . ALA B 1 290 ? 3.615 22.016 27.422 1 90 290 ALA B C 1
ATOM 4879 O O . ALA B 1 290 ? 3.277 22.469 26.312 1 90 290 ALA B O 1
ATOM 4880 N N . ASP B 1 291 ? 4.156 22.797 28.344 1 90.69 291 ASP B N 1
ATOM 4881 C CA . ASP B 1 291 ? 4.289 24.234 28.156 1 90.69 291 ASP B CA 1
ATOM 4882 C C . ASP B 1 291 ? 5.586 24.578 27.438 1 90.69 291 ASP B C 1
ATOM 4884 O O . ASP B 1 291 ? 5.801 25.734 27.047 1 90.69 291 ASP B O 1
ATOM 4888 N N . LEU B 1 292 ? 6.398 23.547 27.141 1 92.12 292 LEU B N 1
ATOM 4889 C CA . LEU B 1 292 ? 7.688 23.797 26.5 1 92.12 292 LEU B CA 1
ATOM 4890 C C . LEU B 1 292 ? 7.836 22.953 25.234 1 92.12 292 LEU B C 1
ATOM 4892 O O . LEU B 1 292 ? 8.953 22.672 24.812 1 92.12 292 LEU B O 1
ATOM 4896 N N . LEU B 1 293 ? 6.766 22.547 24.703 1 94.5 293 LEU B N 1
ATOM 4897 C CA . LEU B 1 293 ? 6.82 21.766 23.469 1 94.5 293 LEU B CA 1
ATOM 4898 C C . LEU B 1 293 ? 7.52 22.547 22.359 1 94.5 293 LEU B C 1
ATOM 4900 O O . LEU B 1 293 ? 7.293 23.75 22.203 1 94.5 293 LEU B O 1
ATOM 4904 N N . GLY B 1 294 ? 8.43 21.906 21.609 1 94.5 294 GLY B N 1
ATOM 4905 C CA . GLY B 1 294 ? 9.047 22.453 20.422 1 94.5 294 GLY B CA 1
ATOM 4906 C C . GLY B 1 294 ? 10.328 23.219 20.719 1 94.5 294 GLY B C 1
ATOM 4907 O O . GLY B 1 294 ? 11.031 23.641 19.797 1 94.5 294 GLY B O 1
ATOM 4908 N N . HIS B 1 295 ? 10.688 23.344 21.953 1 92.69 295 HIS B N 1
ATOM 4909 C CA . HIS B 1 295 ? 11.797 24.203 22.344 1 92.69 295 HIS B CA 1
ATOM 4910 C C . HIS B 1 295 ? 13.141 23.516 22.094 1 92.69 295 HIS B C 1
ATOM 4912 O O . HIS B 1 295 ? 14.18 24.188 22.031 1 92.69 295 HIS B O 1
ATOM 4918 N N . GLN B 1 296 ? 13.078 22.203 22 1 90.94 296 GLN B N 1
ATOM 4919 C CA . GLN B 1 296 ? 14.32 21.469 21.812 1 90.94 296 GLN B CA 1
ATOM 4920 C C . GLN B 1 296 ? 14.234 20.531 20.609 1 90.94 296 GLN B C 1
ATOM 4922 O O . GLN B 1 296 ? 13.141 20.078 20.234 1 90.94 296 GLN B O 1
ATOM 4927 N N . LEU B 1 297 ? 15.422 20.391 20 1 93.38 297 LEU B N 1
ATOM 4928 C CA . LEU B 1 297 ? 15.539 19.328 19.016 1 93.38 297 LEU B CA 1
ATOM 4929 C C . LEU B 1 297 ? 15.75 17.969 19.688 1 93.38 297 LEU B C 1
ATOM 4931 O O . LEU B 1 297 ? 16.766 17.766 20.344 1 93.38 297 LEU B O 1
ATOM 4935 N N . LEU B 1 298 ? 14.805 17.125 19.5 1 92.69 298 LEU B N 1
ATOM 4936 C CA . LEU B 1 298 ? 14.852 15.82 20.172 1 92.69 298 LEU B CA 1
ATOM 4937 C C . LEU B 1 298 ? 15.188 14.711 19.188 1 92.69 298 LEU B C 1
ATOM 4939 O O . LEU B 1 298 ? 14.695 14.711 18.062 1 92.69 298 LEU B O 1
ATOM 4943 N N . LEU B 1 299 ? 16.094 13.852 19.578 1 89.31 299 LEU B N 1
ATOM 4944 C CA . LEU B 1 299 ? 16.422 12.641 18.828 1 89.31 299 LEU B CA 1
ATOM 4945 C C . LEU B 1 299 ? 15.883 11.398 19.516 1 89.31 299 LEU B C 1
ATOM 4947 O O . LEU B 1 299 ? 15.766 11.375 20.75 1 89.31 299 LEU B O 1
ATOM 4951 N N . PRO B 1 300 ? 15.477 10.406 18.688 1 81.06 300 PRO B N 1
ATOM 4952 C CA . PRO B 1 300 ? 15.234 9.133 19.359 1 81.06 300 PRO B CA 1
ATOM 4953 C C . PRO B 1 300 ? 16.406 8.711 20.25 1 81.06 300 PRO B C 1
ATOM 4955 O O . PRO B 1 300 ? 17.562 8.93 19.906 1 81.06 300 PRO B O 1
ATOM 4958 N N . PRO B 1 301 ? 16.078 8.07 21.375 1 80.75 301 PRO B N 1
ATOM 4959 C CA . PRO B 1 301 ? 17.109 7.734 22.359 1 80.75 301 PRO B CA 1
ATOM 4960 C C . PRO B 1 301 ? 18.281 6.973 21.766 1 80.75 301 PRO B C 1
ATOM 4962 O O . PRO B 1 301 ? 19.438 7.211 22.125 1 80.75 301 PRO B O 1
ATOM 4965 N N . MET B 1 302 ? 18.047 6.152 20.812 1 79.19 302 MET B N 1
ATOM 4966 C CA . MET B 1 302 ? 19.078 5.297 20.234 1 79.19 302 MET B CA 1
ATOM 4967 C C . MET B 1 302 ? 20.062 6.117 19.406 1 79.19 302 MET B C 1
ATOM 4969 O O . MET B 1 302 ? 21.172 5.664 19.125 1 79.19 302 MET B O 1
ATOM 4973 N N . PHE B 1 303 ? 19.719 7.336 19.094 1 84.62 303 PHE B N 1
ATOM 4974 C CA . PHE B 1 303 ? 20.578 8.141 18.219 1 84.62 303 PHE B CA 1
ATOM 4975 C C . PHE B 1 303 ? 21.281 9.227 19.016 1 84.62 303 PHE B C 1
ATOM 4977 O O . PHE B 1 303 ? 22.078 9.992 18.469 1 84.62 303 PHE B O 1
ATOM 4984 N N . GLU B 1 304 ? 21 9.32 20.359 1 87.5 304 GLU B N 1
ATOM 4985 C CA . GLU B 1 304 ? 21.547 10.422 21.141 1 87.5 304 GLU B CA 1
ATOM 4986 C C . GLU B 1 304 ? 23.078 10.375 21.172 1 87.5 304 GLU B C 1
ATOM 4988 O O . GLU B 1 304 ? 23.734 11.414 21.203 1 87.5 304 GLU B O 1
ATOM 4993 N N . SER B 1 305 ? 23.594 9.148 21.125 1 89.5 305 SER B N 1
ATOM 4994 C CA . SER B 1 305 ? 25.047 9.008 21.109 1 89.5 305 SER B CA 1
ATOM 4995 C C . SER B 1 305 ? 25.641 9.539 19.812 1 89.5 305 SER B C 1
ATOM 4997 O O . SER B 1 305 ? 26.844 9.828 19.75 1 89.5 305 SER B O 1
ATOM 4999 N N . ARG B 1 306 ? 24.828 9.742 18.812 1 90.06 306 ARG B N 1
ATOM 5000 C CA . ARG B 1 306 ? 25.281 10.211 17.516 1 90.06 306 ARG B CA 1
ATOM 5001 C C . ARG B 1 306 ? 24.75 11.602 17.203 1 90.06 306 ARG B C 1
ATOM 5003 O O . ARG B 1 306 ? 24.625 11.992 16.047 1 90.06 306 ARG B O 1
ATOM 5010 N N . ARG B 1 307 ? 24.422 12.344 18.141 1 91.56 307 ARG B N 1
ATOM 5011 C CA . ARG B 1 307 ? 23.734 13.625 18.016 1 91.56 307 ARG B CA 1
ATOM 5012 C C . ARG B 1 307 ? 24.516 14.57 17.109 1 91.56 307 ARG B C 1
ATOM 5014 O O . ARG B 1 307 ? 23.953 15.195 16.219 1 91.56 307 ARG B O 1
ATOM 5021 N N . SER B 1 308 ? 25.797 14.688 17.344 1 91.19 308 SER B N 1
ATOM 5022 C CA . SER B 1 308 ? 26.578 15.617 16.547 1 91.19 308 SER B CA 1
ATOM 5023 C C . SER B 1 308 ? 26.531 15.273 15.062 1 91.19 308 SER B C 1
ATOM 5025 O O . SER B 1 308 ? 26.375 16.156 14.219 1 91.19 308 SER B O 1
ATOM 5027 N N . GLU B 1 309 ? 26.578 14.016 14.758 1 90.56 309 GLU B N 1
ATOM 5028 C CA . GLU B 1 309 ? 26.547 13.516 13.383 1 90.56 309 GLU B CA 1
ATOM 5029 C C . GLU B 1 309 ? 25.203 13.82 12.727 1 90.56 309 GLU B C 1
ATOM 5031 O O . GLU B 1 309 ? 25.141 14.148 11.539 1 90.56 309 GLU B O 1
ATOM 5036 N N . ILE B 1 310 ? 24.172 13.727 13.484 1 91.25 310 ILE B N 1
ATOM 5037 C CA . ILE B 1 310 ? 22.797 13.82 12.984 1 91.25 310 ILE B CA 1
ATOM 5038 C C . ILE B 1 310 ? 22.391 15.289 12.859 1 91.25 310 ILE B C 1
ATOM 5040 O O . ILE B 1 310 ? 21.75 15.68 11.891 1 91.25 310 ILE B O 1
ATOM 5044 N N . VAL B 1 311 ? 22.859 16.125 13.805 1 92.38 311 VAL B N 1
ATOM 5045 C CA . VAL B 1 311 ? 22.359 17.484 13.906 1 92.38 311 VAL B CA 1
ATOM 5046 C C . VAL B 1 311 ? 23.188 18.406 13.008 1 92.38 311 VAL B C 1
ATOM 5048 O O . VAL B 1 311 ? 22.656 19.344 12.414 1 92.38 311 VAL B O 1
ATOM 5051 N N . GLU B 1 312 ? 24.406 18.078 12.789 1 91.12 312 GLU B N 1
ATOM 5052 C CA . GLU B 1 312 ? 25.328 18.953 12.086 1 91.12 312 GLU B CA 1
ATOM 5053 C C . GLU B 1 312 ? 24.875 19.172 10.641 1 91.12 312 GLU B C 1
ATOM 5055 O O . GLU B 1 312 ? 24.938 20.297 10.141 1 91.12 312 GLU B O 1
ATOM 5060 N N . PRO B 1 313 ? 24.406 18.188 10.031 1 91.06 313 PRO B N 1
ATOM 5061 C CA . PRO B 1 313 ? 24.062 18.375 8.617 1 91.06 313 PRO B CA 1
ATOM 5062 C C . PRO B 1 313 ? 22.703 19.047 8.43 1 91.06 313 PRO B C 1
ATOM 5064 O O . PRO B 1 313 ? 22.328 19.391 7.301 1 91.06 313 PRO B O 1
ATOM 5067 N N . LEU B 1 314 ? 21.953 19.234 9.398 1 94.19 314 LEU B N 1
ATOM 5068 C CA . LEU B 1 314 ? 20.625 19.828 9.281 1 94.19 314 LEU B CA 1
ATOM 5069 C C . LEU B 1 314 ? 20.719 21.297 8.867 1 94.19 314 LEU B C 1
ATOM 5071 O O . LEU B 1 314 ? 21.688 21.984 9.227 1 94.19 314 LEU B O 1
ATOM 5075 N N . GLU B 1 315 ? 19.734 21.75 8.117 1 92.81 315 GLU B N 1
ATOM 5076 C CA . GLU B 1 315 ? 19.656 23.172 7.773 1 92.81 315 GLU B CA 1
ATOM 5077 C C . GLU B 1 315 ? 19.562 24.031 9.031 1 92.81 315 GLU B C 1
ATOM 5079 O O . GLU B 1 315 ? 18.859 23.688 9.977 1 92.81 315 GLU B O 1
ATOM 5084 N N . PRO B 1 316 ? 20.312 25.094 9.008 1 92.5 316 PRO B N 1
ATOM 5085 C CA . PRO B 1 316 ? 20.062 26.031 10.102 1 92.5 316 PRO B CA 1
ATOM 5086 C C . PRO B 1 316 ? 18.688 26.703 10.016 1 92.5 316 PRO B C 1
ATOM 5088 O O . PRO B 1 316 ? 18.234 27.062 8.93 1 92.5 316 PRO B O 1
ATOM 5091 N N . ILE B 1 317 ? 18.047 26.719 11.172 1 94.31 317 ILE B N 1
ATOM 5092 C CA . ILE B 1 317 ? 16.734 27.375 11.164 1 94.31 317 ILE B CA 1
ATOM 5093 C C . ILE B 1 317 ? 16.641 28.359 12.32 1 94.31 317 ILE B C 1
ATOM 5095 O O . ILE B 1 317 ? 17.297 28.188 13.352 1 94.31 317 ILE B O 1
ATOM 5099 N N . GLN B 1 318 ? 15.953 29.453 12 1 94.19 318 GLN B N 1
ATOM 5100 C CA . GLN B 1 318 ? 15.516 30.375 13.047 1 94.19 318 GLN B CA 1
ATOM 5101 C C . GLN B 1 318 ? 14.109 30.031 13.531 1 94.19 318 GLN B C 1
ATOM 5103 O O . GLN B 1 318 ? 13.164 30.016 12.742 1 94.19 318 GLN B O 1
ATOM 5108 N N . LEU B 1 319 ? 14.023 29.812 14.82 1 93.25 319 LEU B N 1
ATOM 5109 C CA . LEU B 1 319 ? 12.742 29.422 15.406 1 93.25 319 LEU B CA 1
ATOM 5110 C C . LEU B 1 319 ? 11.922 30.656 15.766 1 93.25 319 LEU B C 1
ATOM 5112 O O . LEU B 1 319 ? 12.469 31.75 15.898 1 93.25 319 LEU B O 1
ATOM 5116 N N . PRO B 1 320 ? 10.656 30.469 15.875 1 92.56 320 PRO B N 1
ATOM 5117 C CA . PRO B 1 320 ? 9.82 31.578 16.344 1 92.56 320 PRO B CA 1
ATOM 5118 C C . PRO B 1 320 ? 10.266 32.125 17.703 1 92.56 320 PRO B C 1
ATOM 5120 O O . PRO B 1 320 ? 10.781 31.359 18.531 1 92.56 320 PRO B O 1
ATOM 5123 N N . LYS B 1 321 ? 9.93 33.344 17.984 1 90.19 321 LYS B N 1
ATOM 5124 C CA . LYS B 1 321 ? 10.406 34.031 19.172 1 90.19 321 LYS B CA 1
ATOM 5125 C C . LYS B 1 321 ? 9.914 33.375 20.453 1 90.19 321 LYS B C 1
ATOM 5127 O O . LYS B 1 321 ? 10.625 33.344 21.453 1 90.19 321 LYS B O 1
ATOM 5132 N N . TYR B 1 322 ? 8.688 32.875 20.391 1 88.88 322 TYR B N 1
ATOM 5133 C CA . TYR B 1 322 ? 8.102 32.281 21.594 1 88.88 322 TYR B CA 1
ATOM 5134 C C . TYR B 1 322 ? 8.844 31.031 22 1 88.88 322 TYR B C 1
ATOM 5136 O O . TYR B 1 322 ? 8.664 30.531 23.125 1 88.88 322 TYR B O 1
ATOM 5144 N N . LEU B 1 323 ? 9.688 30.438 21.141 1 88.25 323 LEU B N 1
ATOM 5145 C CA . LEU B 1 323 ? 10.461 29.25 21.469 1 88.25 323 LEU B CA 1
ATOM 5146 C C . LEU B 1 323 ? 11.852 29.609 21.969 1 88.25 323 LEU B C 1
ATOM 5148 O O . LEU B 1 323 ? 12.617 28.75 22.391 1 88.25 323 LEU B O 1
ATOM 5152 N N . ASN B 1 324 ? 12.312 30.844 21.844 1 75.5 324 ASN B N 1
ATOM 5153 C CA . ASN B 1 324 ? 13.617 31.297 22.297 1 75.5 324 ASN B CA 1
ATOM 5154 C C . ASN B 1 324 ? 13.617 31.578 23.797 1 75.5 324 ASN B C 1
ATOM 5156 O O . ASN B 1 324 ? 14.594 32.094 24.344 1 75.5 324 ASN B O 1
ATOM 5160 N N . LYS B 1 325 ? 12.719 31.172 24.688 1 60.72 325 LYS B N 1
ATOM 5161 C CA . LYS B 1 325 ? 12.734 31.469 26.109 1 60.72 325 LYS B CA 1
ATOM 5162 C C . LYS B 1 325 ? 13.586 30.453 26.875 1 60.72 325 LYS B C 1
ATOM 5164 O O . LYS B 1 325 ? 13.602 29.266 26.531 1 60.72 325 LYS B O 1
#

Radius of gyration: 26.35 Å; Cα contacts (8 Å, |Δi|>4): 1693; chains: 2; bounding box: 51×84×60 Å

Sequence (650 aa):
MTNPAEYIKGIHHLTVSVGSAQEDVDFVTQVLGMRMIKQTVLFDGAASIYHLYYANADAEVGSVWTTFPFKKAGVYGRKGSGQIETASFSVPTDSLDFWVKHLKNHGVENSGIIERFGQKMITFEDRSGIGMAVVGEDNDHRNAWQTDEISKENGIRGIFGATIRSRDIIEMDAYLTKTLNFKKVGQDGDFHRYHIKDGGAMKTIELHHVPDMEQGSWTFGVGIPHHIAFATEKDEHNLELKAYIEGFGYTDVTELKDRNYFHSIYNRTPSGVLFEYATSDIGFAIDEPADLLGHQLLLPPMFESRRSEIVEPLEPIQLPKYLNKMTNPAEYIKGIHHLTVSVGSAQEDVDFVTQVLGMRMIKQTVLFDGAASIYHLYYANADAEVGSVWTTFPFKKAGVYGRKGSGQIETASFSVPTDSLDFWVKHLKNHGVENSGIIERFGQKMITFEDRSGIGMAVVGEDNDHRNAWQTDEISKENGIRGIFGATIRSRDIIEMDAYLTKTLNFKKVGQDGDFHRYHIKDGGAMKTIELHHVPDMEQGSWTFGVGIPHHIAFATEKDEHNLELKAYIEGFGYTDVTELKDRNYFHSIYNRTPSGVLFEYATSDIGFAIDEPADLLGHQLLLPPMFESRRSEIVEPLEPIQLPKYLNK

Secondary structure (DSSP, 8-state):
---GGGG--EEEEEEEEES-HHHHHHIIIIIS-PEEEEEEEEE-SS-EEEEEEEESTT--TTSEEEEEE-TTTT-B----BTSEEEEEEEE-GGGHHHHHHHHHHTT--B--SEEETTEEEEEEE-TT--EEEEEE-TT--PPPPP-SS--TTTS--EEEEEEEEES--HHHHHIIIIIS--EEEEEETTEEEEESTT-STT-EEEEEE-TTSPBPP-S--BTEEEEEEEEESSHHHHHHHHHHHHTTT-TTPPPPEE-SS-EEEEEE-TTSPEEEEEESSS-GGGSS-GGGTTSSB---GGGGGGHHHHHTTSPP-PPPGGG--/---GGGG--EEEEEEEEES-HHHHHHIIIIIS-PEEEEEEEEE-SS-EEEEEEEE-TT--TTSEEEEEE-TTTT-B----BTSEEEEEEEE-GGGHHHHHHHHHHTT--B--SEEETTEEEEEEE-TT--EEEEEE-TT--PPPPP-SS--TTTS--EEEEEEEEES--HHHHHIIIIIS--EEEEEETTEEEEESTT-STT-EEEEEE-TTSPBPP-S--BTEEEEEEEEESSHHHHHHHHHHHHTTT-TTPPPPEE-SS-EEEEEE-TTSPEEEEEESSS-GGGSS-GGGTTSSB---GGGGGGHHHHHTTSPP-PPPGGG--

Nearest PDB structures (foldseek):
  4huz-assembly1_A-2  TM=9.532E-01  e=4.363E-39  Sphingobium chlorophenolicum
  3oaj-assembly1_A  TM=9.561E-01  e=2.499E-35  Bacillus subtilis subsp. subtilis str. 168
  1zsw-assembly1_A  TM=9.137E-01  e=1.821E-31  Bacillus cereus ATCC 14579
  2rk0-assembly1_B  TM=6.844E-01  e=4.239E-06  Parafrankia sp. EAN1pec
  6wf7-assembly1_A  TM=3.713E-01  e=1.227E-04  Streptomyces coelicolor A3(2)

Organism: NCBI:txid1187080

Foldseek 3Di:
DDDLLLLFDFFQEWEAEAAAPALVQCCCCPLQVWAWFAWEWDDPPPATWIWTWTAFPQQAGQAIYIYTHCNVVVFAKFDWWLAWQEFEFEAAPVLLVVSVVSCVVVVWDWDRWDDDPNWTKIWTAGPLQRIYMYTHANPQDAFGRDDPRAHRNNHTRGTWEIEHEFLDDVQQVCCCCVLSVWAFDDDDVQKTWTFSPPHTRRTIYIYRHDNPMDDMDQDRHHNGINAIETEGAAQVSQVSSLVSNVVVPQVVWDHWDCPPQWIWIWGQGPRNHIYIYTHRHRHSCNPPHSQQGHLDYDYDPVCVVVCCVNVVVGDDYDHDPVSVD/DDDLLLLFDFFQEWEAEAAAPALVQCCCCPLQVWAWFAWEWDDPPPATWIKTWTAFPQQAGQAIYIYTHCNVVVFAKFDWWLAWQEWEFEWAPVLLVVSVVSCVVVVWDWDRWDDDPRWTKIWTAGPLQRIYMYTHANPQDAFGRDDPRAHRNGHTRGTWEIEHEFLDDVQQVCCCCVLNVWAFDDDDVQKTWTFSPPHTRRTIYIYRHDNPMDDMDQDRHHNGINAIETEGAAQVSQVSSLVSNVVVPQVVWDHWDCPPQWIWIWGQGPRNHIYIYTHRHRHSCNPPHSQQGHLDYDYDPVCVVVCCVNVVVGDDYDHDPVSVD